Protein AF-A0A8C9JCA3-F1 (afdb_monomer)

Foldseek 3Di:
DVQVVVQVVQLVVLVVCCVVPVPDQAAGEHAAPQSCVSNVSHPYYHYNLLVVLLQVLVCVVPPPSVVVVVLQVDADLLCFQVPPPDPVRSVVSNLSLKYKDKDQQLVDPLRVVQAQFFPVVSQVVSCVPPVKGWFWKDAPVGPDTGGPDDRPDGDHRRIMTIIIDSDDRVVVVVVVVVVVVVVPPDDDDDDDDDDDDDDDDDDDDDDDDDDDDDDDDDDDDDDDDDDDDDDDDDDDDDPDDDDDDDDDDDDPDDDDPDDPDDDDDDDPDPDDDDPQDWDFAWDPDQPHPPDDTFTFGHGPDDDDPVVLQLCDADPVGRHNDPVVVVFPDAEAEAEDADPGSSNVSNVRVLGGPVDDPVHRHHYHYHYNYD

Sequence (370 aa):
MPYLHLDHQTILRAWAVKDFAPNCPLYVQILKPENKFHIKFADHVVCEEEFKYAMLALNCICPATSTLITLLVHTSRGQEGQQSPEQWQKMYGRCSGNEVYHIVLEESTFFAEYEGKSFTYASFHAHKKFGVCLIGVRREDNKNILLNPGPRYIMNSTDICFYINITKEENSAFKNQDQQRKSNVSRSFYHGPSRLPVHSIIASMGTVAIDLQDTSCRSASGPTLSLPTEGSKEIRRPSIAPVLEVADTSSIQTCDLLSDQSEDETTPDEEISSNLEYAKGYPPYSPYIGSSPTFCHLLHEKVPFCCLRLDKSCQHNYYEDAKAYGFKNKLIIVAAETAGNGLYNFIVPLRAYYRPKKELNPIVLLLDNP

Secondary structure (DSSP, 8-state):
--HHHHHHHHHHHHHHHHHH-TTS--EEEES-GGGGGGGTTSSEEEEHHHHHHHHHHHHTTSTTHHHHHHHHHS---S-TTTT-SSHHHHHHHHHTT-EEEEEETTT-TTTGGGTTSBHHHHHHHHHHHH--EEEEEE-TT--PPEES--TTPBP-TT-EEEEEESS-HHHHHHHHHHHHHHTTS----------------------------------------PPPPP----------PPPPPPP---------S-------S-----S-S---PEEEE--S--SSTTPPP--EEEESSPPPGGGG-SSS-BTTB---STTTT--SSPPEEEEESS--THHHHHHHHHSBTTS-GGG---EEEEES--

Radius of gyration: 29.05 Å; Cα contacts (8 Å, |Δi|>4): 404; chains: 1; bounding box: 68×72×87 Å

Solvent-accessible surface area (backbone atoms only — not comparable to full-atom values): 23739 Å² total; per-residue (Å²): 128,73,67,67,61,51,44,55,51,49,48,54,50,53,49,54,48,40,75,75,43,70,86,57,87,39,77,47,77,38,52,55,56,61,60,50,52,84,51,64,88,42,77,40,76,48,46,48,33,45,52,54,27,36,35,58,35,42,36,76,76,41,82,60,45,50,56,54,54,51,34,42,70,43,90,46,85,30,66,46,35,69,86,49,90,50,69,66,47,30,51,48,23,36,58,40,6,30,32,75,46,75,45,43,24,62,79,30,89,78,46,39,89,37,54,77,32,30,45,53,59,42,31,55,51,30,32,74,76,72,67,33,44,63,50,29,43,26,48,79,95,41,93,61,75,39,70,66,58,55,71,87,42,64,39,50,53,70,24,33,38,30,31,40,35,63,61,60,65,85,65,49,57,55,54,56,51,52,52,53,55,66,70,66,70,81,82,83,89,83,90,85,90,79,79,88,78,90,82,81,86,91,82,85,86,81,90,81,85,83,85,80,84,84,83,85,86,86,88,79,81,85,83,90,85,80,86,87,82,88,90,84,90,80,93,76,85,81,93,71,81,87,81,82,83,82,83,80,91,86,81,86,74,86,78,81,91,79,80,94,71,92,78,78,89,88,76,84,82,84,79,90,75,80,95,73,70,64,42,81,39,63,73,93,73,72,91,40,59,83,67,79,90,57,53,19,62,35,68,83,64,86,78,56,75,62,77,74,45,45,85,47,56,42,100,91,45,81,49,48,48,76,74,72,68,62,69,89,48,70,75,46,78,46,79,43,66,54,91,49,74,37,56,53,41,25,49,48,76,68,36,26,59,93,52,59,80,89,72,50,54,50,77,46,80,46,55,80,40,134

pLDDT: mean 75.42, std 26.42, range [24.36, 97.25]

InterPro domains:
  IPR003148 Regulator of K+ conductance, N-terminal lobe [PF22614] (328-369)
  IPR003929 Calcium-activated potassium channel BK, alpha subunit [PF03493] (43-137)
  IPR047871 Calcium-activated potassium channel slowpoke-like [PTHR10027] (7-369)

Structure (mmCIF, N/CA/C/O backbone):
data_AF-A0A8C9JCA3-F1
#
_entry.id   AF-A0A8C9JCA3-F1
#
loop_
_atom_site.group_PDB
_atom_site.id
_atom_site.type_symbol
_atom_site.label_atom_id
_atom_site.label_alt_id
_atom_site.label_comp_id
_atom_site.label_asym_id
_atom_site.label_entity_id
_atom_site.label_seq_id
_atom_site.pdbx_PDB_ins_code
_atom_site.Cartn_x
_atom_site.Cartn_y
_atom_site.Cartn_z
_atom_site.occupancy
_atom_site.B_iso_or_equiv
_atom_site.auth_seq_id
_atom_site.auth_comp_id
_atom_site.auth_asym_id
_atom_site.auth_atom_id
_atom_site.pdbx_PDB_model_num
ATOM 1 N N . MET A 1 1 ? 18.830 -18.421 -7.619 1.00 50.75 1 MET A N 1
ATOM 2 C CA . MET A 1 1 ? 17.720 -19.397 -7.783 1.00 50.75 1 MET A CA 1
ATOM 3 C C . MET A 1 1 ? 17.238 -20.147 -6.508 1.00 50.75 1 MET A C 1
ATOM 5 O O . MET A 1 1 ? 16.483 -21.094 -6.681 1.00 50.75 1 MET A O 1
ATOM 9 N N . PRO A 1 2 ? 17.537 -19.773 -5.238 1.00 56.94 2 PRO A N 1
ATOM 10 C CA . PRO A 1 2 ? 16.968 -20.490 -4.078 1.00 56.94 2 PRO A CA 1
ATOM 11 C C . PRO A 1 2 ? 15.506 -20.113 -3.749 1.00 56.94 2 PRO A C 1
ATOM 13 O O . PRO A 1 2 ? 14.781 -20.916 -3.171 1.00 56.94 2 PRO A O 1
ATOM 16 N N . TYR A 1 3 ? 15.037 -18.929 -4.159 1.00 57.34 3 TYR A N 1
ATOM 17 C CA . TYR A 1 3 ? 13.719 -18.408 -3.760 1.00 57.34 3 TYR A CA 1
ATOM 18 C C . TYR A 1 3 ? 12.519 -19.081 -4.447 1.00 57.34 3 TYR A C 1
ATOM 20 O O . TYR A 1 3 ? 11.461 -19.200 -3.840 1.00 57.34 3 TYR A O 1
ATOM 28 N N . LEU A 1 4 ? 12.670 -19.580 -5.683 1.00 61.81 4 LEU A N 1
ATOM 29 C CA . LEU A 1 4 ? 11.564 -20.233 -6.404 1.00 61.81 4 LEU A CA 1
ATOM 30 C C . LEU A 1 4 ? 11.132 -21.544 -5.726 1.00 61.81 4 LEU A C 1
ATOM 32 O O . LEU A 1 4 ? 9.953 -21.881 -5.698 1.00 61.81 4 LEU A O 1
ATOM 36 N N . HIS A 1 5 ? 12.088 -22.281 -5.156 1.00 76.56 5 HIS A N 1
ATOM 37 C CA . HIS A 1 5 ? 11.793 -23.537 -4.473 1.00 76.56 5 HIS A CA 1
ATOM 38 C C . HIS A 1 5 ? 10.992 -23.318 -3.181 1.00 76.56 5 HIS A C 1
ATOM 40 O O . HIS A 1 5 ? 10.174 -24.161 -2.813 1.00 76.56 5 HIS A O 1
ATOM 46 N N . LEU A 1 6 ? 11.185 -22.166 -2.530 1.00 87.31 6 LEU A N 1
ATOM 47 C CA . LEU A 1 6 ? 10.514 -21.840 -1.279 1.00 87.31 6 LEU A CA 1
ATOM 48 C C . LEU A 1 6 ? 9.017 -21.579 -1.486 1.00 87.31 6 LEU A C 1
ATOM 50 O O . LEU A 1 6 ? 8.200 -22.148 -0.766 1.00 87.31 6 LEU A O 1
ATOM 54 N N . ASP A 1 7 ? 8.648 -20.803 -2.510 1.00 91.56 7 ASP A N 1
ATOM 55 C CA . ASP A 1 7 ? 7.238 -20.527 -2.816 1.00 91.56 7 ASP A CA 1
ATOM 56 C C . ASP A 1 7 ? 6.469 -21.805 -3.171 1.00 91.56 7 ASP A C 1
ATOM 58 O O . ASP A 1 7 ? 5.378 -22.029 -2.648 1.00 91.56 7 ASP A O 1
ATOM 62 N N . HIS A 1 8 ? 7.043 -22.684 -4.002 1.00 93.38 8 HIS A N 1
ATOM 63 C CA . HIS A 1 8 ? 6.406 -23.960 -4.344 1.00 93.38 8 HIS A CA 1
ATOM 64 C C . HIS A 1 8 ? 6.156 -24.825 -3.104 1.00 93.38 8 HIS A C 1
ATOM 66 O O . HIS A 1 8 ? 5.094 -25.435 -2.975 1.00 93.38 8 HIS A O 1
ATOM 72 N N . GLN A 1 9 ? 7.106 -24.856 -2.166 1.00 94.44 9 GLN A N 1
ATOM 73 C CA . GLN A 1 9 ? 6.932 -25.589 -0.917 1.00 94.44 9 GLN A CA 1
ATOM 74 C C . GLN A 1 9 ? 5.815 -24.985 -0.056 1.00 94.44 9 GLN A C 1
ATOM 76 O O . GLN A 1 9 ? 5.006 -25.729 0.500 1.00 94.44 9 GLN A O 1
ATOM 81 N N . THR A 1 10 ? 5.744 -23.657 0.042 1.00 95.06 10 THR A N 1
ATOM 82 C CA . THR A 1 10 ? 4.673 -22.959 0.764 1.00 95.06 10 THR A CA 1
ATOM 83 C C . THR A 1 10 ? 3.306 -23.240 0.148 1.00 95.06 10 THR A C 1
ATOM 85 O O . THR A 1 10 ? 2.366 -23.537 0.885 1.00 95.06 10 THR A O 1
ATOM 88 N N . ILE A 1 11 ? 3.196 -23.225 -1.185 1.00 95.69 11 ILE A N 1
ATOM 89 C CA . ILE A 1 11 ? 1.956 -23.571 -1.889 1.00 95.69 11 ILE A CA 1
ATOM 90 C C . ILE A 1 11 ? 1.532 -24.996 -1.524 1.00 95.69 11 ILE A C 1
ATOM 92 O O . ILE A 1 11 ? 0.425 -25.191 -1.034 1.00 95.69 11 ILE A O 1
ATOM 96 N N . LEU A 1 12 ? 2.410 -25.991 -1.676 1.00 96.19 12 LEU A N 1
ATOM 97 C CA . LEU A 1 12 ? 2.068 -27.385 -1.365 1.00 96.19 12 LEU A CA 1
ATOM 98 C C . LEU A 1 12 ? 1.637 -27.574 0.099 1.00 96.19 12 LEU A C 1
ATOM 100 O O . LEU A 1 12 ? 0.697 -28.316 0.375 1.00 96.19 12 LEU A O 1
ATOM 104 N N . ARG A 1 13 ? 2.276 -26.866 1.039 1.00 95.88 13 ARG A N 1
ATOM 105 C CA . ARG A 1 13 ? 1.872 -26.866 2.455 1.00 95.88 13 ARG A CA 1
ATOM 106 C C . ARG A 1 13 ? 0.487 -26.252 2.658 1.00 95.88 13 ARG A C 1
ATOM 108 O O . ARG A 1 13 ? -0.305 -26.811 3.409 1.00 95.88 13 ARG A O 1
ATOM 115 N N . ALA A 1 14 ? 0.189 -25.137 1.993 1.00 96.19 14 ALA A N 1
ATOM 116 C CA . ALA A 1 14 ? -1.114 -24.480 2.080 1.00 96.19 14 ALA A CA 1
ATOM 117 C C . ALA A 1 14 ? -2.246 -25.400 1.594 1.00 96.19 14 ALA A C 1
ATOM 119 O O . ALA A 1 14 ? -3.283 -25.492 2.249 1.00 96.19 14 ALA A O 1
ATOM 120 N N . TRP A 1 15 ? -2.021 -26.127 0.495 1.00 96.31 15 TRP A N 1
ATOM 121 C CA . TRP A 1 15 ? -2.964 -27.126 -0.014 1.00 96.31 15 TRP A CA 1
ATOM 122 C C . TRP A 1 15 ? -3.146 -28.286 0.969 1.00 96.31 15 TRP A C 1
ATOM 124 O O . TRP A 1 15 ? -4.273 -28.585 1.349 1.00 96.31 15 TRP A O 1
ATOM 134 N N . ALA A 1 16 ? -2.053 -28.862 1.480 1.00 97.06 16 ALA A N 1
ATOM 135 C CA . ALA A 1 16 ? -2.125 -29.960 2.446 1.00 97.06 16 ALA A CA 1
ATOM 136 C C . ALA A 1 16 ? -2.905 -29.587 3.722 1.00 97.06 16 ALA A C 1
ATOM 138 O O . ALA A 1 16 ? -3.691 -30.388 4.228 1.00 97.06 16 ALA A O 1
ATOM 139 N N . VAL A 1 17 ? -2.719 -28.364 4.235 1.00 96.31 17 VAL A N 1
ATOM 140 C CA . VAL A 1 17 ? -3.478 -27.864 5.394 1.00 96.31 17 VAL A CA 1
ATOM 141 C C . VAL A 1 17 ? -4.953 -27.676 5.045 1.00 96.31 17 VAL A C 1
ATOM 143 O O . VAL A 1 17 ? -5.809 -28.054 5.844 1.00 96.31 17 VAL A O 1
ATOM 146 N N . LYS A 1 18 ? -5.266 -27.126 3.865 1.00 95.62 18 LYS A N 1
ATOM 147 C CA . LYS A 1 18 ? -6.653 -26.892 3.444 1.00 95.62 18 LYS A CA 1
ATOM 148 C C . LYS A 1 18 ? -7.425 -28.194 3.233 1.00 95.62 18 LYS A C 1
ATOM 150 O O . LYS A 1 18 ? -8.583 -28.264 3.635 1.00 95.62 18 LYS A O 1
ATOM 155 N N . ASP A 1 19 ? -6.776 -29.206 2.664 1.00 96.31 19 ASP A N 1
ATOM 156 C CA . ASP A 1 19 ? -7.360 -30.532 2.452 1.00 96.31 19 ASP A CA 1
ATOM 157 C C . ASP A 1 19 ? -7.621 -31.252 3.783 1.00 96.31 19 ASP A C 1
ATOM 159 O O . ASP A 1 19 ? -8.662 -31.882 3.960 1.00 96.31 19 ASP A O 1
ATOM 163 N N . PHE A 1 20 ? -6.695 -31.137 4.742 1.00 97.25 20 PHE A N 1
ATOM 164 C CA . PHE A 1 20 ? -6.825 -31.777 6.053 1.00 97.25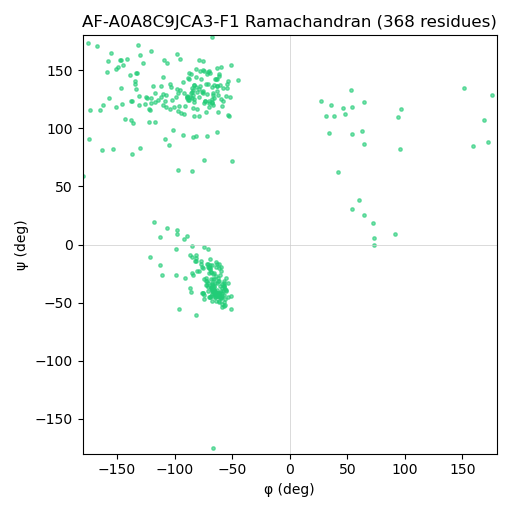 20 PHE A CA 1
ATOM 165 C C . PHE A 1 20 ? -7.829 -31.065 6.976 1.00 97.25 20 PHE A C 1
ATOM 167 O O . PHE A 1 20 ? -8.605 -31.719 7.671 1.00 97.25 20 PHE A O 1
ATOM 174 N N . ALA A 1 21 ? -7.817 -29.729 7.001 1.00 96.50 21 ALA A N 1
ATOM 175 C CA . ALA A 1 21 ? -8.623 -28.912 7.906 1.00 96.50 21 ALA A CA 1
ATOM 176 C C . ALA A 1 21 ? -9.247 -27.707 7.169 1.00 96.50 21 ALA A C 1
ATOM 178 O O . ALA A 1 21 ? -8.789 -26.570 7.320 1.00 96.50 21 ALA A O 1
ATOM 179 N N . PRO A 1 22 ? -10.336 -27.911 6.401 1.00 94.50 22 PRO A N 1
ATOM 180 C CA . PRO A 1 22 ? -10.884 -26.880 5.517 1.00 94.50 22 PRO A CA 1
ATOM 181 C C . PRO A 1 22 ? -11.502 -25.682 6.250 1.00 94.50 22 PRO A C 1
ATOM 183 O O . PRO A 1 22 ? -11.571 -24.595 5.672 1.00 94.50 22 PRO A O 1
ATOM 186 N N . ASN A 1 23 ? -11.931 -25.869 7.502 1.00 94.88 23 ASN A N 1
ATOM 187 C CA . ASN A 1 23 ? -12.593 -24.842 8.314 1.00 94.88 23 ASN A CA 1
ATOM 188 C C . ASN A 1 23 ? -11.612 -23.939 9.083 1.00 94.88 23 ASN A C 1
ATOM 190 O O . ASN A 1 23 ? -12.041 -22.963 9.694 1.00 94.88 23 ASN A O 1
ATOM 194 N N . CYS A 1 24 ? -10.317 -24.265 9.102 1.00 95.44 24 CYS A N 1
ATOM 195 C CA . CYS A 1 24 ? -9.319 -23.441 9.778 1.00 95.44 24 CYS A CA 1
ATOM 196 C C . CYS A 1 24 ? -8.951 -22.222 8.914 1.00 95.44 24 CYS A C 1
ATOM 198 O O . CYS A 1 24 ? -8.689 -22.405 7.722 1.00 95.44 24 CYS A O 1
ATOM 200 N N . PRO A 1 25 ? -8.884 -21.004 9.493 1.00 95.69 25 PRO A N 1
ATOM 201 C CA . PRO A 1 25 ? -8.462 -19.822 8.755 1.00 95.69 25 PRO A CA 1
ATOM 202 C C . PRO A 1 25 ? -6.984 -19.945 8.375 1.00 95.69 25 PRO A C 1
ATOM 204 O O . PRO A 1 25 ? -6.132 -20.233 9.222 1.00 95.69 25 PRO A O 1
ATOM 207 N N . LEU A 1 26 ? -6.680 -19.737 7.098 1.00 96.25 26 LEU A N 1
ATOM 208 C CA . LEU A 1 26 ? -5.354 -19.947 6.534 1.00 96.25 26 LEU A CA 1
ATOM 209 C C . LEU A 1 26 ? -4.674 -18.610 6.215 1.00 96.25 26 LEU A C 1
ATOM 211 O O . LEU A 1 26 ? -5.130 -17.845 5.364 1.00 96.25 26 LEU A O 1
ATOM 215 N N . TYR A 1 27 ? -3.544 -18.367 6.880 1.00 96.62 27 TYR A N 1
ATOM 216 C CA . TYR A 1 27 ? -2.679 -17.204 6.680 1.00 96.62 27 TYR A CA 1
ATOM 217 C C . TYR A 1 27 ? -1.396 -17.651 5.982 1.00 96.62 27 TYR A C 1
ATOM 219 O O . TYR A 1 27 ? -0.702 -18.540 6.478 1.00 96.62 27 TYR A O 1
ATOM 227 N N . VAL A 1 28 ? -1.075 -17.053 4.835 1.00 96.44 28 VAL A N 1
ATOM 228 C CA . VAL A 1 28 ? 0.062 -17.478 4.006 1.00 96.44 28 VAL A CA 1
ATOM 229 C C . VAL A 1 28 ? 0.895 -16.277 3.572 1.00 96.44 28 VAL A C 1
ATOM 231 O O . VAL A 1 28 ? 0.365 -15.275 3.096 1.00 96.44 28 VAL A O 1
ATOM 234 N N . GLN A 1 29 ? 2.215 -16.398 3.693 1.00 95.06 29 GLN A N 1
ATOM 235 C CA . GLN A 1 29 ? 3.177 -15.465 3.110 1.00 95.06 29 GLN A CA 1
ATOM 236 C C . GLN A 1 29 ? 3.793 -16.087 1.858 1.00 95.06 29 GLN A C 1
ATOM 238 O O . GLN A 1 29 ? 4.180 -17.254 1.878 1.00 95.06 29 GLN A O 1
ATOM 243 N N . ILE A 1 30 ? 3.913 -15.309 0.786 1.00 94.44 30 ILE A N 1
ATOM 244 C CA . ILE A 1 30 ? 4.557 -15.730 -0.458 1.00 94.44 30 ILE A CA 1
ATOM 245 C C . ILE A 1 30 ? 5.538 -14.669 -0.940 1.00 94.44 30 ILE A C 1
ATOM 247 O O . ILE A 1 30 ? 5.318 -13.476 -0.721 1.00 94.44 30 ILE A O 1
ATOM 251 N N . LEU A 1 31 ? 6.621 -15.085 -1.591 1.00 93.06 31 LEU A N 1
ATOM 252 C CA . LEU A 1 31 ? 7.651 -14.156 -2.039 1.00 93.06 31 LEU A CA 1
ATOM 253 C C . LEU A 1 31 ? 7.246 -13.500 -3.356 1.00 93.06 31 LEU A C 1
ATOM 255 O O . LEU A 1 31 ? 7.078 -12.281 -3.412 1.00 93.06 31 LEU A O 1
ATOM 259 N N . LYS A 1 32 ? 7.048 -14.310 -4.404 1.00 91.81 32 LYS A N 1
ATOM 260 C CA . LYS A 1 32 ? 6.801 -13.811 -5.758 1.00 91.81 32 LYS A CA 1
ATOM 261 C C . LYS A 1 32 ? 5.320 -13.546 -6.035 1.00 91.81 32 LYS A C 1
ATOM 263 O O . LYS A 1 32 ? 4.469 -14.364 -5.672 1.00 91.81 32 LYS A O 1
ATOM 268 N N . PRO A 1 33 ? 5.000 -12.479 -6.788 1.00 91.94 33 PRO A N 1
ATOM 269 C CA . PRO A 1 33 ? 3.624 -12.149 -7.149 1.00 91.94 33 PRO A CA 1
ATOM 270 C C . PRO A 1 33 ? 2.970 -13.202 -8.053 1.00 91.94 33 PRO A C 1
ATOM 272 O O . PRO A 1 33 ? 1.781 -13.473 -7.924 1.00 91.94 33 PRO A O 1
ATOM 275 N N . GLU A 1 34 ? 3.747 -13.847 -8.928 1.00 91.75 34 GLU A N 1
ATOM 276 C CA . GLU A 1 34 ? 3.274 -14.898 -9.845 1.00 91.75 34 GLU A CA 1
ATOM 277 C C . GLU A 1 34 ? 2.593 -16.057 -9.124 1.00 91.75 34 GLU A C 1
ATOM 279 O O . GLU A 1 34 ? 1.575 -16.581 -9.575 1.00 91.75 34 GLU A O 1
ATOM 284 N N . ASN A 1 35 ? 3.134 -16.418 -7.965 1.00 92.12 35 ASN A N 1
ATOM 285 C CA . ASN A 1 35 ? 2.696 -17.581 -7.219 1.00 92.12 35 ASN A CA 1
ATOM 286 C C . ASN A 1 35 ? 1.450 -17.301 -6.364 1.00 92.12 35 ASN A C 1
ATOM 288 O O . ASN A 1 35 ? 0.779 -18.234 -5.916 1.00 92.12 35 ASN A O 1
ATOM 292 N N . LYS A 1 36 ? 1.097 -16.022 -6.168 1.00 91.75 36 LYS A N 1
ATOM 293 C CA . LYS A 1 36 ? -0.052 -15.578 -5.363 1.00 91.75 36 LYS A CA 1
ATOM 294 C C . LYS A 1 36 ? -1.370 -16.182 -5.846 1.00 91.75 36 LYS A C 1
ATOM 296 O O . LYS A 1 36 ? -2.239 -16.496 -5.034 1.00 91.75 36 LYS A O 1
ATOM 301 N N . PHE A 1 37 ? -1.523 -16.383 -7.156 1.00 92.44 37 PHE A N 1
ATOM 302 C CA . PHE A 1 37 ? -2.738 -16.961 -7.732 1.00 92.44 37 PHE A CA 1
ATOM 303 C C . PHE A 1 37 ? -3.033 -18.377 -7.206 1.00 92.44 37 PHE A C 1
ATOM 305 O O . PHE A 1 37 ? -4.193 -18.704 -6.956 1.00 92.44 37 PHE A O 1
ATOM 312 N N . HIS A 1 38 ? -2.001 -19.192 -6.961 1.00 92.81 38 HIS A N 1
ATOM 313 C CA . HIS A 1 38 ? -2.153 -20.585 -6.522 1.00 92.81 38 HIS A CA 1
ATOM 314 C C . HIS A 1 38 ? -2.686 -20.743 -5.096 1.00 92.81 38 HIS A C 1
ATOM 316 O O . HIS A 1 38 ? -3.146 -21.826 -4.745 1.00 92.81 38 HIS A O 1
ATOM 322 N N . ILE A 1 39 ? -2.624 -19.685 -4.284 1.00 93.12 39 ILE A N 1
ATOM 323 C CA . ILE A 1 39 ? -3.069 -19.669 -2.882 1.00 93.12 39 ILE A CA 1
ATOM 324 C C . ILE A 1 39 ? -4.210 -18.674 -2.649 1.00 93.12 39 ILE A C 1
ATOM 326 O O . ILE A 1 39 ? -4.494 -18.308 -1.514 1.00 93.12 39 ILE A O 1
ATOM 330 N N . LYS A 1 40 ? -4.912 -18.255 -3.711 1.00 90.50 40 LYS A N 1
ATOM 331 C CA . LYS A 1 40 ? -6.045 -17.315 -3.620 1.00 90.50 40 LYS A CA 1
ATOM 332 C C . LYS A 1 40 ? -7.219 -17.842 -2.774 1.00 90.50 40 LYS A C 1
ATOM 334 O O . LYS A 1 40 ? -8.074 -17.061 -2.376 1.00 90.50 40 LYS A O 1
ATOM 339 N N . PHE A 1 41 ? -7.273 -19.150 -2.515 1.00 92.44 41 PHE A N 1
ATOM 340 C CA . PHE A 1 41 ? -8.275 -19.769 -1.641 1.00 92.44 41 PHE A CA 1
ATOM 341 C C . PHE A 1 41 ? -7.997 -19.570 -0.142 1.00 92.44 41 PHE A C 1
ATOM 343 O O . PHE A 1 41 ? -8.872 -19.873 0.666 1.00 92.44 41 PHE A O 1
ATOM 350 N N . ALA A 1 42 ? -6.787 -19.143 0.237 1.00 93.94 42 ALA A N 1
ATOM 351 C CA . ALA A 1 42 ? -6.458 -18.839 1.624 1.00 93.94 42 ALA A CA 1
ATOM 352 C C . ALA A 1 42 ? -7.161 -17.548 2.069 1.00 93.94 42 ALA A C 1
ATOM 354 O O . ALA A 1 42 ? -7.363 -16.637 1.266 1.00 93.94 42 ALA A O 1
ATOM 355 N N . ASP A 1 43 ? -7.509 -17.464 3.351 1.00 93.88 43 ASP A N 1
ATOM 356 C CA . ASP A 1 43 ? -8.257 -16.335 3.909 1.00 93.88 43 ASP A CA 1
ATOM 357 C C . ASP A 1 43 ? -7.446 -15.033 3.868 1.00 93.88 43 ASP A C 1
ATOM 359 O O . ASP A 1 43 ? -7.976 -13.969 3.542 1.00 93.88 43 ASP A O 1
ATOM 363 N N . HIS A 1 44 ? -6.141 -15.119 4.149 1.00 95.00 44 HIS A N 1
ATOM 364 C CA . HIS A 1 44 ? -5.237 -13.972 4.137 1.00 95.00 44 HIS A CA 1
ATOM 365 C C . HIS A 1 44 ? -3.895 -14.324 3.489 1.00 95.00 44 HIS A C 1
ATOM 367 O O . HIS A 1 44 ? -3.189 -15.230 3.934 1.00 95.00 44 HIS A O 1
ATOM 373 N N . VAL A 1 45 ? -3.518 -13.567 2.455 1.00 94.69 45 VAL A N 1
ATOM 374 C CA . VAL A 1 45 ? -2.265 -13.757 1.712 1.00 94.69 45 VAL A CA 1
ATOM 375 C C . VAL A 1 45 ? -1.453 -12.470 1.708 1.00 94.69 45 VAL A C 1
ATOM 377 O O . VAL A 1 45 ? -1.944 -11.428 1.273 1.00 94.69 45 VAL A O 1
ATOM 380 N N . VAL A 1 46 ? -0.194 -12.555 2.136 1.00 94.88 46 VAL A N 1
ATOM 381 C CA . VAL A 1 46 ? 0.774 -11.451 2.071 1.00 94.88 46 VAL A CA 1
ATOM 382 C C . VAL A 1 46 ? 1.835 -11.785 1.027 1.00 94.88 46 VAL A C 1
ATOM 384 O O . VAL A 1 46 ? 2.532 -12.790 1.150 1.00 94.88 46 VAL A O 1
ATOM 387 N N . CYS A 1 47 ? 1.953 -10.946 -0.004 1.00 94.25 47 CYS A N 1
ATOM 388 C CA . CYS A 1 47 ? 2.997 -11.071 -1.020 1.00 94.25 47 CYS A CA 1
ATOM 389 C C . CYS A 1 47 ? 4.128 -10.074 -0.750 1.00 94.25 47 CYS A C 1
ATOM 391 O O . CYS A 1 47 ? 3.911 -8.861 -0.761 1.00 94.25 47 CYS A O 1
ATOM 393 N N . GLU A 1 48 ? 5.331 -10.592 -0.510 1.00 93.56 48 GLU A N 1
ATOM 394 C CA . GLU A 1 48 ? 6.484 -9.795 -0.093 1.00 93.56 48 GLU A CA 1
ATOM 395 C C . GLU A 1 48 ? 6.969 -8.850 -1.194 1.00 93.56 48 GLU A C 1
ATOM 397 O O . GLU A 1 48 ? 7.138 -7.658 -0.941 1.00 93.56 48 GLU A O 1
ATOM 402 N N . GLU A 1 49 ? 7.155 -9.340 -2.425 1.00 92.81 49 GLU A N 1
ATOM 403 C CA . GLU A 1 49 ? 7.629 -8.494 -3.524 1.00 92.81 49 GLU A CA 1
ATOM 404 C C . GLU A 1 49 ? 6.624 -7.391 -3.886 1.00 92.81 49 GLU A C 1
ATOM 406 O O . GLU A 1 49 ? 7.041 -6.253 -4.102 1.00 92.81 49 GLU A O 1
ATOM 411 N N . GLU A 1 50 ? 5.314 -7.681 -3.911 1.00 92.12 50 GLU A N 1
ATOM 412 C CA . GLU A 1 50 ? 4.287 -6.652 -4.158 1.00 92.12 50 GLU A CA 1
ATOM 413 C C . GLU A 1 50 ? 4.399 -5.517 -3.137 1.00 92.12 50 GLU A C 1
ATOM 415 O O . GLU A 1 50 ? 4.459 -4.344 -3.509 1.00 92.12 50 GLU A O 1
ATOM 420 N N . PHE A 1 51 ? 4.476 -5.869 -1.853 1.00 92.44 51 PHE A N 1
ATOM 421 C CA . PHE A 1 51 ? 4.522 -4.901 -0.765 1.00 92.44 51 PHE A CA 1
ATOM 422 C C . PHE A 1 51 ? 5.841 -4.120 -0.744 1.00 92.44 51 PHE A C 1
ATOM 424 O O . PHE A 1 51 ? 5.836 -2.890 -0.666 1.00 92.44 51 PHE A O 1
ATOM 431 N N . LYS A 1 52 ? 6.973 -4.816 -0.902 1.00 94.69 52 LYS A N 1
ATOM 432 C CA . LYS A 1 52 ? 8.317 -4.227 -0.952 1.00 94.69 52 LYS A CA 1
ATOM 433 C C . LYS A 1 52 ? 8.430 -3.185 -2.063 1.00 94.69 52 LYS A C 1
ATOM 435 O O . LYS A 1 52 ? 8.849 -2.056 -1.809 1.00 94.69 52 LYS A O 1
ATOM 440 N N . TYR A 1 53 ? 8.064 -3.546 -3.292 1.00 95.25 53 TYR A N 1
ATOM 441 C CA . TYR A 1 53 ? 8.201 -2.643 -4.433 1.00 95.25 53 TYR A CA 1
ATOM 442 C C . TYR A 1 53 ? 7.190 -1.495 -4.395 1.00 95.25 53 TYR A C 1
ATOM 444 O O . TYR A 1 53 ? 7.559 -0.369 -4.731 1.00 95.25 53 TYR A O 1
ATOM 452 N N . ALA A 1 54 ? 5.967 -1.729 -3.909 1.00 94.25 54 ALA A N 1
ATOM 453 C CA . ALA A 1 54 ? 4.994 -0.660 -3.703 1.00 94.25 54 ALA A CA 1
ATOM 454 C C . ALA A 1 54 ? 5.484 0.370 -2.669 1.00 94.25 54 ALA A C 1
ATOM 456 O O . ALA A 1 54 ? 5.410 1.572 -2.918 1.00 94.25 54 ALA A O 1
ATOM 457 N N . MET A 1 55 ? 6.050 -0.070 -1.539 1.00 94.69 55 MET A N 1
ATOM 458 C CA . MET A 1 55 ? 6.618 0.829 -0.525 1.00 94.69 55 MET A CA 1
ATOM 459 C C . MET A 1 55 ? 7.769 1.677 -1.066 1.00 94.69 55 MET A C 1
ATOM 461 O O . MET A 1 55 ? 7.817 2.883 -0.823 1.00 94.69 55 MET A O 1
ATOM 465 N N . LEU A 1 56 ? 8.693 1.058 -1.805 1.00 95.56 56 LEU A N 1
ATOM 466 C CA . LEU A 1 56 ? 9.821 1.767 -2.409 1.00 95.56 56 LEU A CA 1
ATOM 467 C C . LEU A 1 56 ? 9.351 2.798 -3.438 1.00 95.56 56 LEU A C 1
ATOM 469 O O . LEU A 1 56 ? 9.883 3.903 -3.477 1.00 95.56 56 LEU A O 1
ATOM 473 N N . ALA A 1 57 ? 8.333 2.465 -4.230 1.00 95.69 57 ALA A N 1
ATOM 474 C CA . ALA A 1 57 ? 7.743 3.396 -5.179 1.00 95.69 57 ALA A CA 1
ATOM 475 C C . ALA A 1 57 ? 7.068 4.581 -4.476 1.00 95.69 57 ALA A C 1
ATOM 477 O O . ALA A 1 57 ? 7.289 5.734 -4.841 1.00 95.69 57 ALA A O 1
ATOM 478 N N . LEU A 1 58 ? 6.287 4.318 -3.426 1.00 94.94 58 LEU A N 1
ATOM 479 C CA . LEU A 1 58 ? 5.642 5.373 -2.647 1.00 94.94 58 LEU A CA 1
ATOM 480 C C . LEU A 1 58 ? 6.659 6.281 -1.948 1.00 94.94 58 LEU A C 1
ATOM 482 O O . LEU A 1 58 ? 6.431 7.485 -1.900 1.00 94.94 58 LEU A O 1
ATOM 486 N N . ASN A 1 59 ? 7.812 5.758 -1.516 1.00 96.19 59 ASN A N 1
ATOM 487 C CA . ASN A 1 59 ? 8.910 6.572 -0.982 1.00 96.19 59 ASN A CA 1
ATOM 488 C C . ASN A 1 59 ? 9.470 7.588 -2.001 1.00 96.19 59 ASN A C 1
ATOM 490 O O . ASN A 1 59 ? 10.023 8.612 -1.602 1.00 96.19 59 ASN A O 1
ATOM 494 N N . CYS A 1 60 ? 9.349 7.328 -3.310 1.00 95.00 60 CYS A N 1
ATOM 495 C CA . CYS A 1 60 ? 9.732 8.290 -4.351 1.00 95.00 60 CYS A CA 1
ATOM 496 C C . CYS A 1 60 ? 8.701 9.417 -4.533 1.00 95.00 60 CYS A C 1
ATOM 498 O O . CYS A 1 60 ? 9.003 10.422 -5.175 1.00 95.00 60 CYS A O 1
ATOM 500 N N . ILE A 1 61 ? 7.484 9.229 -4.016 1.00 92.88 61 ILE A N 1
ATOM 501 C CA . ILE A 1 61 ? 6.384 10.194 -4.068 1.00 92.88 61 ILE A CA 1
ATOM 502 C C . ILE A 1 61 ? 6.331 11.001 -2.770 1.00 92.88 61 ILE A C 1
ATOM 504 O O . ILE A 1 61 ? 6.371 12.228 -2.795 1.00 92.88 61 ILE A O 1
ATOM 508 N N . CYS A 1 62 ? 6.230 10.298 -1.645 1.00 93.50 62 CYS A N 1
ATOM 509 C CA . CYS A 1 62 ? 6.140 10.860 -0.311 1.00 93.50 62 CYS A CA 1
ATOM 510 C C . CYS A 1 62 ? 7.346 10.386 0.506 1.00 93.50 62 CYS A C 1
ATOM 512 O O . CYS A 1 62 ? 7.678 9.200 0.478 1.00 93.50 62 CYS A O 1
ATOM 514 N N . PRO A 1 63 ? 7.999 11.269 1.272 1.00 94.94 63 PRO A N 1
ATOM 515 C CA . PRO A 1 63 ? 9.135 10.868 2.085 1.00 94.94 63 PRO A CA 1
ATOM 516 C C . PRO A 1 63 ? 8.715 9.841 3.147 1.00 94.94 63 PRO A C 1
ATOM 518 O O . PRO A 1 63 ? 7.694 10.001 3.814 1.00 94.94 63 PRO A O 1
ATOM 521 N N . ALA A 1 64 ? 9.535 8.800 3.316 1.00 94.12 64 ALA A N 1
ATOM 522 C CA . ALA A 1 64 ? 9.446 7.827 4.408 1.00 94.12 64 ALA A CA 1
ATOM 523 C C . ALA A 1 64 ? 8.074 7.132 4.595 1.00 94.12 64 ALA A C 1
ATOM 525 O O . ALA A 1 64 ? 7.744 6.708 5.704 1.00 94.12 64 ALA A O 1
ATOM 526 N N . THR A 1 65 ? 7.289 6.934 3.527 1.00 95.75 65 THR A N 1
ATOM 527 C CA . THR A 1 65 ? 6.030 6.161 3.583 1.00 95.75 65 THR A CA 1
ATOM 528 C C . THR A 1 65 ? 6.237 4.756 4.148 1.00 95.75 65 THR A C 1
ATOM 530 O O . THR A 1 65 ? 5.435 4.279 4.945 1.00 95.75 65 THR A O 1
ATOM 533 N N . SER A 1 66 ? 7.346 4.108 3.791 1.00 95.19 66 SER A N 1
ATOM 534 C CA . SER A 1 66 ? 7.758 2.824 4.376 1.00 95.19 66 SER A CA 1
ATOM 535 C C . SER A 1 66 ? 7.824 2.849 5.911 1.00 95.19 66 SER A C 1
ATOM 537 O O . SER A 1 66 ? 7.281 1.948 6.550 1.00 95.19 66 SER A O 1
ATOM 539 N N . THR A 1 67 ? 8.408 3.891 6.514 1.00 95.88 67 THR A N 1
ATOM 540 C CA . THR A 1 67 ? 8.471 4.059 7.974 1.00 95.88 67 THR A CA 1
ATOM 541 C C . THR A 1 67 ? 7.079 4.241 8.565 1.00 95.88 67 THR A C 1
ATOM 543 O O . THR A 1 67 ? 6.753 3.578 9.544 1.00 95.88 67 THR A O 1
ATOM 546 N N . LEU A 1 68 ? 6.236 5.077 7.948 1.00 95.69 68 LEU A N 1
ATOM 547 C CA . LEU A 1 68 ? 4.860 5.298 8.400 1.00 95.69 68 LEU A CA 1
ATOM 548 C C . LEU A 1 68 ? 4.075 3.983 8.482 1.00 95.69 68 LEU A C 1
ATOM 550 O O . LEU A 1 68 ? 3.500 3.670 9.520 1.00 95.69 68 LEU A O 1
ATOM 554 N N . ILE A 1 69 ? 4.074 3.200 7.400 1.00 95.69 69 ILE A N 1
ATOM 555 C CA . ILE A 1 69 ? 3.340 1.931 7.354 1.00 95.69 69 ILE A CA 1
ATOM 556 C C . ILE A 1 69 ? 3.933 0.917 8.338 1.00 95.69 69 ILE A C 1
ATOM 558 O O . ILE A 1 69 ? 3.183 0.225 9.019 1.00 95.69 69 ILE A O 1
ATOM 562 N N . THR A 1 70 ? 5.262 0.853 8.454 1.00 94.94 70 THR A N 1
ATOM 563 C CA . THR A 1 70 ? 5.931 -0.053 9.402 1.00 94.94 70 THR A CA 1
ATOM 564 C C . THR A 1 70 ? 5.520 0.246 10.841 1.00 94.94 70 THR A C 1
ATOM 566 O O . THR A 1 70 ? 5.166 -0.675 11.569 1.00 94.94 70 THR A O 1
ATOM 569 N N . LEU A 1 71 ? 5.512 1.522 11.239 1.00 95.62 71 LEU A N 1
ATOM 570 C CA . LEU A 1 71 ? 5.099 1.927 12.583 1.00 95.62 71 LEU A CA 1
ATOM 571 C C . LEU A 1 71 ? 3.622 1.616 12.850 1.00 95.62 71 LEU A C 1
ATOM 573 O O . LEU A 1 71 ? 3.308 1.110 13.914 1.00 95.62 71 LEU A O 1
ATOM 577 N N . LEU A 1 72 ? 2.731 1.843 11.879 1.00 95.31 72 LEU A N 1
ATOM 578 C CA . LEU A 1 72 ? 1.296 1.561 12.040 1.00 95.31 72 LEU A CA 1
ATOM 579 C C . LEU A 1 72 ? 0.973 0.066 12.184 1.00 95.31 72 LEU A C 1
ATOM 581 O O . LEU A 1 72 ? -0.033 -0.288 12.797 1.00 95.31 72 LEU A O 1
ATOM 585 N N . VAL A 1 73 ? 1.785 -0.809 11.582 1.00 93.94 73 VAL A N 1
ATOM 586 C CA . VAL A 1 73 ? 1.628 -2.272 11.677 1.00 93.94 73 VAL A CA 1
ATOM 587 C C . VAL A 1 73 ? 2.299 -2.825 12.941 1.00 93.94 73 VAL A C 1
ATOM 589 O O . VAL A 1 73 ? 1.901 -3.879 13.438 1.00 93.94 73 VAL A O 1
ATOM 592 N N . HIS A 1 74 ? 3.295 -2.122 13.486 1.00 92.69 74 HIS A N 1
ATOM 593 C CA . HIS A 1 74 ? 3.948 -2.491 14.735 1.00 92.69 74 HIS A CA 1
ATOM 594 C C . HIS A 1 74 ? 3.166 -1.992 15.952 1.00 92.69 74 HIS A C 1
ATOM 596 O O . HIS A 1 74 ? 3.160 -0.811 16.275 1.00 92.69 74 HIS A O 1
ATOM 602 N N . THR A 1 75 ? 2.577 -2.928 16.692 1.00 89.00 75 THR A N 1
ATOM 603 C CA . THR A 1 75 ? 1.883 -2.627 17.947 1.00 89.00 75 THR A CA 1
ATOM 604 C C . THR A 1 75 ? 2.861 -2.138 19.019 1.00 89.00 75 THR A C 1
ATOM 606 O O . THR A 1 75 ? 3.769 -2.875 19.417 1.00 89.00 75 THR A O 1
ATOM 609 N N . SER A 1 76 ? 2.664 -0.919 19.527 1.00 87.12 76 SER A N 1
ATOM 610 C CA . SER A 1 76 ? 3.484 -0.336 20.595 1.00 87.12 76 SER A CA 1
ATOM 611 C C . SER A 1 76 ? 2.660 0.572 21.515 1.00 87.12 76 SER A C 1
ATOM 613 O O . SER A 1 76 ? 1.586 1.052 21.178 1.00 87.12 76 SER A O 1
ATOM 615 N N . ARG A 1 77 ? 3.142 0.809 22.743 1.00 83.00 77 ARG A N 1
ATOM 616 C CA . ARG A 1 77 ? 2.383 1.563 23.766 1.00 83.00 77 ARG A CA 1
ATOM 617 C C . ARG A 1 77 ? 2.666 3.069 23.779 1.00 83.00 77 ARG A C 1
ATOM 619 O O . ARG A 1 77 ? 2.215 3.753 24.700 1.00 83.00 77 ARG A O 1
ATOM 626 N N . GLY A 1 78 ? 3.466 3.580 22.841 1.00 83.56 78 GLY A N 1
ATOM 627 C CA . GLY A 1 78 ? 3.889 4.987 22.825 1.00 83.56 78 GLY A CA 1
ATOM 628 C C . GLY A 1 78 ? 4.770 5.388 24.022 1.00 83.56 78 GLY A C 1
ATOM 629 O O . GLY A 1 78 ? 4.747 6.538 24.469 1.00 83.56 78 GLY A O 1
ATOM 630 N N . GLN A 1 79 ? 5.479 4.421 24.616 1.00 85.56 79 GLN A N 1
ATOM 631 C CA . GLN A 1 79 ? 6.431 4.646 25.718 1.00 85.56 79 GLN A CA 1
ATOM 632 C C . GLN A 1 79 ? 7.884 4.717 25.238 1.00 85.56 79 GLN A C 1
ATOM 634 O O . GLN A 1 79 ? 8.798 4.986 26.020 1.00 85.56 79 GLN A O 1
ATOM 639 N N . GLU A 1 80 ? 8.095 4.485 23.948 1.00 87.06 80 GLU A N 1
ATOM 640 C CA . GLU A 1 80 ? 9.393 4.575 23.304 1.00 87.06 80 GLU A CA 1
ATOM 641 C C . GLU A 1 80 ? 9.880 6.030 23.374 1.00 87.06 80 GLU A C 1
ATOM 643 O O . GLU A 1 80 ? 9.094 6.976 23.342 1.00 87.06 80 GLU A O 1
ATOM 648 N N . GLY A 1 81 ? 11.182 6.236 23.570 1.00 83.44 81 GLY A N 1
ATOM 649 C CA . GLY A 1 81 ? 11.753 7.583 23.663 1.00 83.44 81 GLY A CA 1
ATOM 650 C C . GLY A 1 81 ? 11.455 8.350 24.959 1.00 83.44 81 GLY A C 1
ATOM 651 O O . GLY A 1 81 ? 11.976 9.440 25.128 1.00 83.44 81 GLY A O 1
ATOM 652 N N . GLN A 1 82 ? 10.705 7.821 25.936 1.00 86.56 82 GLN A N 1
ATOM 653 C CA . GLN A 1 82 ? 10.475 8.553 27.200 1.00 86.56 82 GLN A CA 1
ATOM 654 C C . GLN A 1 82 ? 11.762 8.820 27.999 1.00 86.56 82 GLN A C 1
ATOM 656 O O . GLN A 1 82 ? 11.848 9.810 28.725 1.00 86.56 82 GLN A O 1
ATOM 661 N N . GLN A 1 83 ? 12.758 7.945 27.852 1.00 87.94 83 GLN A N 1
ATOM 662 C CA . GLN A 1 83 ? 14.057 8.057 28.517 1.00 87.94 83 GLN A CA 1
ATOM 663 C C . GLN A 1 83 ? 15.046 8.953 27.760 1.00 87.94 83 GLN A C 1
ATOM 665 O O . GLN A 1 83 ? 16.103 9.273 28.301 1.00 87.94 83 GLN A O 1
ATOM 670 N N . SER A 1 84 ? 14.742 9.355 26.520 1.00 90.19 84 SER A N 1
ATOM 671 C CA . SER A 1 84 ? 15.665 10.186 25.752 1.00 90.19 84 SER A CA 1
ATOM 672 C C . SER A 1 84 ? 15.706 11.607 26.317 1.00 90.19 84 SER A C 1
ATOM 674 O O . SER A 1 84 ? 14.684 12.123 26.770 1.00 90.19 84 SER A O 1
ATOM 676 N N . PRO A 1 85 ? 16.852 12.300 26.272 1.00 92.38 85 PRO A N 1
ATOM 677 C CA . PRO A 1 85 ? 16.907 13.718 26.619 1.00 92.38 85 PRO A CA 1
ATOM 678 C C . PRO A 1 85 ? 16.271 14.593 25.526 1.00 92.38 85 PRO A C 1
ATOM 680 O O . PRO A 1 85 ? 15.697 15.639 25.824 1.00 92.38 85 PRO A O 1
ATOM 683 N N . GLU A 1 86 ? 16.316 14.144 24.270 1.00 95.88 86 GLU A N 1
ATOM 684 C CA . GLU A 1 86 ? 15.904 14.915 23.096 1.00 95.88 86 GLU A CA 1
ATOM 685 C C . GLU A 1 86 ? 14.381 14.976 22.919 1.00 95.88 86 GLU A C 1
ATOM 687 O O . GLU A 1 86 ? 13.677 13.967 23.024 1.00 95.88 86 GLU A O 1
ATOM 692 N N . GLN A 1 87 ? 13.872 16.171 22.600 1.00 94.62 87 GLN A N 1
ATOM 693 C CA . GLN A 1 87 ? 12.435 16.432 22.478 1.00 94.62 87 GLN A CA 1
ATOM 694 C C . GLN A 1 87 ? 11.791 15.700 21.292 1.00 94.62 87 GLN A C 1
ATOM 696 O O . GLN A 1 87 ? 10.682 15.178 21.421 1.00 94.62 87 GLN A O 1
ATOM 701 N N . TRP A 1 88 ? 12.472 15.644 20.143 1.00 95.81 88 TRP A N 1
ATOM 702 C CA . TRP A 1 88 ? 11.932 14.982 18.954 1.00 95.81 88 TRP A CA 1
ATOM 703 C C . TRP A 1 88 ? 11.829 13.466 19.153 1.00 95.81 88 TRP A C 1
ATOM 705 O O . TRP A 1 88 ? 10.833 12.881 18.745 1.00 95.81 88 TRP A O 1
ATOM 715 N N . GLN A 1 89 ? 12.785 12.845 19.854 1.00 94.31 89 GLN A N 1
ATOM 716 C CA . GLN A 1 89 ? 12.770 11.409 20.156 1.00 94.31 89 GLN A CA 1
ATOM 717 C C . GLN A 1 89 ? 11.600 11.031 21.072 1.00 94.31 89 GLN A C 1
ATOM 719 O O . GLN A 1 89 ? 10.912 10.045 20.811 1.00 94.31 89 GLN A O 1
ATOM 724 N N . LYS A 1 90 ? 11.309 11.855 22.091 1.00 94.19 90 LYS A N 1
ATOM 725 C CA . LYS A 1 90 ? 10.128 11.680 22.956 1.00 94.19 90 LYS A CA 1
ATOM 726 C C . LYS A 1 90 ? 8.829 11.745 22.160 1.00 94.19 90 LYS A C 1
ATOM 728 O O . LYS A 1 90 ? 7.930 10.936 22.371 1.00 94.19 90 LYS A O 1
ATOM 733 N N . MET A 1 91 ? 8.707 12.728 21.266 1.00 94.06 91 MET A N 1
ATOM 734 C CA . MET A 1 91 ? 7.507 12.895 20.445 1.00 94.06 91 MET A CA 1
ATOM 735 C C . MET A 1 91 ? 7.366 11.761 19.426 1.00 94.06 91 MET A C 1
ATOM 737 O O . MET A 1 91 ? 6.283 11.200 19.291 1.00 94.06 91 MET A O 1
ATOM 741 N N . TYR A 1 92 ? 8.460 11.391 18.764 1.00 94.81 92 TYR A N 1
ATOM 742 C CA . TYR A 1 92 ? 8.506 10.295 17.803 1.00 94.81 92 TYR A CA 1
ATOM 743 C C . TYR A 1 92 ? 8.094 8.970 18.447 1.00 94.81 92 TYR A C 1
ATOM 745 O O . TYR A 1 92 ? 7.166 8.332 17.963 1.00 94.81 92 TYR A O 1
ATOM 753 N N . GLY A 1 93 ? 8.700 8.605 19.579 1.00 93.00 93 GLY A N 1
ATOM 754 C CA . GLY A 1 93 ? 8.377 7.363 20.284 1.00 93.00 93 GLY A CA 1
ATOM 755 C C . GLY A 1 93 ? 7.014 7.368 20.994 1.00 93.00 93 GLY A C 1
ATOM 756 O O . GLY A 1 93 ? 6.463 6.316 21.304 1.00 93.00 93 GLY A O 1
ATOM 757 N N . ARG A 1 94 ? 6.408 8.544 21.211 1.00 91.88 94 ARG A N 1
ATOM 758 C CA . ARG A 1 94 ? 4.990 8.636 21.588 1.00 91.88 94 ARG A CA 1
ATOM 759 C C . ARG A 1 94 ? 4.081 8.349 20.393 1.00 91.88 94 ARG A C 1
ATOM 761 O O . ARG A 1 94 ? 3.112 7.608 20.533 1.00 91.88 94 ARG A O 1
ATOM 768 N N . CYS A 1 95 ? 4.369 8.954 19.243 1.00 93.38 95 CYS A N 1
ATOM 769 C CA . CYS A 1 95 ? 3.564 8.820 18.030 1.00 93.38 95 CYS A CA 1
ATOM 770 C C . CYS A 1 95 ? 3.763 7.477 17.310 1.00 93.38 95 CYS A C 1
ATOM 772 O O . CYS A 1 95 ? 2.882 7.092 16.545 1.00 93.38 95 CYS A O 1
ATOM 774 N N . SER A 1 96 ? 4.857 6.753 17.565 1.00 94.25 96 SER A N 1
ATOM 775 C CA . SER A 1 96 ? 5.049 5.368 17.104 1.00 94.25 96 SER A CA 1
ATOM 776 C C . SER A 1 96 ? 4.045 4.394 17.723 1.00 94.25 96 SER A C 1
ATOM 778 O O . SER A 1 96 ? 3.814 3.329 17.167 1.00 94.25 96 SER A O 1
ATOM 780 N N . GLY A 1 97 ? 3.408 4.772 18.837 1.00 92.88 97 GLY A N 1
ATOM 781 C CA . GLY A 1 97 ? 2.308 4.027 19.455 1.00 92.88 97 GLY A CA 1
ATOM 782 C C . GLY A 1 97 ? 0.973 4.125 18.736 1.00 92.88 97 GLY A C 1
ATOM 783 O O . GLY A 1 97 ? 0.008 3.548 19.215 1.00 92.88 97 GLY A O 1
ATOM 784 N N . ASN A 1 98 ? 0.876 4.890 17.647 1.00 94.50 98 ASN A N 1
ATOM 785 C CA . ASN A 1 98 ? -0.361 4.971 16.885 1.00 94.50 98 ASN A CA 1
ATOM 786 C C . ASN A 1 98 ? -0.617 3.675 16.117 1.00 94.50 98 ASN A C 1
ATOM 788 O O . ASN A 1 98 ? 0.223 3.221 15.346 1.00 94.50 98 ASN A O 1
ATOM 792 N N . GLU A 1 99 ? -1.826 3.151 16.264 1.00 95.12 99 GLU A N 1
ATOM 793 C CA . GLU A 1 99 ? -2.282 1.917 15.639 1.00 95.12 99 GLU A CA 1
ATOM 794 C C . GLU A 1 99 ? -3.591 2.165 14.886 1.00 95.12 99 GLU A C 1
ATOM 796 O O . GLU A 1 99 ? -4.344 3.097 15.191 1.00 95.12 99 GLU A O 1
ATOM 801 N N . VAL A 1 100 ? -3.869 1.320 13.892 1.00 96.06 100 VAL A N 1
ATOM 802 C CA . VAL A 1 100 ? -5.139 1.340 13.158 1.00 96.06 100 VAL A CA 1
ATOM 803 C C . VAL A 1 100 ? -6.154 0.457 13.875 1.00 96.06 100 VAL A C 1
ATOM 805 O O . VAL A 1 100 ? -5.944 -0.743 14.050 1.00 96.06 100 VAL A O 1
ATOM 808 N N . TYR A 1 101 ? -7.295 1.039 14.221 1.00 95.50 101 TYR A N 1
ATOM 809 C CA . TYR A 1 101 ? -8.428 0.347 14.818 1.00 95.50 101 TYR A CA 1
ATOM 810 C C . TYR A 1 101 ? -9.673 0.477 13.944 1.00 95.50 101 TYR A C 1
ATOM 812 O O . TYR A 1 101 ? -9.733 1.294 13.022 1.00 95.50 101 TYR A O 1
ATOM 820 N N . HIS A 1 102 ? -10.676 -0.341 14.247 1.00 95.06 102 HIS A N 1
ATOM 821 C CA . HIS A 1 102 ? -12.003 -0.239 13.659 1.00 95.06 102 HIS A CA 1
ATOM 822 C C . HIS A 1 102 ? -13.075 -0.336 14.744 1.00 95.06 102 HIS A C 1
ATOM 824 O O . HIS A 1 102 ? -12.875 -1.034 15.740 1.00 95.06 102 HIS A O 1
ATOM 830 N N . ILE A 1 103 ? -14.191 0.361 14.544 1.00 95.19 103 ILE A N 1
ATOM 831 C CA . ILE A 1 103 ? -15.366 0.330 15.422 1.00 95.19 103 ILE A CA 1
ATOM 832 C C . ILE A 1 103 ? -16.635 0.606 14.611 1.00 95.19 103 ILE A C 1
ATOM 834 O O . ILE A 1 103 ? -16.568 1.290 13.588 1.00 95.19 103 ILE A O 1
ATOM 838 N N . VAL A 1 104 ? -17.777 0.073 15.043 1.00 95.06 104 VAL A N 1
ATOM 839 C CA . VAL A 1 104 ? -19.087 0.439 14.485 1.00 95.06 104 VAL A CA 1
ATOM 840 C C . VAL A 1 104 ? -19.457 1.846 14.963 1.00 95.06 104 VAL A C 1
ATOM 842 O O . VAL A 1 104 ? -19.212 2.196 16.117 1.00 95.06 104 VAL A O 1
ATOM 845 N N . LEU A 1 105 ? -20.013 2.679 14.083 1.00 93.69 105 LEU A N 1
ATOM 846 C CA . LEU A 1 105 ? -20.280 4.086 14.385 1.00 93.69 105 LEU A CA 1
ATOM 847 C C . LEU A 1 105 ? -21.213 4.271 15.586 1.00 93.69 105 LEU A C 1
ATOM 849 O O . LEU A 1 105 ? -20.920 5.103 16.442 1.00 93.69 105 LEU A O 1
ATOM 853 N N . GLU A 1 106 ? -22.293 3.491 15.671 1.00 93.50 106 GLU A N 1
ATOM 854 C CA . GLU A 1 106 ? -23.255 3.571 16.780 1.00 93.50 106 GLU A CA 1
ATOM 855 C C . GLU A 1 106 ? -22.664 3.162 18.137 1.00 93.50 106 GLU A C 1
ATOM 857 O O . GLU A 1 106 ? -23.067 3.685 19.175 1.00 93.50 106 GLU A O 1
ATOM 862 N N . GLU A 1 107 ? -21.673 2.267 18.134 1.00 91.75 107 GLU A N 1
ATOM 863 C CA . GLU A 1 107 ? -20.986 1.802 19.344 1.00 91.75 107 GLU A CA 1
ATOM 864 C C . GLU A 1 107 ? -19.904 2.788 19.815 1.00 91.75 107 GLU A C 1
ATOM 866 O O . GLU A 1 107 ? -19.406 2.689 20.940 1.00 91.75 107 GLU A O 1
ATOM 871 N N . SER A 1 108 ? -19.523 3.747 18.967 1.00 91.56 108 SER A N 1
ATOM 872 C CA . SER A 1 108 ? -18.423 4.667 19.232 1.00 91.56 108 SER A CA 1
ATOM 873 C C . SER A 1 108 ? -18.865 5.907 20.000 1.00 91.56 108 SER A C 1
ATOM 875 O O . SER A 1 108 ? -19.658 6.719 19.537 1.00 91.56 108 SER A O 1
ATOM 877 N N . THR A 1 109 ? -18.227 6.152 21.137 1.00 89.81 109 THR A N 1
ATOM 878 C CA . THR A 1 109 ? -18.279 7.432 21.852 1.00 89.81 109 THR A CA 1
ATOM 879 C C . THR A 1 109 ? -17.610 8.572 21.081 1.00 89.81 109 THR A C 1
ATOM 881 O O . THR A 1 109 ? -17.952 9.738 21.289 1.00 89.81 109 THR A O 1
ATOM 884 N N . PHE A 1 110 ? -16.662 8.259 20.191 1.00 88.88 110 PHE A N 1
ATOM 885 C CA . PHE A 1 110 ? -16.007 9.258 19.350 1.00 88.88 110 PHE A CA 1
ATOM 886 C C . PHE A 1 110 ? -16.893 9.716 18.197 1.00 88.88 110 PHE A C 1
ATOM 888 O O . PHE A 1 110 ? -16.903 10.911 17.894 1.00 88.88 110 PHE A O 1
ATOM 895 N N . PHE A 1 111 ? -17.597 8.780 17.550 1.00 93.44 111 PHE A N 1
ATOM 896 C CA . PHE A 1 111 ? -18.240 9.021 16.258 1.00 93.44 111 PHE A CA 1
ATOM 897 C C . PHE A 1 111 ? -19.773 9.019 16.275 1.00 93.44 111 PHE A C 1
ATOM 899 O O . PHE A 1 111 ?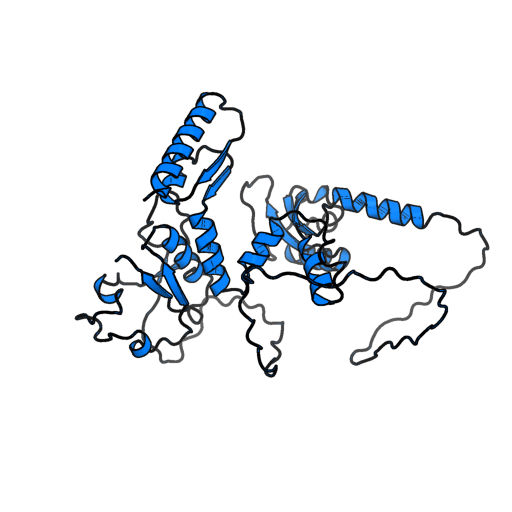 -20.348 9.592 15.352 1.00 93.44 111 PHE A O 1
ATOM 906 N N . ALA A 1 112 ? -20.438 8.468 17.300 1.00 92.00 112 ALA A N 1
ATOM 907 C CA . ALA A 1 112 ? -21.904 8.373 17.335 1.00 92.00 112 ALA A CA 1
ATOM 908 C C . ALA A 1 112 ? -22.609 9.737 17.203 1.00 92.00 112 ALA A C 1
ATOM 910 O O . ALA A 1 112 ? -23.651 9.841 16.565 1.00 92.00 112 ALA A O 1
ATOM 911 N N . GLU A 1 113 ? -22.017 10.817 17.728 1.00 92.38 113 GLU A N 1
ATOM 912 C CA . GLU A 1 113 ? -22.556 12.184 17.592 1.00 92.38 113 GLU A CA 1
ATOM 913 C C . GLU A 1 113 ? -22.587 12.695 16.134 1.00 92.38 113 GLU A C 1
ATOM 915 O O . GLU A 1 113 ? -23.237 13.703 15.842 1.00 92.38 113 GLU A O 1
ATOM 920 N N . TYR A 1 114 ? -21.871 12.036 15.218 1.00 93.75 114 TYR A N 1
ATOM 921 C CA . TYR A 1 114 ? -21.743 12.433 13.815 1.00 93.75 114 TYR A CA 1
ATOM 922 C C . TYR A 1 114 ? -22.535 11.541 12.853 1.00 93.75 114 TYR A C 1
ATOM 924 O O . TYR A 1 114 ? -22.337 11.628 11.638 1.00 93.75 114 TYR A O 1
ATOM 932 N N . GLU A 1 115 ? -23.460 10.726 13.361 1.00 95.31 115 GLU A N 1
ATOM 933 C CA . GLU A 1 115 ? -24.426 10.022 12.520 1.00 95.31 115 GLU A CA 1
ATOM 934 C C . GLU A 1 115 ? -25.193 11.014 11.621 1.00 95.31 115 GLU A C 1
ATOM 936 O O . GLU A 1 115 ? -25.601 12.102 12.043 1.00 95.31 115 GLU A O 1
ATOM 941 N N . GLY A 1 116 ? -25.341 10.680 10.336 1.00 94.25 116 GLY A N 1
ATOM 942 C CA . GLY A 1 116 ? -25.996 11.547 9.354 1.00 94.25 116 GLY A CA 1
ATOM 943 C C . GLY A 1 116 ? -25.170 12.768 8.928 1.00 94.25 116 GLY A C 1
ATOM 944 O O . GLY A 1 116 ? -25.664 13.613 8.174 1.00 94.25 116 GLY A O 1
ATOM 945 N N . LYS A 1 117 ? -23.913 12.892 9.374 1.00 95.75 117 LYS A N 1
ATOM 946 C CA . LYS A 1 117 ? -22.962 13.904 8.889 1.00 95.75 117 LYS A CA 1
ATOM 947 C C . LYS A 1 117 ? -22.033 13.325 7.826 1.00 95.75 117 LYS A C 1
ATOM 949 O O . LYS A 1 117 ? -21.904 12.115 7.652 1.00 95.75 117 LYS A O 1
ATOM 954 N N . SER A 1 118 ? -21.378 14.218 7.090 1.00 96.81 118 SER A N 1
ATOM 955 C CA . SER A 1 118 ? -20.356 13.833 6.117 1.00 96.81 118 SER A CA 1
ATOM 956 C C . SER A 1 118 ? -19.099 13.302 6.808 1.00 96.81 118 SER A C 1
ATOM 958 O O . SER A 1 118 ? -18.699 13.843 7.843 1.00 96.81 118 SER A O 1
ATOM 960 N N . PHE A 1 119 ? -18.410 12.353 6.174 1.00 96.69 119 PHE A N 1
ATOM 961 C CA . PHE A 1 119 ? -17.132 11.806 6.655 1.00 96.69 119 PHE A CA 1
ATOM 962 C C . PHE A 1 119 ? -16.089 12.884 6.999 1.00 96.69 119 PHE A C 1
ATOM 964 O O . PHE A 1 119 ? -15.449 12.837 8.049 1.00 96.69 119 PHE A O 1
ATOM 971 N N . THR A 1 120 ? -15.946 13.894 6.139 1.00 96.38 120 THR A N 1
ATOM 972 C CA . THR A 1 120 ? -14.980 14.991 6.316 1.00 96.38 120 THR A CA 1
ATOM 973 C C . THR A 1 120 ? -15.265 15.815 7.573 1.00 96.38 120 THR A C 1
ATOM 975 O O . THR A 1 120 ? -14.351 16.137 8.332 1.00 96.38 120 THR A O 1
ATOM 978 N N . TYR A 1 121 ? -16.544 16.099 7.832 1.00 95.88 121 TYR A N 1
ATOM 979 C CA . TYR A 1 121 ? -17.001 16.781 9.043 1.00 95.88 121 TYR A CA 1
ATOM 980 C C . TYR A 1 121 ? -16.667 15.971 10.302 1.00 95.88 121 TYR A C 1
ATOM 982 O O . TYR A 1 121 ? -16.066 16.505 11.236 1.00 95.88 121 TYR A O 1
ATOM 990 N N . ALA A 1 122 ? -16.994 14.676 10.311 1.00 95.75 122 ALA A N 1
ATOM 991 C CA . ALA A 1 122 ? -16.707 13.799 11.442 1.00 95.75 122 ALA A CA 1
ATOM 992 C C . ALA A 1 122 ? -15.199 13.697 11.719 1.00 95.75 122 ALA A C 1
ATOM 994 O O . ALA A 1 122 ? -14.779 13.829 12.866 1.00 95.75 122 ALA A O 1
ATOM 995 N N . SER A 1 123 ? -14.376 13.546 10.674 1.00 95.81 123 SER A N 1
ATOM 996 C CA . SER A 1 123 ? -12.914 13.463 10.795 1.00 95.81 123 SER A CA 1
ATOM 997 C C . SER A 1 123 ? -12.310 14.720 11.441 1.00 95.81 123 SER A C 1
ATOM 999 O O . SER A 1 123 ? -11.544 14.622 12.403 1.00 95.81 123 SER A O 1
ATOM 1001 N N . PHE A 1 124 ? -12.724 15.915 11.000 1.00 95.81 124 PHE A N 1
ATOM 1002 C CA . PHE A 1 124 ? -12.257 17.179 11.581 1.00 95.81 124 PHE A CA 1
ATOM 1003 C C . PHE A 1 124 ? -12.626 17.312 13.064 1.00 95.81 124 PHE A C 1
ATOM 1005 O O . PHE A 1 124 ? -11.781 17.645 13.904 1.00 95.81 124 PHE A O 1
ATOM 1012 N N . HIS A 1 125 ? -13.889 17.051 13.403 1.00 95.38 125 HIS A N 1
ATOM 1013 C CA . HIS A 1 125 ? -14.374 17.224 14.768 1.00 95.38 125 HIS A CA 1
ATOM 1014 C C . HIS A 1 125 ? -13.852 16.143 15.724 1.00 95.38 125 HIS A C 1
ATOM 1016 O O . HIS A 1 125 ? -13.522 16.467 16.868 1.00 95.38 125 HIS A O 1
ATOM 1022 N N . ALA A 1 126 ? -13.678 14.901 15.264 1.00 93.94 126 ALA A N 1
ATOM 1023 C CA . ALA A 1 126 ? -13.068 13.828 16.046 1.00 93.94 126 ALA A CA 1
ATOM 1024 C C . ALA A 1 126 ? -11.600 14.126 16.381 1.00 93.94 126 ALA A C 1
ATOM 1026 O O . ALA A 1 126 ? -11.198 14.005 17.541 1.00 93.94 126 ALA A O 1
ATOM 1027 N N . HIS A 1 127 ? -10.819 14.616 15.414 1.00 94.56 127 HIS A N 1
ATOM 1028 C CA . HIS A 1 127 ? -9.437 15.010 15.672 1.00 94.56 127 HIS A CA 1
ATOM 1029 C C . HIS A 1 127 ? -9.364 16.203 16.636 1.00 94.56 127 HIS A C 1
ATOM 1031 O O . HIS A 1 127 ? -8.570 16.202 17.573 1.00 94.56 127 HIS A O 1
ATOM 1037 N N . LYS A 1 128 ? -10.238 17.204 16.474 1.00 94.06 128 LYS A N 1
ATOM 1038 C CA . LYS A 1 128 ? -10.262 18.380 17.356 1.00 94.06 128 LYS A CA 1
ATOM 1039 C C . LYS A 1 128 ? -10.688 18.055 18.794 1.00 94.06 128 LYS A C 1
ATOM 1041 O O . LYS A 1 128 ? -10.156 18.657 19.723 1.00 94.06 128 LYS A O 1
ATOM 1046 N N . LYS A 1 129 ? -11.657 17.151 18.980 1.00 92.56 129 LYS A N 1
ATOM 1047 C CA . LYS A 1 129 ? -12.229 16.807 20.297 1.00 92.56 129 LYS A CA 1
ATOM 1048 C C . LYS A 1 129 ? -11.419 15.729 21.021 1.00 92.56 129 LYS A C 1
ATOM 1050 O O . LYS A 1 129 ? -11.213 15.841 22.225 1.00 92.56 129 LYS A O 1
ATOM 1055 N N . PHE A 1 130 ? -10.953 14.712 20.296 1.00 90.62 130 PHE A N 1
ATOM 1056 C CA . PHE A 1 130 ? -10.342 13.511 20.876 1.00 90.62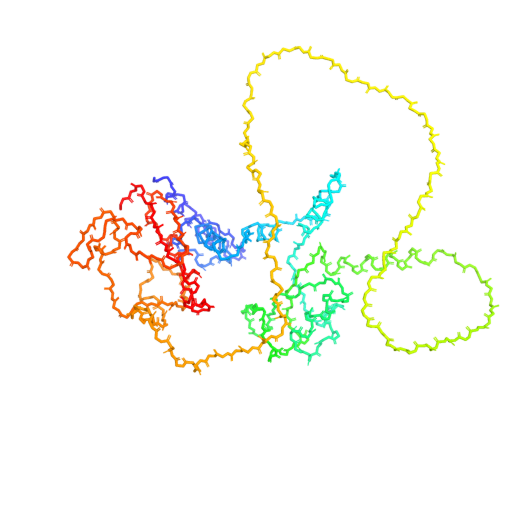 130 PHE A CA 1
ATOM 1057 C C . PHE A 1 130 ? -8.904 13.246 20.411 1.00 90.62 130 PHE A C 1
ATOM 1059 O O . PHE A 1 130 ? -8.237 12.390 20.985 1.00 90.62 130 PHE A O 1
ATOM 1066 N N . GLY A 1 131 ? -8.410 13.954 19.390 1.00 92.19 131 GLY A N 1
ATOM 1067 C CA . GLY A 1 131 ? -7.106 13.667 18.782 1.00 92.19 131 GLY A CA 1
ATOM 1068 C C . GLY A 1 131 ? -7.087 12.385 17.945 1.00 92.19 131 GLY A C 1
ATOM 1069 O O . GLY A 1 131 ? -6.017 11.844 17.690 1.00 92.19 131 GLY A O 1
ATOM 1070 N N . VAL A 1 132 ? -8.257 11.884 17.537 1.00 94.19 132 VAL A N 1
ATOM 1071 C CA . VAL A 1 132 ? -8.404 10.650 16.753 1.00 94.19 132 VAL A CA 1
ATOM 1072 C C . VAL A 1 132 ? -8.498 10.984 15.267 1.00 94.19 132 VAL A C 1
ATOM 1074 O O . VAL A 1 132 ? -9.259 11.869 14.881 1.00 94.19 132 VAL A O 1
ATOM 1077 N N . CYS A 1 133 ? -7.743 10.271 14.429 1.00 94.81 133 CYS A N 1
ATOM 1078 C CA . CYS A 1 133 ? -7.719 10.497 12.983 1.00 94.81 133 CYS A CA 1
ATOM 1079 C C . CYS A 1 133 ? -8.509 9.412 12.245 1.00 94.81 133 CYS A C 1
ATOM 1081 O O . CYS A 1 133 ? -8.140 8.242 12.286 1.00 94.81 133 CYS A O 1
ATOM 1083 N N . LEU A 1 134 ? -9.588 9.784 11.559 1.00 95.69 134 LEU A N 1
ATOM 1084 C CA . LEU A 1 134 ? -10.403 8.855 10.776 1.00 95.69 134 LEU A CA 1
ATOM 1085 C C . LEU A 1 134 ? -9.795 8.663 9.374 1.00 95.69 134 LEU A C 1
ATOM 1087 O O . LEU A 1 134 ? -9.529 9.645 8.682 1.00 95.69 134 LEU A O 1
ATOM 1091 N N . ILE A 1 135 ? -9.591 7.411 8.946 1.00 96.75 135 ILE A N 1
ATOM 1092 C CA . ILE A 1 135 ? -8.907 7.074 7.681 1.00 96.75 135 ILE A CA 1
ATOM 1093 C C . ILE A 1 135 ? -9.829 6.475 6.615 1.00 96.75 135 ILE A C 1
ATOM 1095 O O . ILE A 1 135 ? -9.559 6.601 5.419 1.00 96.75 135 ILE A O 1
ATOM 1099 N N . GLY A 1 136 ? -10.923 5.831 7.016 1.00 96.31 136 GLY A N 1
ATOM 1100 C CA . GLY A 1 136 ? -11.818 5.178 6.070 1.00 96.31 136 GLY A CA 1
ATOM 1101 C C . GLY A 1 136 ? -13.069 4.608 6.713 1.00 96.31 136 GLY A C 1
ATOM 1102 O O . GLY A 1 136 ? -13.208 4.597 7.935 1.00 96.31 136 GLY A O 1
ATOM 1103 N N . VAL A 1 137 ? -13.980 4.131 5.870 1.00 96.00 137 VAL A N 1
ATOM 1104 C CA . VAL A 1 137 ? -15.262 3.552 6.285 1.00 96.00 137 VAL A CA 1
ATOM 1105 C C . VAL A 1 137 ? -15.564 2.315 5.449 1.00 96.00 137 VAL A C 1
ATOM 1107 O O . VAL A 1 137 ? -15.240 2.255 4.261 1.00 96.00 137 VAL A O 1
ATOM 1110 N N . ARG A 1 138 ? -16.209 1.326 6.058 1.00 95.69 138 ARG A N 1
ATOM 1111 C CA . ARG A 1 138 ? -16.804 0.178 5.373 1.00 95.69 138 ARG A CA 1
ATOM 1112 C C . ARG A 1 138 ? -18.278 0.090 5.746 1.00 95.69 138 ARG A C 1
ATOM 1114 O O . ARG A 1 138 ? -18.599 0.045 6.928 1.00 95.69 138 ARG A O 1
ATOM 1121 N N . ARG A 1 139 ? -19.149 0.026 4.738 1.00 92.44 139 ARG A N 1
ATOM 1122 C CA . ARG A 1 139 ? -20.582 -0.233 4.946 1.00 92.44 139 ARG A CA 1
ATOM 1123 C C . ARG A 1 139 ? -20.810 -1.696 5.287 1.00 92.44 139 ARG A C 1
ATOM 1125 O O . ARG A 1 139 ? -20.097 -2.547 4.770 1.00 92.44 139 ARG A O 1
ATOM 1132 N N . GLU A 1 140 ? -21.833 -1.995 6.071 1.00 85.81 140 GLU A N 1
ATOM 1133 C CA . GLU A 1 140 ? -22.208 -3.378 6.391 1.00 85.81 140 GLU A CA 1
ATOM 1134 C C . GLU A 1 140 ? -22.494 -4.212 5.126 1.00 85.81 140 GLU A C 1
ATOM 1136 O O . GLU A 1 140 ? -21.957 -5.308 4.959 1.00 85.81 140 GLU A O 1
ATOM 1141 N N . ASP A 1 141 ? -23.226 -3.631 4.170 1.00 84.38 141 ASP A N 1
ATOM 1142 C CA . ASP A 1 141 ? -23.596 -4.290 2.910 1.00 84.38 141 ASP A CA 1
ATOM 1143 C C . ASP A 1 141 ? -22.409 -4.524 1.959 1.00 84.38 141 ASP A C 1
ATOM 1145 O O . ASP A 1 141 ? -22.483 -5.349 1.044 1.00 84.38 141 ASP A O 1
ATOM 1149 N N . ASN A 1 142 ? -21.311 -3.777 2.126 1.00 87.75 142 ASN A N 1
ATOM 1150 C CA . ASN A 1 142 ? -20.185 -3.792 1.200 1.00 87.75 142 ASN A CA 1
ATOM 1151 C C . ASN A 1 142 ? -18.894 -4.223 1.894 1.0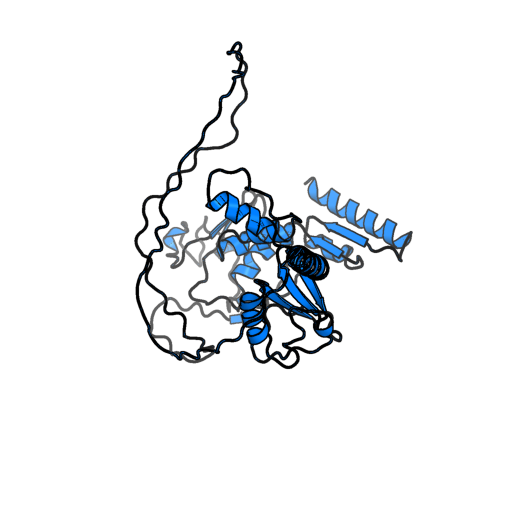0 87.75 142 ASN A C 1
ATOM 1153 O O . ASN A 1 142 ? -18.380 -3.555 2.784 1.00 87.75 142 ASN A O 1
ATOM 1157 N N . LYS A 1 143 ? -18.282 -5.298 1.396 1.00 84.69 143 LYS A N 1
ATOM 1158 C CA . LYS A 1 143 ? -16.998 -5.783 1.919 1.00 84.69 143 LYS A CA 1
ATOM 1159 C C . LYS A 1 143 ? -15.830 -4.828 1.642 1.00 84.69 143 LYS A C 1
ATOM 1161 O O . LYS A 1 143 ? -14.794 -4.948 2.295 1.00 84.69 143 LYS A O 1
ATOM 1166 N N . ASN A 1 144 ? -15.979 -3.896 0.701 1.00 92.06 144 ASN A N 1
ATOM 1167 C CA . ASN A 1 144 ? -14.921 -2.970 0.316 1.00 92.06 144 ASN A CA 1
ATOM 1168 C C . ASN A 1 144 ? -14.734 -1.858 1.355 1.00 92.06 144 ASN A C 1
ATOM 1170 O O . ASN A 1 144 ? -15.683 -1.184 1.753 1.00 92.06 144 ASN A O 1
ATOM 1174 N N . ILE A 1 145 ? -13.478 -1.635 1.738 1.00 95.56 145 ILE A N 1
ATOM 1175 C CA . ILE A 1 145 ? -13.072 -0.515 2.588 1.00 95.56 145 ILE A CA 1
ATOM 1176 C C . ILE A 1 145 ? -12.853 0.706 1.692 1.00 95.56 145 ILE A C 1
ATOM 1178 O O . ILE A 1 145 ? -12.085 0.645 0.732 1.00 95.56 145 ILE A O 1
ATOM 1182 N N . LEU A 1 146 ? -13.519 1.814 2.007 1.00 95.00 146 LEU A N 1
ATOM 1183 C CA . LEU A 1 146 ? -13.345 3.094 1.328 1.00 95.00 146 LEU A CA 1
ATOM 1184 C C . LEU A 1 146 ? -12.360 3.947 2.125 1.00 95.00 146 LEU A C 1
ATOM 1186 O O . LEU A 1 146 ? -12.617 4.276 3.283 1.00 95.00 146 LEU A O 1
ATOM 1190 N N . LEU A 1 147 ? -11.237 4.309 1.508 1.00 96.12 147 LEU A N 1
ATOM 1191 C CA . LEU A 1 147 ? -10.244 5.196 2.111 1.00 96.12 147 LEU A CA 1
ATOM 1192 C C . LEU A 1 147 ? -10.584 6.649 1.784 1.00 96.12 147 LEU A C 1
ATOM 1194 O O . LEU A 1 147 ? -10.768 6.980 0.615 1.00 96.12 147 LEU A O 1
ATOM 1198 N N . ASN A 1 148 ? -10.656 7.487 2.819 1.00 95.94 148 ASN A N 1
ATOM 1199 C CA . ASN A 1 148 ? -10.973 8.916 2.738 1.00 95.94 148 ASN A CA 1
ATOM 1200 C C . ASN A 1 148 ? -12.114 9.259 1.751 1.00 95.94 148 ASN A C 1
ATOM 1202 O O . ASN A 1 148 ? -11.885 9.938 0.744 1.00 95.94 148 ASN A O 1
ATOM 1206 N N . PRO A 1 149 ? -13.345 8.768 1.984 1.00 95.62 149 PRO A N 1
ATOM 1207 C CA . PRO A 1 149 ? -14.465 9.123 1.129 1.00 95.62 149 PRO A CA 1
ATOM 1208 C C . PRO A 1 149 ? -14.748 10.635 1.193 1.00 95.62 149 P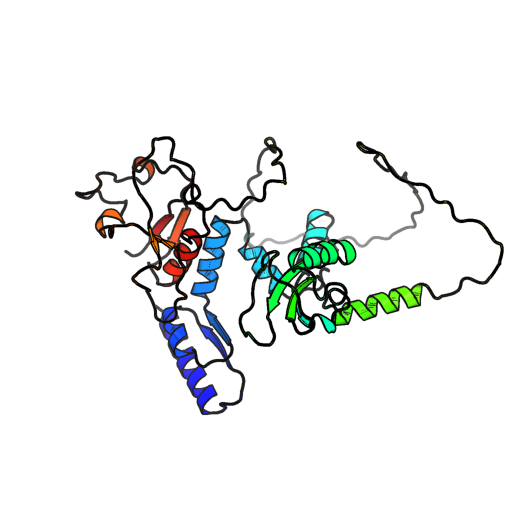RO A C 1
ATOM 1210 O O . PRO A 1 149 ? -14.654 11.268 2.243 1.00 95.62 149 PRO A O 1
ATOM 1213 N N . GLY A 1 150 ? -15.106 11.217 0.045 1.00 92.75 150 GLY A N 1
ATOM 1214 C CA . GLY A 1 150 ? -15.357 12.655 -0.075 1.00 92.75 150 GLY A CA 1
ATOM 1215 C C . GLY A 1 150 ? -16.602 13.142 0.688 1.00 92.75 150 GLY A C 1
ATOM 1216 O O . GLY A 1 150 ? -17.360 12.344 1.241 1.00 92.75 150 GLY A O 1
ATOM 1217 N N . PRO A 1 151 ? -16.897 14.454 0.650 1.00 93.31 151 PRO A N 1
ATOM 1218 C CA . PRO A 1 151 ? -17.979 15.068 1.433 1.00 93.31 151 PRO A CA 1
ATOM 1219 C C . PRO A 1 151 ? -19.386 14.566 1.069 1.00 93.31 151 PRO A C 1
ATOM 1221 O O . PRO A 1 151 ? -20.323 14.746 1.840 1.00 93.31 151 PRO A O 1
ATOM 1224 N N . ARG A 1 152 ? -19.543 13.916 -0.093 1.00 94.75 152 ARG A N 1
ATOM 1225 C CA . ARG A 1 152 ? -20.800 13.276 -0.517 1.00 94.75 152 ARG A CA 1
ATOM 1226 C C . ARG A 1 152 ? -21.135 12.023 0.294 1.00 94.75 152 ARG A C 1
ATOM 1228 O O . ARG A 1 152 ? -22.277 11.577 0.269 1.00 94.75 152 ARG A O 1
ATOM 1235 N N . TYR A 1 153 ? -20.150 11.429 0.963 1.00 94.81 153 TYR A N 1
ATOM 1236 C CA . TYR A 1 153 ? -20.368 10.256 1.791 1.00 94.81 153 TYR A CA 1
ATOM 1237 C C . TYR A 1 153 ? -20.927 10.668 3.149 1.00 94.81 153 TYR A C 1
ATOM 1239 O O . TYR A 1 153 ? -20.256 11.356 3.923 1.00 94.81 153 TYR A O 1
ATOM 1247 N N . ILE A 1 154 ? -22.148 10.219 3.424 1.00 95.81 154 ILE A N 1
ATOM 1248 C CA . ILE A 1 154 ? -22.827 10.389 4.707 1.00 95.81 154 ILE A CA 1
ATOM 1249 C C . ILE A 1 154 ? -22.648 9.116 5.526 1.00 95.81 154 ILE A C 1
ATOM 1251 O O . ILE A 1 154 ? -22.805 8.017 4.989 1.00 95.81 154 ILE A O 1
ATOM 1255 N N . MET A 1 155 ? -22.286 9.298 6.794 1.00 94.25 155 MET A N 1
ATOM 1256 C CA . MET A 1 155 ? -22.037 8.217 7.739 1.00 94.25 155 MET A CA 1
ATOM 1257 C C . MET A 1 155 ? -23.346 7.691 8.334 1.00 94.25 155 MET A C 1
ATOM 1259 O O . MET A 1 155 ? -24.196 8.481 8.756 1.00 94.25 155 MET A O 1
ATOM 1263 N N . ASN A 1 156 ? -23.467 6.368 8.406 1.00 94.69 156 ASN A N 1
ATOM 1264 C CA . ASN A 1 156 ? -24.606 5.654 8.977 1.00 94.69 156 ASN A CA 1
ATOM 1265 C C . ASN A 1 156 ? -24.232 4.980 10.309 1.00 94.69 156 ASN A C 1
ATOM 1267 O O . ASN A 1 156 ? -23.061 4.698 10.553 1.00 94.69 156 ASN A O 1
ATOM 1271 N N . SER A 1 157 ? -25.226 4.667 11.146 1.00 94.69 157 SER A N 1
ATOM 1272 C CA . SER A 1 157 ? -25.046 3.979 12.437 1.00 94.69 157 SER A CA 1
ATOM 1273 C C . SER A 1 157 ? -24.306 2.640 12.332 1.00 94.69 157 SER A C 1
ATOM 1275 O O . SER A 1 157 ? -23.426 2.360 13.144 1.00 94.69 157 SER A O 1
ATOM 1277 N N . THR A 1 158 ? -24.602 1.847 11.299 1.00 95.06 158 THR A N 1
ATOM 1278 C CA . THR A 1 158 ? -24.009 0.515 11.080 1.00 95.06 158 THR A CA 1
ATOM 1279 C C . THR A 1 158 ? -22.658 0.544 10.359 1.00 95.06 158 THR A C 1
ATOM 1281 O O . THR A 1 158 ? -22.041 -0.500 10.132 1.00 95.06 158 THR A O 1
ATOM 1284 N N . ASP A 1 159 ? -22.164 1.727 9.983 1.00 95.00 159 ASP A N 1
ATOM 1285 C CA . ASP A 1 159 ? -20.894 1.846 9.278 1.00 95.00 159 ASP A CA 1
ATOM 1286 C C . ASP A 1 159 ? -19.710 1.527 10.199 1.00 95.00 159 ASP A C 1
ATOM 1288 O O . ASP A 1 159 ? -19.620 1.985 11.338 1.00 95.00 159 ASP A O 1
ATOM 1292 N N . ILE A 1 160 ? -18.738 0.786 9.668 1.00 96.00 160 ILE A N 1
ATOM 1293 C CA . ILE A 1 160 ? -17.498 0.460 10.371 1.00 96.00 160 ILE A CA 1
ATOM 1294 C C . ILE A 1 160 ? -16.454 1.515 10.027 1.00 96.00 160 ILE A C 1
ATOM 1296 O O . ILE A 1 160 ? -15.979 1.605 8.891 1.00 96.00 160 ILE A O 1
ATOM 1300 N N . CYS A 1 161 ? -16.086 2.304 11.026 1.00 95.88 161 CYS A N 1
ATOM 1301 C CA . CYS A 1 161 ? -15.121 3.387 10.941 1.00 95.88 161 CYS A CA 1
ATOM 1302 C C . CYS A 1 161 ? -13.713 2.868 11.234 1.00 95.88 161 CYS A C 1
ATOM 1304 O O . CYS A 1 161 ? -13.478 2.281 12.288 1.00 95.88 161 CYS A O 1
ATOM 1306 N N . PHE A 1 162 ? -12.765 3.124 10.332 1.00 97.06 162 PHE A N 1
ATOM 1307 C CA . PHE A 1 162 ? -11.343 2.854 10.542 1.00 97.06 162 PHE A CA 1
ATOM 1308 C C . PHE A 1 162 ? -10.639 4.136 10.962 1.00 97.06 162 PHE A C 1
ATOM 1310 O O . PHE A 1 162 ? -10.721 5.146 10.258 1.00 97.06 162 PHE A O 1
ATOM 1317 N N . TYR A 1 163 ? -9.921 4.097 12.078 1.00 96.44 163 TYR A N 1
ATOM 1318 C CA . TYR A 1 163 ? -9.273 5.271 12.652 1.00 96.44 163 TYR A CA 1
ATOM 1319 C C . TYR A 1 163 ? -7.900 4.936 13.238 1.00 96.44 163 TYR A C 1
ATOM 1321 O O . TYR A 1 163 ? -7.603 3.785 13.547 1.00 96.44 163 TYR A O 1
ATOM 1329 N N . ILE A 1 164 ? -7.066 5.959 13.397 1.00 96.44 164 ILE A N 1
ATOM 1330 C CA . ILE A 1 164 ? -5.740 5.886 14.001 1.00 96.44 164 ILE A CA 1
ATOM 1331 C C . ILE A 1 164 ? -5.788 6.539 15.380 1.00 96.44 164 ILE A C 1
ATOM 1333 O O . ILE A 1 164 ? -6.248 7.678 15.522 1.00 96.44 164 ILE A O 1
ATOM 1337 N N . ASN A 1 165 ? -5.307 5.817 16.389 1.00 94.56 165 ASN A N 1
ATOM 1338 C CA . ASN A 1 165 ? -5.114 6.329 17.743 1.00 94.56 165 ASN A CA 1
ATOM 1339 C C . ASN A 1 165 ? -4.028 5.520 18.472 1.00 94.56 165 ASN A C 1
ATOM 1341 O O . ASN A 1 165 ? -3.709 4.409 18.067 1.00 94.56 165 ASN A O 1
ATOM 1345 N N . ILE A 1 166 ? -3.510 6.033 19.589 1.00 91.62 166 ILE A N 1
ATOM 1346 C CA . ILE A 1 166 ? -2.536 5.316 20.433 1.00 91.62 166 ILE A CA 1
ATOM 1347 C C . ILE A 1 166 ? -3.187 4.153 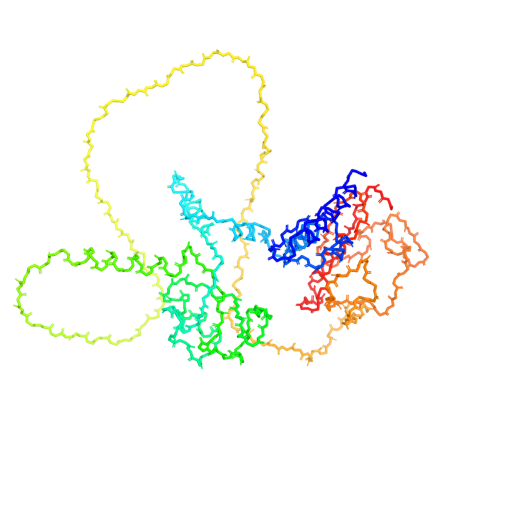21.194 1.00 91.62 166 ILE A C 1
ATOM 1349 O O . ILE A 1 166 ? -2.547 3.163 21.529 1.00 91.62 166 ILE A O 1
ATOM 1353 N N . THR A 1 167 ? -4.467 4.282 21.542 1.00 88.56 167 THR A N 1
ATOM 1354 C CA . THR A 1 167 ? -5.190 3.234 22.266 1.00 88.56 167 THR A CA 1
ATOM 1355 C C . THR A 1 167 ? -6.555 2.996 21.657 1.00 88.56 167 THR A C 1
ATOM 1357 O O . THR A 1 167 ? -7.259 3.952 21.321 1.00 88.56 167 THR A O 1
ATOM 1360 N N . LYS A 1 168 ? -6.958 1.724 21.597 1.00 89.06 168 LYS A N 1
ATOM 1361 C CA . LYS A 1 168 ? -8.321 1.330 21.231 1.00 89.06 168 LYS A CA 1
ATOM 1362 C C . LYS A 1 168 ? -9.349 2.043 22.118 1.00 89.06 168 LYS A C 1
ATOM 1364 O O . LYS A 1 168 ? -9.136 2.178 23.324 1.00 89.06 168 LYS A O 1
ATOM 1369 N N . GLU A 1 169 ? -10.464 2.459 21.522 1.00 87.06 169 GLU A N 1
ATOM 1370 C CA . GLU A 1 169 ? -11.505 3.256 22.182 1.00 87.06 169 GLU A CA 1
ATOM 1371 C C . GLU A 1 169 ? -12.058 2.576 23.442 1.00 87.06 169 GLU A C 1
ATOM 1373 O O . GLU A 1 169 ? -12.094 3.182 24.514 1.00 87.06 169 GLU A O 1
ATOM 1378 N N . GLU A 1 170 ? -12.374 1.284 23.340 1.00 80.88 170 GLU A N 1
ATOM 1379 C CA . GLU A 1 170 ? -12.858 0.447 24.447 1.00 80.88 170 GLU A CA 1
ATOM 1380 C C . GLU A 1 170 ? -11.925 0.488 25.674 1.00 80.88 170 GLU A C 1
ATOM 1382 O O . GLU A 1 170 ? -12.379 0.472 26.816 1.00 80.88 170 GLU A O 1
ATOM 1387 N N . ASN A 1 171 ? -10.612 0.619 25.453 1.00 80.62 171 ASN A N 1
ATOM 1388 C CA . ASN A 1 171 ? -9.615 0.719 26.521 1.00 80.62 171 ASN A CA 1
ATOM 1389 C C . ASN A 1 171 ? -9.459 2.159 27.043 1.00 80.62 171 ASN A C 1
ATOM 1391 O O . ASN A 1 171 ? -9.049 2.373 28.186 1.00 80.62 171 ASN A O 1
ATOM 1395 N N . SER A 1 172 ? -9.761 3.165 26.218 1.00 69.12 172 SER A N 1
ATOM 1396 C CA . SER A 1 172 ? -9.729 4.581 26.600 1.00 69.12 172 SER A CA 1
ATOM 1397 C C . SER A 1 172 ? -10.890 4.966 27.522 1.00 69.12 172 SER A C 1
ATOM 1399 O O . SER A 1 172 ? -10.700 5.803 28.408 1.00 69.12 172 SER A O 1
ATOM 1401 N N . ALA A 1 173 ? -12.054 4.323 27.384 1.00 57.56 173 ALA A N 1
ATOM 1402 C CA . ALA A 1 173 ? -13.212 4.546 28.253 1.00 57.56 173 ALA A CA 1
ATOM 1403 C C . ALA A 1 173 ? -12.888 4.309 29.746 1.00 57.56 173 ALA A C 1
ATOM 1405 O O . ALA A 1 173 ? -13.311 5.084 30.608 1.00 57.56 173 ALA A O 1
ATOM 1406 N N . PHE A 1 174 ? -12.040 3.320 30.055 1.00 50.97 174 PHE A N 1
ATOM 1407 C CA . PHE A 1 174 ? -11.564 3.061 31.420 1.00 50.97 174 PHE A CA 1
ATOM 1408 C C . PHE A 1 174 ? -10.688 4.192 31.979 1.00 50.97 174 PHE A C 1
ATOM 1410 O O . PHE A 1 174 ? -10.812 4.545 33.151 1.00 50.97 174 PHE A O 1
ATOM 1417 N N . LYS A 1 175 ? -9.848 4.831 31.150 1.00 52.69 175 LYS A N 1
ATOM 1418 C CA . LYS A 1 175 ? -9.006 5.958 31.596 1.00 52.69 175 LYS A CA 1
ATOM 1419 C C . LYS A 1 175 ? -9.832 7.194 31.958 1.00 52.69 175 LYS A C 1
ATOM 1421 O O . LYS A 1 175 ? -9.473 7.896 32.903 1.00 52.69 175 LYS A O 1
ATOM 1426 N N . ASN A 1 176 ? -10.937 7.440 31.254 1.00 51.50 176 ASN A N 1
ATOM 1427 C CA . ASN A 1 176 ? -11.852 8.537 31.583 1.00 51.50 176 ASN A CA 1
ATOM 1428 C C . ASN A 1 176 ? -12.586 8.282 32.911 1.00 51.50 176 ASN A C 1
ATOM 1430 O O . ASN A 1 176 ? -12.731 9.206 33.711 1.00 51.50 176 ASN A O 1
ATOM 1434 N N . GLN A 1 177 ? -12.963 7.031 33.205 1.00 48.09 177 GLN A N 1
ATOM 1435 C CA . GLN A 1 177 ? -13.534 6.668 34.508 1.00 48.09 177 GLN A CA 1
ATOM 1436 C C . GLN A 1 177 ? -12.512 6.761 35.652 1.00 48.09 177 GLN A C 1
ATOM 1438 O O . GLN A 1 177 ? -12.861 7.217 36.739 1.00 48.09 177 GLN A O 1
ATOM 1443 N N . ASP A 1 178 ? -11.244 6.406 35.427 1.00 47.09 178 ASP A N 1
ATOM 1444 C CA . ASP A 1 178 ? -10.192 6.544 36.445 1.00 47.09 178 ASP A CA 1
ATOM 1445 C C . ASP A 1 178 ? -9.797 8.004 36.711 1.00 47.09 178 ASP A C 1
ATOM 1447 O O . ASP A 1 178 ? -9.497 8.365 37.853 1.00 47.09 178 ASP A O 1
ATOM 1451 N N . GLN A 1 179 ? -9.843 8.878 35.700 1.00 47.53 179 GLN A N 1
ATOM 1452 C CA . GLN A 1 179 ? -9.698 10.322 35.914 1.00 47.53 179 GLN A CA 1
ATOM 1453 C C . GLN A 1 179 ? -10.891 10.905 36.688 1.00 47.53 179 GLN A C 1
ATOM 1455 O O . GLN A 1 179 ? -10.676 11.697 37.605 1.00 47.53 179 GLN A O 1
ATOM 1460 N N . GLN A 1 180 ? -12.121 10.451 36.417 1.00 43.47 180 GLN A N 1
ATOM 1461 C CA . GLN A 1 180 ? -13.304 10.823 37.207 1.00 43.47 180 GLN A CA 1
ATOM 1462 C C . GLN A 1 180 ? -13.275 10.254 38.639 1.00 43.47 180 GLN A C 1
ATOM 1464 O O . GLN A 1 180 ? -13.730 10.902 39.582 1.00 43.47 180 GLN A O 1
ATOM 1469 N N . ARG A 1 181 ? -12.691 9.068 38.855 1.00 43.91 181 ARG A N 1
ATOM 1470 C CA . ARG A 1 181 ? -12.483 8.507 40.202 1.00 43.91 181 ARG A CA 1
ATOM 1471 C C . ARG A 1 181 ? -11.405 9.259 40.978 1.00 43.91 181 ARG A C 1
ATOM 1473 O O . ARG A 1 181 ? -11.583 9.489 42.172 1.00 43.91 181 ARG A O 1
ATOM 1480 N N . LYS A 1 182 ? -10.336 9.717 40.317 1.00 42.53 182 LYS A N 1
ATOM 1481 C CA . LYS A 1 182 ? -9.322 10.587 40.939 1.00 42.53 182 LYS A CA 1
ATOM 1482 C C . LYS A 1 182 ? -9.834 12.001 41.231 1.00 42.53 182 LYS A C 1
ATOM 1484 O O . LYS A 1 182 ? -9.328 12.617 42.163 1.00 42.53 182 LYS A O 1
ATOM 1489 N N . SER A 1 183 ? -10.856 12.498 40.525 1.00 41.06 183 SER A N 1
ATOM 1490 C CA . SER A 1 183 ? -11.515 13.768 40.874 1.00 41.06 183 SER A CA 1
ATOM 1491 C C . SER A 1 183 ? -12.562 13.652 41.991 1.00 41.06 183 SER A C 1
ATOM 1493 O O . SER A 1 183 ? -13.015 14.678 42.490 1.00 41.06 183 SER A O 1
ATOM 1495 N N . ASN A 1 184 ? -12.929 12.436 42.414 1.00 36.59 184 ASN A N 1
ATOM 1496 C CA . ASN A 1 184 ? -13.929 12.191 43.463 1.00 36.59 184 ASN A CA 1
ATOM 1497 C C . ASN A 1 184 ? -13.340 11.917 44.860 1.00 36.59 184 ASN A C 1
ATOM 1499 O O . ASN A 1 184 ? -14.072 11.532 45.773 1.00 36.59 184 ASN A O 1
ATOM 1503 N N . VAL A 1 185 ? -12.046 12.174 45.079 1.00 36.78 185 VAL A N 1
ATOM 1504 C CA . VAL A 1 185 ? -11.456 12.153 46.427 1.00 36.78 185 VAL A CA 1
ATOM 1505 C C . VAL A 1 185 ? -11.488 13.563 47.032 1.00 36.78 185 VAL A C 1
ATOM 1507 O O . VAL A 1 185 ? -10.607 14.390 46.816 1.00 36.78 185 VAL A O 1
ATOM 1510 N N . SER A 1 186 ? -12.559 13.799 47.797 1.00 35.03 186 SER A N 1
ATOM 1511 C CA . SER A 1 186 ? -12.740 14.804 48.860 1.00 35.03 186 SER A CA 1
ATOM 1512 C C . SER A 1 186 ? -12.464 16.285 48.541 1.00 35.03 186 SER A C 1
ATOM 1514 O O . SER A 1 186 ? -11.376 16.802 48.787 1.00 35.03 186 SER A O 1
ATOM 1516 N N . ARG A 1 187 ? -13.525 17.029 48.197 1.00 29.80 187 ARG A N 1
ATOM 1517 C CA . ARG A 1 187 ? -13.675 18.437 48.609 1.00 29.80 187 ARG A CA 1
ATOM 1518 C C . ARG A 1 187 ? -14.912 18.578 49.490 1.00 29.80 187 ARG A C 1
ATOM 1520 O O . ARG A 1 187 ? -16.039 18.500 49.015 1.00 29.80 187 ARG A O 1
ATOM 1527 N N . SER A 1 188 ? -14.663 18.743 50.787 1.00 30.62 188 SER A N 1
ATOM 1528 C CA . SER A 1 188 ? -15.670 19.095 51.784 1.00 30.62 188 SER A CA 1
ATOM 1529 C C . SER A 1 188 ? -16.229 20.495 51.515 1.00 30.62 188 SER A C 1
ATOM 1531 O O . SER A 1 188 ? -15.508 21.405 51.110 1.00 30.62 188 SER A O 1
ATOM 1533 N N . PHE A 1 189 ? -17.528 20.613 51.757 1.00 28.73 189 PHE A N 1
ATOM 1534 C CA . PHE A 1 189 ? -18.425 21.744 51.563 1.00 28.73 189 PHE A CA 1
ATOM 1535 C C . PHE A 1 189 ? -17.990 23.052 52.240 1.00 28.73 189 PHE A C 1
ATOM 1537 O O . PHE A 1 189 ? -17.684 23.034 53.425 1.00 28.73 189 PHE A O 1
ATOM 1544 N N . TYR A 1 190 ? -18.149 24.177 51.527 1.00 27.56 190 TYR A N 1
ATOM 1545 C CA . TYR A 1 190 ? -18.820 25.392 52.022 1.00 27.56 190 TYR A CA 1
ATOM 1546 C C . TYR A 1 190 ? -19.547 26.093 50.855 1.00 27.56 190 TYR A C 1
ATOM 1548 O O . TYR A 1 190 ? -19.014 26.217 49.755 1.00 27.56 190 TYR A O 1
ATOM 1556 N N . HIS A 1 191 ? -20.794 26.501 51.098 1.00 29.41 191 HIS A N 1
ATOM 1557 C CA . HIS A 1 191 ? -21.726 27.135 50.156 1.00 29.41 191 HIS A CA 1
ATOM 1558 C C . HIS A 1 191 ? -21.552 28.670 50.138 1.00 29.41 191 HIS A C 1
ATOM 1560 O O . HIS A 1 191 ? -21.394 29.269 51.199 1.00 29.41 191 HIS A O 1
ATOM 1566 N N . GLY A 1 192 ? -21.693 29.321 48.974 1.00 26.28 192 GLY A N 1
ATOM 1567 C CA . GLY A 1 192 ? -21.912 30.776 48.865 1.00 26.28 192 GLY A CA 1
ATOM 1568 C C . GLY A 1 192 ? -21.939 31.277 47.406 1.00 26.28 192 GLY A C 1
ATOM 1569 O O . GLY A 1 192 ? -21.034 30.922 46.658 1.00 26.28 192 GLY A O 1
ATOM 1570 N N . PRO A 1 193 ? -22.954 32.043 46.953 1.00 41.38 193 PRO A N 1
ATOM 1571 C CA . PRO A 1 193 ? -23.332 32.145 45.539 1.00 41.38 193 PRO A CA 1
ATOM 1572 C C . PRO A 1 193 ? -22.652 33.319 44.821 1.00 41.38 193 PRO A C 1
ATOM 1574 O O . PRO A 1 193 ? -22.599 34.420 45.357 1.00 41.38 193 PRO A O 1
ATOM 1577 N N . SER A 1 194 ? -22.200 33.149 43.575 1.00 28.52 194 SER A N 1
ATOM 1578 C CA . SER A 1 194 ? -21.972 34.299 42.684 1.00 28.52 194 SER A CA 1
ATOM 1579 C C . SER A 1 194 ? -21.819 33.915 41.208 1.00 28.52 194 SER A C 1
ATOM 1581 O O . SER A 1 194 ? -20.884 33.242 40.803 1.00 28.52 194 SER A O 1
ATOM 1583 N N . ARG A 1 195 ? -22.792 34.402 40.431 1.00 31.22 195 ARG A N 1
ATOM 1584 C CA . ARG A 1 195 ? -22.660 35.083 39.133 1.00 31.22 195 ARG A CA 1
ATOM 1585 C C . ARG A 1 195 ? -21.755 34.453 38.063 1.00 31.22 195 ARG A C 1
ATOM 1587 O O . ARG A 1 195 ? -20.536 34.554 38.105 1.00 31.22 195 ARG A O 1
ATOM 1594 N N . LEU A 1 196 ? -22.416 33.996 36.998 1.00 36.47 196 LEU A N 1
ATOM 1595 C CA . LEU A 1 196 ? -21.896 34.044 35.629 1.00 36.47 196 LEU A CA 1
ATOM 1596 C C . LEU A 1 196 ? -21.275 35.424 35.337 1.00 36.47 196 LEU A C 1
ATOM 1598 O O . LEU A 1 196 ? -21.904 36.439 35.656 1.00 36.47 196 LEU A O 1
ATOM 1602 N N . PRO A 1 197 ? -20.157 35.473 34.600 1.00 37.53 197 PRO A N 1
ATOM 1603 C CA . PRO A 1 197 ? -19.975 36.542 33.641 1.00 37.53 197 PRO A CA 1
ATOM 1604 C C . PRO A 1 197 ? -19.794 35.961 32.241 1.00 37.53 197 PRO A C 1
ATOM 1606 O O . PRO A 1 197 ? -18.826 35.278 31.916 1.00 37.53 197 PRO A O 1
ATOM 1609 N N . VAL A 1 198 ? -20.773 36.296 31.411 1.00 28.98 198 VAL A N 1
ATOM 1610 C CA . VAL A 1 198 ? -20.627 36.431 29.969 1.00 28.98 198 VAL A CA 1
ATOM 1611 C C . VAL A 1 198 ? -19.576 37.513 29.717 1.00 28.98 198 VAL A C 1
ATOM 1613 O O . VAL A 1 198 ? -19.755 38.632 30.183 1.00 28.98 198 VAL A O 1
ATOM 1616 N N . HIS A 1 199 ? -18.530 37.215 28.949 1.00 30.91 199 HIS A N 1
ATOM 1617 C CA . HIS A 1 199 ? -17.913 38.222 28.090 1.00 30.91 199 HIS A CA 1
ATOM 1618 C C . HIS A 1 199 ? -17.600 37.621 26.720 1.00 30.91 199 HIS A C 1
ATOM 1620 O O . HIS A 1 199 ? -16.963 36.582 26.570 1.00 30.91 199 HIS A O 1
ATOM 1626 N N . SER A 1 200 ? -18.164 38.304 25.736 1.00 26.33 200 SER A N 1
ATOM 1627 C CA . SER A 1 200 ? -18.201 38.064 24.307 1.00 26.33 200 SER A CA 1
ATOM 1628 C C . SER A 1 200 ? -16.944 38.575 23.590 1.00 26.33 200 SER A C 1
ATOM 1630 O O . SER A 1 200 ? -16.542 39.705 23.830 1.00 26.33 200 SER A O 1
ATOM 1632 N N . ILE A 1 201 ? -16.438 37.751 22.6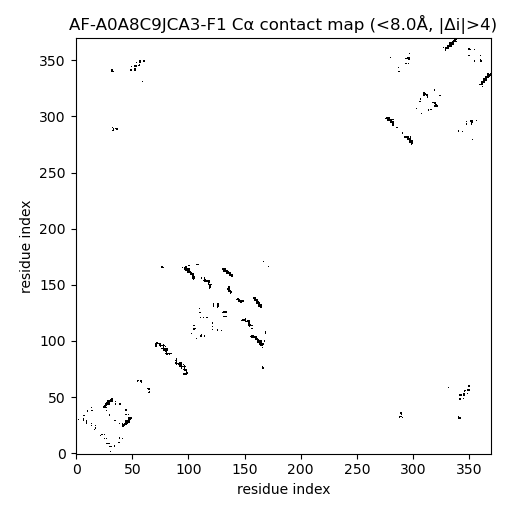64 1.00 28.94 201 ILE A N 1
ATOM 1633 C CA . ILE A 1 201 ? -15.997 38.031 21.277 1.00 28.94 201 ILE A CA 1
ATOM 1634 C C . ILE A 1 201 ? -14.963 39.172 20.998 1.00 28.94 201 ILE A C 1
ATOM 1636 O O . ILE A 1 201 ? -15.176 40.333 21.319 1.00 28.94 201 ILE A O 1
ATOM 1640 N N . ILE A 1 202 ? -13.965 38.795 20.170 1.00 27.39 202 ILE A N 1
ATOM 1641 C CA . ILE A 1 202 ? -13.111 39.554 19.209 1.00 27.39 202 ILE A CA 1
ATOM 1642 C C . ILE A 1 202 ? -11.744 40.090 19.691 1.00 27.39 202 ILE A C 1
ATOM 1644 O O . ILE A 1 202 ? -11.682 41.095 20.386 1.00 27.39 202 ILE A O 1
ATOM 1648 N N . ALA A 1 203 ? -10.663 39.472 19.178 1.00 30.19 203 ALA A N 1
ATOM 1649 C CA . ALA A 1 203 ? -9.449 40.062 18.552 1.00 30.19 203 ALA A CA 1
ATOM 1650 C C . ALA A 1 203 ? -8.395 38.932 18.401 1.00 30.19 203 ALA A C 1
ATOM 1652 O O . ALA A 1 203 ? -8.025 38.307 19.385 1.00 30.19 203 ALA A O 1
ATOM 1653 N N . SER A 1 204 ? -8.093 38.406 17.209 1.00 26.55 204 SER A N 1
ATOM 1654 C CA . SER A 1 204 ? -7.144 38.923 16.204 1.00 26.55 204 SER A CA 1
ATOM 1655 C C . SER A 1 204 ? -5.717 39.180 16.727 1.00 26.55 204 SER A C 1
ATOM 1657 O O . SER A 1 204 ? -5.521 40.071 17.541 1.00 26.55 204 SER A O 1
ATOM 1659 N N . MET A 1 205 ? -4.760 38.443 16.138 1.00 25.78 205 MET A N 1
ATOM 1660 C CA . MET A 1 205 ? -3.336 38.765 15.909 1.00 25.78 205 MET A CA 1
ATOM 1661 C C . MET A 1 205 ? -2.375 38.956 17.102 1.00 25.78 205 MET A C 1
ATOM 1663 O O . MET A 1 205 ? -2.468 39.916 17.854 1.00 25.78 205 MET A O 1
ATOM 1667 N N . GLY A 1 206 ? -1.308 38.144 17.103 1.00 26.50 206 GLY A N 1
ATOM 1668 C CA . GLY A 1 206 ? 0.018 38.545 17.594 1.00 26.50 206 GLY A CA 1
ATOM 1669 C C . GLY A 1 206 ? 0.370 38.166 19.037 1.00 26.50 206 GLY A C 1
ATOM 1670 O O . GLY A 1 206 ? -0.213 38.665 19.983 1.00 26.50 206 GLY A O 1
ATOM 1671 N N . THR A 1 207 ? 1.396 37.319 19.162 1.00 32.22 207 THR A N 1
ATOM 1672 C CA . THR A 1 207 ? 2.398 37.252 20.248 1.00 32.22 207 THR A CA 1
ATOM 1673 C C . THR A 1 207 ? 1.948 37.507 21.692 1.00 32.22 207 THR A C 1
ATOM 1675 O O . THR A 1 207 ? 1.826 38.650 22.114 1.00 32.22 207 THR A O 1
ATOM 1678 N N . VAL A 1 208 ? 1.956 36.455 22.517 1.00 31.20 208 VAL A N 1
ATOM 1679 C CA . VAL A 1 208 ? 2.546 36.557 23.863 1.00 31.20 208 VAL A CA 1
ATOM 1680 C C . VAL A 1 208 ? 3.094 35.204 24.306 1.00 31.20 208 VAL A C 1
ATOM 1682 O O . VAL A 1 208 ? 2.371 34.215 24.408 1.00 31.20 208 VAL A O 1
ATOM 1685 N N . ALA A 1 209 ? 4.404 35.186 24.541 1.00 28.45 209 ALA A N 1
ATOM 1686 C CA . ALA A 1 209 ? 5.102 34.150 25.277 1.00 28.45 209 ALA A CA 1
ATOM 1687 C C . ALA A 1 209 ? 4.634 34.171 26.739 1.00 28.45 209 ALA A C 1
ATOM 1689 O O . ALA A 1 209 ? 4.504 35.242 27.331 1.00 28.45 209 ALA A O 1
ATOM 1690 N N . ILE A 1 210 ? 4.404 32.995 27.319 1.00 37.84 210 ILE A N 1
ATOM 1691 C CA . ILE A 1 210 ? 4.296 32.842 28.770 1.00 37.84 210 ILE A CA 1
ATOM 1692 C C . ILE A 1 210 ? 5.631 32.276 29.238 1.00 37.84 210 ILE A C 1
ATOM 1694 O O . ILE A 1 210 ? 5.909 31.086 29.105 1.00 37.84 210 ILE A O 1
ATOM 1698 N N . ASP A 1 211 ? 6.460 33.192 29.723 1.00 25.06 211 ASP A N 1
ATOM 1699 C CA . ASP A 1 211 ? 7.596 32.927 30.589 1.00 25.06 211 ASP A CA 1
ATOM 1700 C C . ASP A 1 211 ? 7.038 32.590 31.980 1.00 25.06 211 ASP A C 1
ATOM 1702 O O . ASP A 1 211 ? 6.252 33.363 32.536 1.00 25.06 211 ASP A O 1
ATOM 1706 N N . LEU A 1 212 ? 7.382 31.424 32.529 1.00 31.42 212 LEU A N 1
ATOM 1707 C CA . LEU A 1 212 ? 7.123 31.128 33.935 1.00 31.42 212 LEU A CA 1
ATOM 1708 C C . LEU A 1 212 ? 8.447 30.801 34.610 1.00 31.42 212 LEU A C 1
ATOM 1710 O O . LEU A 1 212 ? 9.037 29.737 34.424 1.00 31.42 212 LEU A O 1
ATOM 1714 N N . GLN A 1 213 ? 8.876 31.789 35.381 1.00 31.44 213 GLN A N 1
ATOM 1715 C CA . GLN A 1 213 ? 10.070 31.824 36.197 1.00 31.44 213 GLN A CA 1
ATOM 1716 C C . GLN A 1 213 ? 10.093 30.676 37.213 1.00 31.44 213 GLN A C 1
ATOM 1718 O O . GLN A 1 213 ? 9.176 30.482 38.009 1.00 31.44 213 GLN A O 1
ATOM 1723 N N . ASP A 1 214 ? 11.175 29.915 37.117 1.00 24.36 214 ASP A N 1
ATOM 1724 C CA . ASP A 1 214 ? 12.102 29.546 38.183 1.00 24.36 214 ASP A CA 1
ATOM 1725 C C . ASP A 1 214 ? 11.541 29.397 39.614 1.00 24.36 214 ASP A C 1
ATOM 1727 O O . ASP A 1 214 ? 11.226 30.356 40.317 1.00 24.36 214 ASP A O 1
ATOM 1731 N N . THR A 1 215 ? 11.518 28.152 40.090 1.00 27.61 215 THR A N 1
ATOM 1732 C CA . THR A 1 215 ? 11.502 27.813 41.520 1.00 27.61 215 THR A CA 1
ATOM 1733 C C . THR A 1 215 ? 12.587 26.768 41.784 1.00 27.61 215 THR A C 1
ATOM 1735 O O . THR A 1 215 ? 12.342 25.565 41.833 1.00 27.61 215 THR A O 1
ATOM 1738 N N . SER A 1 216 ? 13.825 27.232 41.958 1.00 25.14 216 SER A N 1
ATOM 1739 C CA . SER A 1 216 ? 14.855 26.519 42.728 1.00 25.14 216 SER A CA 1
ATOM 1740 C C . SER A 1 216 ? 14.534 26.690 44.235 1.00 25.14 216 SER A C 1
ATOM 1742 O O . SER A 1 216 ? 13.890 27.660 44.619 1.00 25.14 216 SER A O 1
ATOM 1744 N N . CYS A 1 217 ? 14.831 25.820 45.201 1.00 26.28 217 CYS A N 1
ATOM 1745 C CA . CYS A 1 217 ? 15.838 24.783 45.401 1.00 26.28 217 CYS A CA 1
ATOM 1746 C C . CYS A 1 217 ? 15.323 23.783 46.465 1.00 26.28 217 CYS A C 1
ATOM 1748 O O . CYS A 1 217 ? 14.577 24.185 47.360 1.00 26.28 217 CYS A O 1
ATOM 1750 N N . ARG A 1 218 ? 15.851 22.547 46.480 1.00 26.17 218 ARG A N 1
ATOM 1751 C CA . ARG A 1 218 ? 16.532 21.931 47.651 1.00 26.17 218 ARG A CA 1
ATOM 1752 C C . ARG A 1 218 ? 17.153 20.583 47.262 1.00 26.17 218 ARG A C 1
ATOM 1754 O O . ARG A 1 218 ? 16.454 19.643 46.905 1.00 26.17 218 ARG A O 1
ATOM 1761 N N . SER A 1 219 ? 18.479 20.523 47.338 1.00 25.22 219 SER A N 1
ATOM 1762 C CA . SER A 1 219 ? 19.311 19.331 47.186 1.00 25.22 219 SER A CA 1
ATOM 1763 C C . SER A 1 219 ? 19.477 18.599 48.523 1.00 25.22 219 SER A C 1
ATOM 1765 O O . SER A 1 219 ? 19.549 19.227 49.579 1.00 25.22 219 SER A O 1
ATOM 1767 N N . ALA A 1 220 ? 19.598 17.272 48.469 1.00 28.58 220 ALA A N 1
ATOM 1768 C CA . ALA A 1 220 ? 20.162 16.456 49.541 1.00 28.58 220 ALA A CA 1
ATOM 1769 C C . ALA A 1 220 ? 20.981 15.300 48.931 1.00 28.58 220 ALA A C 1
ATOM 1771 O O . ALA A 1 220 ? 20.427 14.400 48.310 1.00 28.58 220 ALA A O 1
ATOM 1772 N N . SER A 1 221 ? 22.307 15.424 49.071 1.00 30.66 221 SER A N 1
ATOM 1773 C CA . SER A 1 221 ? 23.351 14.392 49.255 1.00 30.66 221 SER A CA 1
ATOM 1774 C C . SER A 1 221 ? 23.256 13.020 48.549 1.00 30.66 221 SER A C 1
ATOM 1776 O O . SER A 1 221 ? 22.386 12.212 48.863 1.00 30.66 221 SER A O 1
ATOM 1778 N N . GLY A 1 222 ? 24.274 12.717 47.722 1.00 31.45 222 GLY A N 1
ATOM 1779 C CA . GLY A 1 222 ? 24.656 11.361 47.266 1.00 31.45 222 GLY A CA 1
ATOM 1780 C C . GLY A 1 222 ? 25.184 10.448 48.395 1.00 31.45 222 GLY A C 1
ATOM 1781 O O . GLY A 1 222 ? 25.146 10.856 49.557 1.00 31.45 222 GLY A O 1
ATOM 1782 N N . PRO A 1 223 ? 25.663 9.218 48.092 1.00 34.62 223 PRO A N 1
ATOM 1783 C CA . PRO A 1 223 ? 26.906 8.999 47.324 1.00 34.62 223 PRO A CA 1
ATOM 1784 C C . PRO A 1 223 ? 26.775 7.930 46.207 1.00 34.62 223 PRO A C 1
ATOM 1786 O O . PRO A 1 223 ? 26.021 6.973 46.320 1.00 34.62 223 PRO A O 1
ATOM 1789 N N . THR A 1 224 ? 27.338 8.153 45.017 1.00 29.56 224 THR A N 1
ATOM 1790 C CA . THR A 1 224 ? 28.687 7.730 44.565 1.00 29.56 224 THR A CA 1
ATOM 1791 C C . THR A 1 224 ? 28.902 6.212 44.517 1.00 29.56 224 THR A C 1
ATOM 1793 O O . THR A 1 224 ? 29.315 5.617 45.505 1.00 29.56 224 THR A O 1
ATOM 1796 N N . LEU A 1 225 ? 28.755 5.619 43.326 1.00 25.53 225 LEU A N 1
ATOM 1797 C CA . LEU A 1 225 ? 29.529 4.445 42.906 1.00 25.53 225 LEU A CA 1
ATOM 1798 C C . LEU A 1 225 ? 29.965 4.634 41.447 1.00 25.53 225 LEU A C 1
ATOM 1800 O O . LEU A 1 225 ? 29.162 4.602 40.518 1.00 25.53 225 LEU A O 1
ATOM 1804 N N . SER A 1 226 ? 31.255 4.907 41.289 1.00 32.53 226 SER A N 1
ATOM 1805 C CA . SER A 1 226 ? 31.996 5.060 40.040 1.00 32.53 226 SER A CA 1
ATOM 1806 C C . SER A 1 226 ? 32.413 3.707 39.444 1.00 32.53 226 SER A C 1
ATOM 1808 O O . SER A 1 226 ? 32.671 2.754 40.178 1.00 32.53 226 SER A O 1
ATOM 1810 N N . LEU A 1 227 ? 32.523 3.669 38.112 1.00 29.05 227 LEU A N 1
ATOM 1811 C CA . LEU A 1 227 ? 33.032 2.568 37.277 1.00 29.05 227 LEU A CA 1
ATOM 1812 C C . LEU A 1 227 ? 34.491 2.171 37.591 1.00 29.05 227 LEU A C 1
ATOM 1814 O O . LEU A 1 227 ? 35.280 3.049 37.947 1.00 29.05 227 LEU A O 1
ATOM 1818 N N . PRO A 1 228 ? 34.901 0.910 37.344 1.00 32.22 228 PRO A N 1
ATOM 1819 C CA . PRO A 1 228 ? 36.305 0.558 37.177 1.00 32.22 228 PRO A CA 1
ATOM 1820 C C . PRO A 1 228 ? 36.793 0.752 35.730 1.00 32.22 228 PRO A C 1
ATOM 1822 O O . PRO A 1 228 ? 36.062 0.563 34.758 1.00 32.22 228 PRO A O 1
ATOM 1825 N N . THR A 1 229 ? 38.069 1.120 35.653 1.00 31.48 229 THR A N 1
ATOM 1826 C CA . THR A 1 229 ? 38.890 1.527 34.506 1.00 31.48 229 THR A CA 1
ATOM 1827 C C . THR A 1 229 ? 39.330 0.361 33.599 1.00 31.48 229 THR A C 1
ATOM 1829 O O . THR A 1 229 ? 39.384 -0.790 34.021 1.00 31.48 229 THR A O 1
ATOM 1832 N N . GLU A 1 230 ? 39.657 0.707 32.350 1.00 30.56 230 GLU A N 1
ATOM 1833 C CA . GLU A 1 230 ? 40.017 -0.122 31.187 1.00 30.56 230 GLU A CA 1
ATOM 1834 C C . GLU A 1 230 ? 41.120 -1.188 31.357 1.00 30.56 230 GLU A C 1
ATOM 1836 O O . GLU A 1 230 ? 42.094 -1.002 32.085 1.00 30.56 230 GLU A O 1
ATOM 1841 N N . GLY A 1 231 ? 41.049 -2.228 30.509 1.00 26.66 231 GLY A N 1
ATOM 1842 C CA . GLY A 1 231 ? 42.226 -2.999 30.099 1.00 26.66 231 GLY A CA 1
ATOM 1843 C C . GLY A 1 231 ? 41.943 -4.264 29.276 1.00 26.66 231 GLY A C 1
ATOM 1844 O O . GLY A 1 231 ? 41.847 -5.346 29.840 1.00 26.66 231 GLY A O 1
ATOM 1845 N N . SER A 1 232 ? 41.862 -4.138 27.944 1.00 27.06 232 SER A N 1
ATOM 1846 C CA . SER A 1 232 ? 42.507 -5.002 26.920 1.00 27.06 232 SER A CA 1
ATOM 1847 C C . SER A 1 232 ? 41.724 -5.061 25.600 1.00 27.06 232 SER A C 1
ATOM 1849 O O . SER A 1 232 ? 40.501 -5.141 25.548 1.00 27.06 232 SER A O 1
ATOM 1851 N N . LYS A 1 233 ? 42.490 -4.934 24.516 1.00 29.38 233 LYS A N 1
ATOM 1852 C CA . LYS A 1 233 ? 42.077 -4.756 23.124 1.00 29.38 233 LYS A CA 1
ATOM 1853 C C . LYS A 1 233 ? 41.685 -6.098 22.505 1.00 29.38 233 LYS A C 1
ATOM 1855 O O . LYS A 1 233 ? 42.515 -6.994 22.512 1.00 29.38 233 LYS A O 1
ATOM 1860 N N . GLU A 1 234 ? 40.526 -6.169 21.852 1.00 28.03 234 GLU A N 1
ATOM 1861 C CA . GLU A 1 234 ? 40.363 -6.919 20.599 1.00 28.03 234 GLU A CA 1
ATOM 1862 C C . GLU A 1 234 ? 39.138 -6.437 19.796 1.00 28.03 234 GLU A C 1
ATOM 1864 O O . GLU A 1 234 ? 38.164 -5.901 20.319 1.00 28.03 234 GLU A O 1
ATOM 1869 N N . ILE A 1 235 ? 39.271 -6.543 18.479 1.00 37.78 235 ILE A N 1
ATOM 1870 C CA . ILE A 1 235 ? 38.590 -5.799 17.414 1.00 37.78 235 ILE A CA 1
ATOM 1871 C C . ILE A 1 235 ? 37.085 -6.118 17.313 1.00 37.78 235 ILE A C 1
ATOM 1873 O O . ILE A 1 235 ? 36.701 -7.240 16.990 1.00 37.78 235 ILE A O 1
ATOM 1877 N N . ARG A 1 236 ? 36.218 -5.102 17.446 1.00 31.25 236 ARG A N 1
ATOM 1878 C CA . ARG A 1 236 ? 34.842 -5.120 16.907 1.00 31.25 236 ARG A CA 1
ATOM 1879 C C . ARG A 1 236 ? 34.556 -3.834 16.129 1.00 31.25 236 ARG A C 1
ATOM 1881 O O . ARG A 1 236 ? 34.642 -2.735 16.663 1.00 31.25 236 ARG A O 1
ATOM 1888 N N . ARG A 1 237 ? 34.242 -4.001 14.841 1.00 36.19 237 ARG A N 1
ATOM 1889 C CA . ARG A 1 237 ? 33.862 -2.942 13.893 1.00 36.19 237 ARG A CA 1
ATOM 1890 C C . ARG A 1 237 ? 32.554 -2.261 14.339 1.00 36.19 237 ARG A C 1
ATOM 1892 O O . ARG A 1 237 ? 31.589 -2.986 14.579 1.00 36.19 237 ARG A O 1
ATOM 1899 N N . PRO A 1 238 ? 32.459 -0.922 14.376 1.00 30.48 238 PRO A N 1
ATOM 1900 C CA . PRO A 1 238 ? 31.172 -0.244 14.436 1.00 30.48 238 PRO A CA 1
ATOM 1901 C C . PRO A 1 238 ? 30.521 -0.215 13.043 1.00 30.48 238 PRO A C 1
ATOM 1903 O O . PRO A 1 238 ? 31.127 0.195 12.057 1.00 30.48 238 PRO A O 1
ATOM 1906 N N . SER A 1 239 ? 29.280 -0.697 12.980 1.00 33.09 239 SER A N 1
ATOM 1907 C CA . SER A 1 239 ? 28.436 -0.808 11.787 1.00 33.09 239 SER A CA 1
ATOM 1908 C C . SER A 1 239 ? 27.476 0.380 11.691 1.00 33.09 239 SER A C 1
ATOM 1910 O O . SER A 1 239 ? 26.273 0.181 11.796 1.00 33.09 239 SER A O 1
ATOM 1912 N N . ILE A 1 240 ? 27.988 1.601 11.526 1.00 40.09 240 ILE A N 1
ATOM 1913 C CA . ILE A 1 240 ? 27.219 2.782 11.091 1.00 40.09 240 ILE A CA 1
ATOM 1914 C C . ILE A 1 240 ? 28.218 3.782 10.488 1.00 40.09 240 ILE A C 1
ATOM 1916 O O . ILE A 1 240 ? 29.219 4.124 11.118 1.00 40.09 240 ILE A O 1
ATOM 1920 N N . ALA A 1 241 ? 27.960 4.222 9.256 1.00 33.53 241 ALA A N 1
ATOM 1921 C CA . ALA A 1 241 ? 28.695 5.305 8.606 1.00 33.53 241 ALA A CA 1
ATOM 1922 C C . ALA A 1 241 ? 28.223 6.673 9.146 1.00 33.53 241 ALA A C 1
ATOM 1924 O O . ALA A 1 241 ? 27.054 6.797 9.521 1.00 33.53 241 ALA A O 1
ATOM 1925 N N . PRO A 1 242 ? 29.093 7.698 9.190 1.00 31.44 242 PRO A N 1
ATOM 1926 C CA . PRO A 1 242 ? 28.730 9.015 9.698 1.00 31.44 242 PRO A CA 1
ATOM 1927 C C . PRO A 1 242 ? 27.707 9.702 8.782 1.00 31.44 242 PRO A C 1
ATOM 1929 O O . PRO A 1 242 ? 27.830 9.690 7.557 1.00 31.44 242 PRO A O 1
ATOM 1932 N N . VAL A 1 243 ? 26.690 10.288 9.411 1.00 35.81 243 VAL A N 1
ATOM 1933 C CA . VAL A 1 243 ? 25.625 11.077 8.784 1.00 35.81 243 VAL A CA 1
ATOM 1934 C C . VAL A 1 243 ? 26.218 12.399 8.296 1.00 35.81 243 VAL A C 1
ATOM 1936 O O . VAL A 1 243 ? 26.813 13.135 9.078 1.00 35.81 243 VAL A O 1
ATOM 1939 N N . LEU A 1 244 ? 26.069 12.686 7.001 1.00 31.53 244 LEU A N 1
ATOM 1940 C CA . LEU A 1 244 ? 26.405 13.982 6.412 1.00 31.53 244 LEU A CA 1
ATOM 1941 C C . LEU A 1 244 ? 25.470 15.065 6.964 1.00 31.53 244 LEU A C 1
ATOM 1943 O O . LEU A 1 244 ? 24.247 14.936 6.890 1.00 31.53 244 LEU A O 1
ATOM 1947 N N . GLU A 1 245 ? 26.071 16.124 7.502 1.00 32.25 245 GLU A N 1
ATOM 1948 C CA . GLU A 1 245 ? 25.397 17.337 7.960 1.00 32.25 245 GLU A CA 1
ATOM 1949 C C . GLU A 1 245 ? 24.700 18.042 6.786 1.00 32.25 245 GLU A C 1
ATOM 1951 O O . GLU A 1 245 ? 25.300 18.291 5.737 1.00 32.25 245 GLU A O 1
ATOM 1956 N N . VAL A 1 246 ? 23.413 18.353 6.958 1.00 36.16 246 VAL A N 1
ATOM 1957 C CA . VAL A 1 246 ? 22.629 19.154 6.013 1.00 36.16 246 VAL A CA 1
ATOM 1958 C C . VAL A 1 246 ? 22.753 20.616 6.424 1.00 36.16 246 VAL A C 1
ATOM 1960 O O . VAL A 1 246 ? 22.355 20.987 7.526 1.00 36.16 246 VAL A O 1
ATOM 1963 N N . ALA A 1 247 ? 23.299 21.430 5.523 1.00 28.97 247 ALA A N 1
ATOM 1964 C CA . ALA A 1 247 ? 23.361 22.875 5.664 1.00 28.97 247 ALA A CA 1
ATOM 1965 C C . ALA A 1 247 ? 21.991 23.529 5.398 1.00 28.97 247 ALA A C 1
ATOM 1967 O O . ALA A 1 247 ? 21.337 23.258 4.392 1.00 28.97 247 ALA A O 1
ATOM 1968 N N . ASP A 1 248 ? 21.628 24.391 6.342 1.00 25.92 248 ASP A N 1
ATOM 1969 C CA . ASP A 1 248 ? 20.844 25.623 6.296 1.00 25.92 248 ASP A CA 1
ATOM 1970 C C . ASP A 1 248 ? 19.508 25.720 5.538 1.00 25.92 248 ASP A C 1
ATOM 1972 O O . ASP A 1 248 ? 19.367 25.719 4.316 1.00 25.92 248 ASP A O 1
ATOM 1976 N N . THR A 1 249 ? 18.513 25.985 6.378 1.00 31.56 249 THR A N 1
ATOM 1977 C CA . THR A 1 249 ? 17.183 26.529 6.142 1.00 31.56 249 THR A CA 1
ATOM 1978 C C . THR A 1 249 ? 17.208 27.914 5.482 1.00 31.56 249 THR A C 1
ATOM 1980 O O . THR A 1 249 ? 17.659 28.876 6.097 1.00 31.56 249 THR A O 1
ATOM 1983 N N . SER A 1 250 ? 16.621 28.058 4.289 1.00 30.16 250 SER A N 1
ATOM 1984 C CA . SER A 1 250 ? 15.890 29.275 3.871 1.00 30.16 250 SER A CA 1
ATOM 1985 C C . SER A 1 250 ? 15.214 29.102 2.501 1.00 30.16 250 SER A C 1
ATOM 1987 O O . SER A 1 250 ? 15.791 29.372 1.455 1.00 30.16 250 SER A O 1
ATOM 1989 N N . SER A 1 251 ? 13.962 28.637 2.495 1.00 31.91 251 SER A N 1
ATOM 1990 C CA . SER A 1 251 ? 12.949 28.949 1.459 1.00 31.91 251 SER A CA 1
ATOM 1991 C C . SER A 1 251 ? 11.623 28.255 1.788 1.00 31.91 251 SER A C 1
ATOM 1993 O O . SER A 1 251 ? 11.090 27.459 1.024 1.00 31.91 251 SER A O 1
ATOM 1995 N N . ILE A 1 252 ? 11.067 28.559 2.963 1.00 32.75 252 ILE A N 1
ATOM 1996 C CA . ILE A 1 252 ? 9.651 28.286 3.221 1.00 32.75 252 ILE A CA 1
ATOM 1997 C C . ILE A 1 252 ? 8.886 29.474 2.637 1.00 32.75 252 ILE A C 1
ATOM 1999 O O . ILE A 1 252 ? 8.739 30.503 3.292 1.00 32.75 252 ILE A O 1
ATOM 2003 N N . GLN A 1 253 ? 8.454 29.357 1.381 1.00 31.55 253 GLN A N 1
ATOM 2004 C CA . GLN A 1 253 ? 7.366 30.188 0.877 1.00 31.55 253 GLN A CA 1
ATOM 2005 C C . GLN A 1 253 ? 6.046 29.534 1.285 1.00 31.55 253 GLN A C 1
ATOM 2007 O O . GLN A 1 253 ? 5.786 28.361 1.029 1.00 31.55 253 GLN A O 1
ATOM 2012 N N . THR A 1 254 ? 5.259 30.324 1.998 1.00 29.61 254 THR A N 1
ATOM 2013 C CA . THR A 1 254 ? 3.904 30.076 2.477 1.00 29.61 254 THR A CA 1
ATOM 2014 C C . THR A 1 254 ? 2.974 29.671 1.332 1.00 29.61 254 THR A C 1
ATOM 2016 O O . THR A 1 254 ? 2.655 30.501 0.483 1.00 29.61 254 THR A O 1
ATOM 2019 N N . CYS A 1 255 ? 2.519 28.416 1.317 1.00 34.34 255 CYS A N 1
ATOM 2020 C CA . CYS A 1 255 ? 1.394 27.999 0.483 1.00 34.34 255 CYS A CA 1
ATOM 2021 C C . CYS A 1 255 ? 0.086 28.308 1.215 1.00 34.34 255 CYS A C 1
ATOM 2023 O O . CYS A 1 255 ? -0.172 27.778 2.297 1.00 34.34 255 CYS A O 1
ATOM 2025 N N . ASP A 1 256 ? -0.709 29.181 0.604 1.00 25.95 256 ASP A N 1
ATOM 2026 C CA . ASP A 1 256 ? -2.053 29.554 1.024 1.00 25.95 256 ASP A CA 1
ATOM 2027 C C . ASP A 1 256 ? -2.972 28.324 0.970 1.00 25.95 256 ASP A C 1
ATOM 2029 O O . ASP A 1 256 ? -3.226 27.741 -0.086 1.00 25.95 256 ASP A O 1
ATOM 2033 N N . LEU A 1 257 ? -3.437 27.893 2.139 1.00 37.41 257 LEU A N 1
ATOM 2034 C CA . LEU A 1 257 ? -4.283 26.721 2.335 1.00 37.41 257 LEU A CA 1
ATOM 2035 C C . LEU A 1 257 ? -5.758 27.074 2.130 1.00 37.41 257 LEU A C 1
ATOM 2037 O O . LEU A 1 257 ? -6.503 26.957 3.087 1.00 37.41 257 LEU A O 1
ATOM 2041 N N . LEU A 1 258 ? -6.194 27.493 0.938 1.00 36.50 258 LEU A N 1
ATOM 2042 C CA . LEU A 1 258 ? -7.616 27.497 0.539 1.00 36.50 258 LEU A CA 1
ATOM 2043 C C . LEU A 1 258 ? -7.756 27.622 -0.991 1.00 36.50 258 LEU A C 1
ATOM 2045 O O . LEU A 1 258 ? -8.023 28.700 -1.515 1.00 36.50 258 LEU A O 1
ATOM 2049 N N . SER A 1 259 ? -7.616 26.521 -1.727 1.00 30.39 259 SER A N 1
ATOM 2050 C CA . SER A 1 259 ? -8.193 26.378 -3.076 1.00 30.39 259 SER A CA 1
ATOM 2051 C C . SER A 1 259 ? -8.433 24.902 -3.360 1.00 30.39 259 SER A C 1
ATOM 2053 O O . SER A 1 259 ? -7.622 24.202 -3.956 1.00 30.39 259 SER A O 1
ATOM 2055 N N . ASP A 1 260 ? -9.560 24.434 -2.840 1.00 42.97 260 ASP A N 1
ATOM 2056 C CA . ASP A 1 260 ? -10.186 23.172 -3.203 1.00 42.97 260 ASP A CA 1
ATOM 2057 C C . ASP A 1 260 ? -10.973 23.421 -4.498 1.00 42.97 260 ASP A C 1
ATOM 2059 O O . ASP A 1 260 ? -12.092 23.932 -4.465 1.00 42.97 260 ASP A O 1
ATOM 2063 N N . GLN A 1 261 ? -10.350 23.164 -5.651 1.00 33.56 261 GLN A N 1
ATOM 2064 C CA . GLN A 1 261 ? -11.041 23.104 -6.937 1.00 33.56 261 GLN A CA 1
ATOM 2065 C C . GLN A 1 261 ? -10.531 21.897 -7.720 1.00 33.56 261 GLN A C 1
ATOM 2067 O O . GLN A 1 261 ? -9.427 21.869 -8.260 1.00 33.56 261 GLN A O 1
ATOM 2072 N N . SER A 1 262 ? -11.368 20.866 -7.749 1.00 43.69 262 SER A N 1
ATOM 2073 C CA . SER A 1 262 ? -11.344 19.835 -8.771 1.00 43.69 262 SER A CA 1
ATOM 2074 C C . SER A 1 262 ? -11.657 20.477 -10.125 1.00 43.69 262 SER A C 1
ATOM 2076 O O . SER A 1 262 ? -12.828 20.661 -10.456 1.00 43.69 262 SER A O 1
ATOM 2078 N N . GLU A 1 263 ? -10.630 20.810 -10.898 1.00 37.16 263 GLU A N 1
ATOM 2079 C CA . GLU A 1 263 ? -10.774 21.124 -12.320 1.00 37.16 263 GLU A CA 1
ATOM 2080 C C . GLU A 1 263 ? -10.169 19.980 -13.136 1.00 37.16 263 GLU A C 1
ATOM 2082 O O . GLU A 1 263 ? -8.970 19.913 -13.403 1.00 37.16 263 GLU A O 1
ATOM 2087 N N . ASP A 1 264 ? -11.037 19.023 -13.462 1.00 43.91 264 ASP A N 1
ATOM 2088 C CA . ASP A 1 264 ? -10.870 18.153 -14.621 1.00 43.91 264 ASP A CA 1
ATOM 2089 C C . ASP A 1 264 ? -11.452 18.927 -15.814 1.00 43.91 264 ASP A C 1
ATOM 2091 O O . ASP A 1 264 ? -12.561 19.451 -15.718 1.00 43.91 264 ASP A O 1
ATOM 2095 N N . GLU A 1 265 ? -10.687 18.985 -16.907 1.00 49.25 265 GLU A N 1
ATOM 2096 C CA . GLU A 1 265 ? -11.083 19.480 -18.234 1.00 49.25 265 GLU A CA 1
ATOM 2097 C C . GLU A 1 265 ? -11.446 20.979 -18.338 1.00 49.25 265 GLU A C 1
ATOM 2099 O O . GLU A 1 265 ? -12.611 21.342 -18.281 1.00 49.25 265 GLU A O 1
ATOM 2104 N N . THR A 1 266 ? -10.438 21.841 -18.548 1.00 41.84 266 THR A N 1
ATOM 2105 C CA . THR A 1 266 ? -10.373 22.903 -19.590 1.00 41.84 266 THR A CA 1
ATOM 2106 C C . THR A 1 266 ? -9.348 23.975 -19.207 1.00 41.84 266 THR A C 1
ATOM 2108 O O . THR A 1 266 ? -9.689 25.033 -18.689 1.00 41.84 266 THR A O 1
ATOM 2111 N N . THR A 1 267 ? -8.074 23.750 -19.518 1.00 31.02 267 THR A N 1
ATOM 2112 C CA . THR A 1 267 ? -7.157 24.868 -19.789 1.00 31.02 267 THR A CA 1
ATOM 2113 C C . THR A 1 267 ? -6.529 24.600 -21.154 1.00 31.02 267 THR A C 1
ATOM 2115 O O . THR A 1 267 ? -5.980 23.514 -21.343 1.00 31.02 267 THR A O 1
ATOM 2118 N N . PRO A 1 268 ? -6.680 25.496 -22.147 1.00 37.34 268 PRO A N 1
ATOM 2119 C CA . PRO A 1 268 ? -5.987 25.334 -23.413 1.00 37.34 268 PRO A CA 1
ATOM 2120 C C . PRO A 1 268 ? -4.492 25.517 -23.151 1.00 37.34 268 PRO A C 1
ATOM 2122 O O . PRO A 1 268 ? -4.079 26.510 -22.553 1.00 37.34 268 PRO A O 1
ATOM 2125 N N . ASP A 1 269 ? -3.712 24.513 -23.545 1.00 37.34 269 ASP A N 1
ATOM 2126 C CA . ASP A 1 269 ? -2.260 24.495 -23.425 1.00 37.34 269 ASP A CA 1
ATOM 2127 C C . ASP A 1 269 ? -1.656 25.756 -24.065 1.00 37.34 269 ASP A C 1
ATOM 2129 O O . ASP A 1 269 ? -1.638 25.903 -25.288 1.00 37.34 269 ASP A O 1
ATOM 2133 N N . GLU A 1 270 ? -1.107 26.651 -23.241 1.00 40.34 270 GLU A N 1
ATOM 2134 C CA . GLU A 1 270 ? -0.090 27.587 -23.710 1.00 40.34 270 GLU A CA 1
ATOM 2135 C C . GLU A 1 270 ? 1.203 26.801 -23.959 1.00 40.34 270 GLU A C 1
ATOM 2137 O O . GLU A 1 270 ? 1.973 26.472 -23.058 1.00 40.34 270 GLU A O 1
ATOM 2142 N N . GLU A 1 271 ? 1.322 26.402 -25.221 1.00 46.19 271 GLU A N 1
ATOM 2143 C CA . GLU A 1 271 ? 2.510 26.206 -26.041 1.00 46.19 271 GLU A CA 1
ATOM 2144 C C . GLU A 1 271 ? 3.860 25.851 -25.374 1.00 46.19 271 GLU A C 1
ATOM 2146 O O . GLU A 1 271 ? 4.505 26.620 -24.666 1.00 46.19 271 GLU A O 1
ATOM 2151 N N . ILE A 1 272 ? 4.362 24.705 -25.858 1.00 44.66 272 ILE A N 1
ATOM 2152 C CA . ILE A 1 272 ? 5.769 24.289 -25.982 1.00 44.66 272 ILE A CA 1
ATOM 2153 C C . ILE A 1 272 ? 6.299 23.426 -24.829 1.00 44.66 272 ILE A C 1
ATOM 2155 O O . ILE A 1 272 ? 7.103 23.824 -23.987 1.00 44.66 272 ILE A O 1
ATOM 2159 N N . SER A 1 273 ? 5.988 22.129 -24.933 1.00 39.59 273 SER A N 1
ATOM 2160 C CA . SER A 1 273 ? 7.038 21.105 -24.896 1.00 39.59 273 SER A CA 1
ATOM 2161 C C . SER A 1 273 ? 6.575 19.762 -25.453 1.00 39.59 273 SER A C 1
ATOM 2163 O O . SER A 1 273 ? 5.669 19.162 -24.886 1.00 39.59 273 SER A O 1
ATOM 2165 N N . SER A 1 274 ? 7.249 19.288 -26.504 1.00 44.88 274 SER A N 1
ATOM 2166 C CA . SER A 1 274 ? 7.317 17.888 -26.963 1.00 44.88 274 SER A CA 1
ATOM 2167 C C . SER A 1 274 ? 6.042 17.050 -26.758 1.00 44.88 274 SER A C 1
ATOM 2169 O O . SER A 1 274 ? 5.850 16.456 -25.697 1.00 44.88 274 SER A O 1
ATOM 2171 N N . ASN A 1 275 ? 5.235 16.981 -27.820 1.00 47.25 275 ASN A N 1
ATOM 2172 C CA . ASN A 1 275 ? 4.013 16.193 -28.017 1.00 47.25 275 ASN A CA 1
ATOM 2173 C C . ASN A 1 275 ? 4.151 14.695 -27.666 1.00 47.25 275 ASN A C 1
ATOM 2175 O O . ASN A 1 275 ? 4.152 13.842 -28.549 1.00 47.25 275 ASN A O 1
ATOM 2179 N N . LEU A 1 276 ? 4.248 14.349 -26.385 1.00 60.16 276 LEU A N 1
ATOM 2180 C CA . LEU A 1 276 ? 3.885 13.020 -25.905 1.00 60.16 276 LEU A CA 1
ATOM 2181 C C . LEU A 1 276 ? 2.548 13.153 -25.190 1.00 60.16 276 LEU A C 1
ATOM 2183 O O . LEU A 1 276 ? 2.466 13.366 -23.980 1.00 60.16 276 LEU A O 1
ATOM 2187 N N . GLU A 1 277 ? 1.483 13.071 -25.978 1.00 80.75 277 GLU A N 1
ATOM 2188 C CA . GLU A 1 277 ? 0.147 12.952 -25.430 1.00 80.75 277 GLU A CA 1
ATOM 2189 C C . GLU A 1 277 ? 0.039 11.577 -24.755 1.00 80.75 277 GLU A C 1
ATOM 2191 O O . GLU A 1 277 ? 0.315 10.541 -25.365 1.00 80.75 277 GLU A O 1
ATOM 2196 N N . TYR A 1 278 ? -0.291 11.558 -23.465 1.00 86.19 278 TYR A N 1
ATOM 2197 C CA . TYR A 1 278 ? -0.545 10.322 -22.727 1.00 86.19 278 TYR A CA 1
ATOM 2198 C C . TYR A 1 278 ? -2.032 9.984 -22.785 1.00 86.19 278 TYR A C 1
ATOM 2200 O O . TYR A 1 278 ? -2.864 10.824 -22.423 1.00 86.19 278 TYR A O 1
ATOM 2208 N N . ALA A 1 279 ? -2.347 8.742 -23.144 1.00 90.31 279 ALA A N 1
ATOM 2209 C CA . ALA A 1 279 ? -3.680 8.172 -23.022 1.00 90.31 279 ALA A CA 1
ATOM 2210 C C . ALA A 1 279 ? -3.873 7.614 -21.606 1.00 90.31 279 ALA A C 1
ATOM 2212 O O . ALA A 1 279 ? -3.006 6.911 -21.086 1.00 90.31 279 ALA A O 1
ATOM 2213 N N . LYS A 1 280 ? -5.009 7.891 -20.963 1.00 92.25 280 LYS A N 1
ATOM 2214 C CA . LYS A 1 280 ? -5.342 7.251 -19.682 1.00 92.25 280 LYS A CA 1
ATOM 2215 C C . LYS A 1 280 ? -5.963 5.876 -19.974 1.00 92.25 280 LYS A C 1
ATOM 2217 O O . LYS A 1 280 ? -6.930 5.792 -20.727 1.00 92.25 280 LYS A O 1
ATOM 2222 N N . GLY A 1 281 ? -5.415 4.802 -19.411 1.00 93.06 281 GLY A N 1
ATOM 2223 C CA . GLY A 1 281 ? -5.858 3.440 -19.721 1.00 93.06 281 GLY A CA 1
ATOM 2224 C C . GLY A 1 281 ? -5.324 2.382 -18.761 1.00 93.06 281 GLY A C 1
ATOM 2225 O O . GLY A 1 281 ? -4.445 2.646 -17.940 1.00 93.06 281 GLY A O 1
ATOM 2226 N N . TYR A 1 282 ? -5.840 1.159 -18.872 1.00 92.62 282 TYR A N 1
ATOM 2227 C CA . TYR A 1 282 ? -5.261 0.004 -18.185 1.00 92.62 282 TYR A CA 1
ATOM 2228 C C . TYR A 1 282 ? -4.107 -0.570 -19.015 1.00 92.62 282 TYR A C 1
ATOM 2230 O O . TYR A 1 282 ? -4.287 -0.760 -20.221 1.00 92.62 282 TYR A O 1
ATOM 2238 N N . PRO A 1 283 ? -2.936 -0.856 -18.413 1.00 91.75 283 PRO A N 1
ATOM 2239 C CA . PRO A 1 283 ? -1.851 -1.522 -19.120 1.00 91.75 283 PRO A CA 1
ATOM 2240 C C . PRO A 1 283 ? -2.356 -2.811 -19.795 1.00 91.75 283 PRO A C 1
ATOM 2242 O O . PRO A 1 283 ? -2.957 -3.646 -19.118 1.00 91.75 283 PRO A O 1
ATOM 2245 N N . PRO A 1 284 ? -2.126 -3.000 -21.108 1.00 87.38 284 PRO A N 1
ATOM 2246 C CA . PRO A 1 284 ? -2.720 -4.112 -21.854 1.00 87.38 284 PRO A CA 1
ATOM 2247 C C . PRO A 1 284 ? -2.130 -5.479 -21.483 1.00 87.38 284 PRO A C 1
ATOM 2249 O O . PRO A 1 284 ? -2.750 -6.505 -21.749 1.00 87.38 284 PRO A O 1
ATOM 2252 N N . TYR A 1 285 ? -0.941 -5.502 -20.872 1.00 86.06 285 TYR A N 1
ATOM 2253 C CA . TYR A 1 285 ? -0.253 -6.721 -20.459 1.00 86.06 285 TYR A CA 1
ATOM 2254 C C . TYR A 1 285 ? 0.018 -6.687 -18.957 1.00 86.06 285 TYR A C 1
ATOM 2256 O O . TYR A 1 285 ? 0.788 -5.854 -18.478 1.00 86.06 285 TYR A O 1
ATOM 2264 N N . SER A 1 286 ? -0.587 -7.621 -18.227 1.00 86.06 286 SER A N 1
ATOM 2265 C CA . SER A 1 286 ? -0.244 -7.913 -16.837 1.00 86.06 286 SER A CA 1
ATOM 2266 C C . SER A 1 286 ? 0.857 -8.980 -16.793 1.00 86.06 286 SER A C 1
ATOM 2268 O O . SER A 1 286 ? 0.663 -10.047 -17.380 1.00 86.06 286 SER A O 1
ATOM 2270 N N . PRO A 1 287 ? 1.981 -8.751 -16.094 1.00 86.25 287 PRO A N 1
ATOM 2271 C CA . PRO A 1 287 ? 3.101 -9.695 -16.086 1.00 86.25 287 PRO A CA 1
ATOM 2272 C C . PRO A 1 287 ? 2.809 -11.011 -15.355 1.00 86.25 287 PRO A C 1
ATOM 2274 O O . PRO A 1 287 ? 3.490 -12.006 -15.586 1.00 86.25 287 PRO A O 1
ATOM 2277 N N . TYR A 1 288 ? 1.800 -11.031 -14.482 1.00 88.50 288 TYR A N 1
ATOM 2278 C CA . TYR A 1 288 ? 1.400 -12.210 -13.725 1.00 88.50 288 TYR A CA 1
ATOM 2279 C C . TYR A 1 288 ? -0.109 -12.237 -13.462 1.00 88.50 288 TYR A C 1
ATOM 2281 O O . TYR A 1 288 ? -0.789 -11.209 -13.489 1.00 88.50 288 TYR A O 1
ATOM 2289 N N . ILE A 1 289 ? -0.638 -13.431 -13.186 1.00 86.25 289 ILE A N 1
ATOM 2290 C CA . ILE A 1 289 ? -2.060 -13.639 -12.901 1.00 86.25 289 ILE A CA 1
ATOM 2291 C C . ILE A 1 289 ? -2.375 -13.141 -11.487 1.00 86.25 289 ILE A C 1
ATOM 2293 O O . ILE A 1 289 ? -1.698 -13.493 -10.526 1.00 86.25 289 ILE A O 1
ATOM 2297 N N . GLY A 1 290 ? -3.446 -12.357 -11.347 1.00 78.38 290 GLY A N 1
ATOM 2298 C CA . GLY A 1 290 ? -3.869 -11.812 -10.053 1.00 78.38 290 GLY A CA 1
ATOM 2299 C C . GLY A 1 290 ? -3.291 -10.435 -9.721 1.00 78.38 290 GLY A C 1
ATOM 2300 O O . GLY A 1 290 ? -3.497 -9.961 -8.604 1.00 78.38 290 GLY A O 1
ATOM 2301 N N . SER A 1 291 ? -2.625 -9.773 -10.673 1.00 83.56 291 SER A N 1
ATOM 2302 C CA . SER A 1 291 ? -2.287 -8.352 -10.560 1.00 83.56 291 SER A CA 1
ATOM 2303 C C . SER A 1 291 ? -3.557 -7.498 -10.496 1.00 83.56 291 SER A C 1
ATOM 2305 O O . SER A 1 291 ? -4.481 -7.705 -11.289 1.00 83.56 291 SER A O 1
ATOM 2307 N N . SER A 1 292 ? -3.599 -6.507 -9.609 1.00 80.25 292 SER A N 1
ATOM 2308 C CA . SER A 1 292 ? -4.685 -5.523 -9.586 1.00 80.25 292 SER A CA 1
ATOM 2309 C C . SER A 1 292 ? -4.531 -4.537 -10.752 1.00 80.25 292 SER A C 1
ATOM 2311 O O . SER A 1 292 ? -3.488 -3.882 -10.840 1.00 80.25 292 SER A O 1
ATOM 2313 N N . PRO A 1 293 ? -5.527 -4.402 -11.647 1.00 85.00 293 PRO A N 1
ATOM 2314 C CA . PRO A 1 293 ? -5.458 -3.438 -12.736 1.00 85.00 293 PRO A CA 1
ATOM 2315 C C . PRO A 1 293 ? -5.569 -2.017 -12.178 1.00 85.00 293 PRO A C 1
ATOM 2317 O O . PRO A 1 293 ? -6.564 -1.657 -11.550 1.00 85.00 293 PRO A O 1
ATOM 2320 N N . THR A 1 294 ? -4.558 -1.197 -12.445 1.00 88.06 294 THR A N 1
ATOM 2321 C CA . THR A 1 294 ? -4.544 0.222 -12.078 1.00 88.06 294 THR A CA 1
ATOM 2322 C C . THR A 1 294 ? -4.613 1.057 -13.346 1.00 88.06 294 THR A C 1
ATOM 2324 O O . THR A 1 294 ? -3.952 0.750 -14.338 1.00 88.06 294 THR A O 1
ATOM 2327 N N . PHE A 1 295 ? -5.436 2.101 -13.322 1.00 92.44 295 PHE A N 1
ATOM 2328 C CA . PHE A 1 295 ? -5.551 3.044 -14.427 1.00 92.44 295 PHE A CA 1
ATOM 2329 C C . PHE A 1 295 ? -4.306 3.941 -14.443 1.00 92.44 295 PHE A C 1
ATOM 2331 O O . PHE A 1 295 ? -3.984 4.568 -13.430 1.00 92.44 295 PHE A O 1
ATOM 2338 N N . CYS A 1 296 ? -3.588 3.975 -15.563 1.00 94.69 296 CYS A N 1
ATOM 2339 C CA . CYS A 1 296 ? -2.270 4.596 -15.691 1.00 94.69 296 CYS A CA 1
ATOM 2340 C C . CYS A 1 296 ? -2.202 5.535 -16.900 1.00 94.69 296 CYS A C 1
ATOM 2342 O O . CYS A 1 296 ? -3.017 5.457 -17.820 1.00 94.69 296 CYS A O 1
ATOM 2344 N N . HIS A 1 297 ? -1.186 6.397 -16.911 1.00 94.25 297 HIS A N 1
ATOM 2345 C CA . HIS A 1 297 ? -0.801 7.171 -18.092 1.00 94.25 297 HIS A CA 1
ATOM 2346 C C . HIS A 1 297 ? 0.009 6.279 -19.039 1.00 94.25 297 HIS A C 1
ATOM 2348 O O . HIS A 1 297 ? 1.134 5.886 -18.727 1.00 94.25 297 HIS A O 1
ATOM 2354 N N . LEU A 1 298 ? -0.582 5.936 -20.179 1.00 94.00 298 LEU A N 1
ATOM 2355 C CA . LEU A 1 298 ? -0.015 5.082 -21.217 1.00 94.00 298 LEU A CA 1
ATOM 2356 C C . LEU A 1 298 ? 0.396 5.908 -22.435 1.00 94.00 298 LEU A C 1
ATOM 2358 O O . LEU A 1 298 ? -0.125 6.994 -22.691 1.00 94.00 298 LEU A O 1
ATOM 2362 N N . LEU A 1 299 ? 1.331 5.366 -23.207 1.00 91.62 299 LEU A N 1
ATOM 2363 C CA . LEU A 1 299 ? 1.667 5.897 -24.523 1.00 91.62 299 LEU A CA 1
ATOM 2364 C C . LEU A 1 299 ? 0.651 5.394 -25.550 1.00 91.62 299 LEU A C 1
ATOM 2366 O O . LEU A 1 299 ? 0.198 4.253 -25.459 1.00 91.62 299 LEU A O 1
ATOM 2370 N N . HIS A 1 300 ? 0.318 6.242 -26.524 1.00 88.50 300 HIS A N 1
ATOM 2371 C CA . HIS A 1 300 ? -0.578 5.885 -27.628 1.00 88.50 300 HIS A CA 1
ATOM 2372 C C . HIS A 1 300 ? -0.010 4.743 -28.476 1.00 88.50 300 HIS A C 1
ATOM 2374 O O . HIS A 1 300 ? -0.728 3.812 -28.835 1.00 88.50 300 HIS A O 1
ATOM 2380 N N . GLU A 1 301 ? 1.295 4.790 -28.747 1.00 88.88 301 GLU A N 1
ATOM 2381 C CA . GLU A 1 301 ? 2.001 3.766 -29.507 1.00 88.88 301 GLU A CA 1
ATOM 2382 C C . GLU A 1 301 ? 2.940 2.957 -28.614 1.00 88.88 301 GLU A C 1
ATOM 2384 O O . GLU A 1 301 ? 3.579 3.467 -27.686 1.00 88.88 301 GLU A O 1
ATOM 2389 N N . LYS A 1 302 ? 3.041 1.659 -28.910 1.00 90.25 302 LYS A N 1
ATOM 2390 C CA . LYS A 1 302 ? 3.946 0.760 -28.199 1.00 90.25 302 LYS A CA 1
ATOM 2391 C C . LYS A 1 302 ? 5.391 1.100 -28.560 1.00 90.25 302 LYS A C 1
ATOM 2393 O O . LYS A 1 302 ? 5.813 0.920 -29.698 1.00 90.25 302 LYS A O 1
ATOM 2398 N N . VAL A 1 303 ? 6.168 1.497 -27.556 1.00 90.31 303 VAL A N 1
ATOM 2399 C CA . VAL A 1 303 ? 7.603 1.757 -27.713 1.00 90.31 303 VAL A CA 1
ATOM 2400 C C . VAL A 1 303 ? 8.343 0.447 -28.024 1.00 90.31 303 VAL A C 1
ATOM 2402 O O . VAL A 1 303 ? 8.148 -0.547 -27.313 1.00 90.31 303 VAL A O 1
ATOM 2405 N N . PRO A 1 304 ? 9.192 0.408 -29.066 1.00 91.38 304 PRO A N 1
ATOM 2406 C CA . PRO A 1 304 ? 9.975 -0.777 -29.389 1.00 91.38 304 PRO A CA 1
ATOM 2407 C C . PRO A 1 304 ? 11.064 -1.021 -28.335 1.00 91.38 304 PRO A C 1
ATOM 2409 O O . PRO A 1 304 ? 11.618 -0.084 -27.761 1.00 91.38 304 PRO A O 1
ATOM 2412 N N . PHE A 1 305 ? 11.421 -2.290 -28.112 1.00 89.44 305 PHE A N 1
ATOM 2413 C CA . PHE A 1 305 ? 12.367 -2.682 -27.056 1.00 89.44 305 PHE A CA 1
ATOM 2414 C C . PHE A 1 305 ? 13.739 -2.002 -27.164 1.00 89.44 305 PHE A C 1
ATOM 2416 O O . PHE A 1 305 ? 14.360 -1.718 -26.144 1.00 89.44 305 PHE A O 1
ATOM 2423 N N . CYS A 1 306 ? 14.199 -1.689 -28.379 1.00 89.56 306 CYS A N 1
ATOM 2424 C CA . CYS A 1 306 ? 15.465 -0.988 -28.586 1.00 89.56 306 CYS A CA 1
ATOM 2425 C C . CYS A 1 306 ? 15.489 0.412 -27.951 1.00 89.56 306 CYS A C 1
ATOM 2427 O O . CYS A 1 306 ? 16.543 0.830 -27.495 1.00 89.56 306 CYS A O 1
ATOM 2429 N N . CYS A 1 307 ? 14.347 1.106 -27.871 1.00 88.56 307 CYS A N 1
ATOM 2430 C CA . CYS A 1 307 ? 14.249 2.452 -27.296 1.00 88.56 307 CYS A CA 1
ATOM 2431 C C . CYS A 1 307 ? 14.159 2.460 -25.767 1.00 88.56 307 CYS A C 1
ATOM 2433 O O . CYS A 1 307 ? 14.241 3.523 -25.161 1.00 88.56 307 CYS A O 1
ATOM 2435 N N . LEU A 1 308 ? 13.947 1.298 -25.141 1.00 89.81 308 LEU A N 1
ATOM 2436 C CA . LEU A 1 308 ? 13.945 1.171 -23.682 1.00 89.81 308 LEU A CA 1
ATOM 2437 C C . LEU A 1 308 ? 15.369 1.090 -23.117 1.00 89.81 308 LEU A C 1
ATOM 2439 O O . LEU A 1 308 ? 15.584 1.385 -21.943 1.00 89.81 308 LEU A O 1
ATOM 2443 N N . ARG A 1 309 ? 16.344 0.683 -23.940 1.00 89.31 309 ARG A N 1
ATOM 2444 C CA . ARG A 1 309 ? 17.754 0.600 -23.558 1.00 89.31 309 ARG A CA 1
ATOM 2445 C C . ARG A 1 309 ? 18.424 1.950 -23.79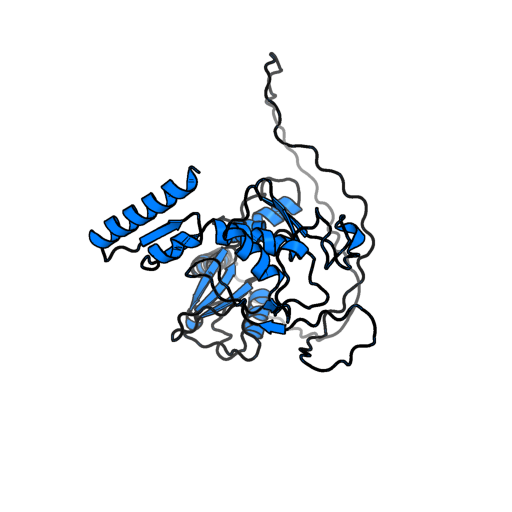1 1.00 89.31 309 ARG A C 1
ATOM 2447 O O . ARG A 1 309 ? 18.381 2.469 -24.897 1.00 89.31 309 ARG A O 1
ATOM 2454 N N . LEU A 1 310 ? 19.078 2.475 -22.758 1.00 87.75 310 LEU A N 1
ATOM 2455 C CA . LEU A 1 310 ? 19.806 3.747 -22.845 1.00 87.75 310 LEU A CA 1
ATOM 2456 C C . LEU A 1 310 ? 21.246 3.559 -23.346 1.00 87.75 310 LEU A C 1
ATOM 2458 O O . LEU A 1 310 ? 21.708 4.337 -24.160 1.00 87.75 310 LEU A O 1
ATOM 2462 N N . ASP A 1 311 ? 21.906 2.473 -22.937 1.00 85.44 311 ASP A N 1
ATOM 2463 C CA . ASP A 1 311 ? 23.318 2.161 -23.234 1.00 85.44 311 ASP A CA 1
ATOM 2464 C C . ASP A 1 311 ? 23.669 2.039 -24.732 1.00 85.44 311 ASP A C 1
ATOM 2466 O O . ASP A 1 311 ? 24.834 2.103 -25.106 1.00 85.44 311 ASP A O 1
ATOM 2470 N N . LYS A 1 312 ? 22.684 1.830 -25.613 1.00 83.94 312 LYS A N 1
ATOM 2471 C CA . LYS A 1 312 ? 22.926 1.706 -27.056 1.00 83.94 312 LYS A CA 1
ATOM 2472 C C . LYS A 1 312 ? 21.981 2.603 -27.828 1.00 83.94 312 LYS A C 1
ATOM 2474 O O . LYS A 1 312 ? 20.766 2.473 -27.690 1.00 83.94 312 LYS A O 1
ATOM 2479 N N . SER A 1 313 ? 22.546 3.427 -28.705 1.00 85.12 313 SER A N 1
ATOM 2480 C CA . SER A 1 313 ? 21.775 4.157 -29.704 1.00 85.12 313 SER A CA 1
ATOM 2481 C C . SER A 1 313 ? 21.057 3.184 -30.653 1.00 85.12 313 SER A C 1
ATOM 2483 O O . SER A 1 313 ? 21.524 2.078 -30.947 1.00 85.12 313 SER A O 1
ATOM 2485 N N . CYS A 1 314 ? 19.873 3.574 -31.117 1.00 87.69 314 CYS A N 1
ATOM 2486 C CA . CYS A 1 314 ? 19.077 2.815 -32.077 1.00 87.69 314 CYS A CA 1
ATOM 2487 C C . CYS A 1 314 ? 18.603 3.727 -33.213 1.00 87.69 314 CYS A C 1
ATOM 2489 O O . CYS A 1 314 ? 18.742 4.944 -33.148 1.00 87.69 314 CYS A O 1
ATOM 2491 N N . GLN A 1 315 ? 18.001 3.153 -34.257 1.00 86.56 315 GLN A N 1
ATOM 2492 C CA . GLN A 1 315 ? 17.519 3.930 -35.410 1.00 86.56 315 GLN A CA 1
ATOM 2493 C C . GLN A 1 315 ? 16.436 4.962 -35.048 1.00 86.56 315 GLN A C 1
ATOM 2495 O O . GLN A 1 315 ? 16.227 5.905 -35.800 1.00 86.56 315 GLN A O 1
ATOM 2500 N N . HIS A 1 316 ? 15.761 4.793 -33.907 1.00 84.69 316 HIS A N 1
ATOM 2501 C CA . HIS A 1 316 ? 14.728 5.715 -33.437 1.00 84.69 316 HIS A CA 1
ATOM 2502 C C . HIS A 1 316 ? 15.276 6.824 -32.525 1.00 84.69 316 HIS A C 1
ATOM 2504 O O . HIS A 1 316 ? 14.689 7.896 -32.476 1.00 84.69 316 HIS A O 1
ATOM 2510 N N . ASN A 1 317 ? 16.364 6.564 -31.788 1.00 82.50 317 ASN A N 1
ATOM 2511 C CA . ASN A 1 317 ? 16.968 7.490 -30.826 1.00 82.50 317 ASN A CA 1
ATOM 2512 C C . ASN A 1 317 ? 18.491 7.323 -30.821 1.00 82.50 317 ASN A C 1
ATOM 2514 O O . ASN A 1 317 ? 19.005 6.254 -30.485 1.00 82.50 317 ASN A O 1
ATOM 2518 N N . TYR A 1 318 ? 19.206 8.404 -31.131 1.00 84.88 318 TYR A N 1
ATOM 2519 C CA . TYR A 1 318 ? 20.671 8.428 -31.238 1.00 84.88 318 TYR A CA 1
ATOM 2520 C C . TYR A 1 318 ? 21.391 8.750 -29.917 1.00 84.88 318 TYR A C 1
ATOM 2522 O O . TYR A 1 318 ? 22.600 8.955 -29.905 1.00 84.88 318 TYR A O 1
ATOM 2530 N N . TYR A 1 319 ? 20.660 8.823 -28.805 1.00 85.31 319 TYR A N 1
ATOM 2531 C CA . TYR A 1 319 ? 21.202 9.182 -27.496 1.00 85.31 319 TYR A CA 1
ATOM 2532 C C . TYR A 1 319 ? 21.720 7.950 -26.746 1.00 85.31 319 TYR A C 1
ATOM 2534 O O . TYR A 1 319 ? 20.970 6.995 -26.555 1.00 85.31 319 TYR A O 1
ATOM 2542 N N . GLU A 1 320 ? 22.970 8.008 -26.284 1.00 82.44 320 GLU A N 1
ATOM 2543 C CA . GLU A 1 320 ? 23.621 6.940 -25.498 1.00 82.44 320 GLU A CA 1
ATOM 2544 C C . GLU A 1 320 ? 23.597 7.226 -23.987 1.00 82.44 320 GLU A C 1
ATOM 2546 O O . GLU A 1 320 ? 23.562 6.318 -23.161 1.00 82.44 320 GLU A O 1
ATOM 2551 N N . ASP A 1 321 ? 23.535 8.505 -23.610 1.00 84.75 321 ASP A N 1
ATOM 2552 C CA . ASP A 1 321 ? 23.485 8.925 -22.214 1.00 84.75 321 ASP A CA 1
ATOM 2553 C C . ASP A 1 321 ? 22.079 9.356 -21.805 1.00 84.75 321 ASP A C 1
ATOM 2555 O O . ASP A 1 321 ? 21.432 10.157 -22.482 1.00 84.75 321 ASP A O 1
ATOM 2559 N N . ALA A 1 322 ? 21.654 8.959 -20.602 1.00 85.50 322 ALA A N 1
ATOM 2560 C CA . ALA A 1 322 ? 20.404 9.426 -19.994 1.00 85.50 322 ALA A CA 1
ATOM 2561 C C . ALA A 1 322 ? 20.321 10.965 -19.901 1.00 85.50 322 ALA A C 1
ATOM 2563 O O . ALA A 1 322 ? 19.235 11.536 -19.944 1.00 85.50 322 ALA A O 1
ATOM 2564 N N . LYS A 1 323 ? 21.468 11.651 -19.797 1.00 86.38 323 LYS A N 1
ATOM 2565 C CA . LYS A 1 323 ? 21.540 13.121 -19.778 1.00 86.38 323 LYS A CA 1
ATOM 2566 C C . LYS A 1 323 ? 21.135 13.745 -21.115 1.00 86.38 323 LYS A C 1
ATOM 2568 O O . LYS A 1 323 ? 20.533 14.814 -21.117 1.00 86.38 323 LYS A O 1
ATOM 2573 N N . ALA A 1 324 ? 21.432 13.081 -22.231 1.00 87.19 324 ALA A N 1
ATOM 2574 C CA . ALA A 1 324 ? 21.136 13.591 -23.567 1.00 87.19 324 ALA A CA 1
ATOM 2575 C C . ALA A 1 324 ? 19.628 13.598 -23.880 1.00 87.19 324 ALA A C 1
ATOM 2577 O O . ALA A 1 324 ? 19.184 14.384 -24.710 1.00 87.19 324 ALA A O 1
ATOM 2578 N N . TYR A 1 325 ? 18.831 12.805 -23.152 1.00 85.25 325 TYR A N 1
ATOM 2579 C CA . TYR A 1 325 ? 17.367 12.819 -23.240 1.00 85.25 325 TYR A CA 1
ATOM 2580 C C . TYR A 1 325 ? 16.727 14.096 -22.668 1.00 85.25 325 TYR A C 1
ATOM 2582 O O . TYR A 1 325 ? 15.538 14.318 -22.881 1.00 85.25 325 TYR A O 1
ATOM 2590 N N . GLY A 1 326 ? 17.476 14.935 -21.939 1.00 86.62 326 GLY A N 1
ATOM 2591 C CA . GLY A 1 326 ? 16.981 16.237 -21.479 1.00 86.62 326 GLY A CA 1
ATOM 2592 C C . GLY A 1 326 ? 15.745 16.145 -20.578 1.00 86.62 326 GLY A C 1
ATOM 2593 O O . GLY A 1 326 ? 14.826 16.954 -20.699 1.00 86.62 326 GLY A O 1
ATOM 2594 N N . PHE A 1 327 ? 15.687 15.137 -19.701 1.00 88.81 327 PHE A N 1
ATOM 2595 C CA . PHE A 1 327 ? 14.550 14.938 -18.807 1.00 88.81 327 PHE A CA 1
ATOM 2596 C C . PHE A 1 327 ? 14.259 16.187 -17.964 1.00 88.81 327 PHE A C 1
ATOM 2598 O O . PHE A 1 327 ? 15.137 16.698 -17.272 1.00 88.81 327 PHE A O 1
ATOM 2605 N N . LYS A 1 328 ? 13.001 16.642 -17.982 1.00 88.12 328 LYS A N 1
ATOM 2606 C CA . LYS A 1 328 ? 12.572 17.834 -17.236 1.00 88.12 328 LYS A CA 1
ATOM 2607 C C . LYS A 1 328 ? 12.570 17.634 -15.721 1.00 88.12 328 LYS A C 1
ATOM 2609 O O . LYS A 1 328 ? 13.014 18.500 -14.975 1.00 88.12 328 LYS A O 1
ATOM 2614 N N . ASN A 1 329 ? 12.036 16.497 -15.279 1.00 91.75 329 ASN A N 1
ATOM 2615 C CA . ASN A 1 329 ? 11.869 16.168 -13.868 1.00 91.75 329 ASN A CA 1
ATOM 2616 C C . ASN A 1 329 ? 13.041 15.327 -13.355 1.00 91.75 329 ASN A C 1
ATOM 2618 O O . ASN A 1 329 ? 13.740 14.667 -14.129 1.00 91.75 329 ASN A O 1
ATOM 2622 N N . LYS A 1 330 ? 13.225 15.312 -12.030 1.00 93.12 330 LYS A N 1
ATOM 2623 C CA . LYS A 1 330 ? 14.262 14.506 -11.372 1.00 93.12 330 LYS A CA 1
ATOM 2624 C C . LYS A 1 330 ? 14.086 13.024 -11.716 1.00 93.12 330 LYS A C 1
ATOM 2626 O O . LYS A 1 330 ? 12.976 12.495 -11.662 1.00 93.12 330 LYS A O 1
ATOM 2631 N N . LEU A 1 331 ? 15.190 12.359 -12.046 1.00 94.00 331 LEU A N 1
ATOM 2632 C CA . LEU A 1 331 ? 15.189 10.937 -12.370 1.00 94.00 331 LEU A CA 1
ATOM 2633 C C . LEU A 1 331 ? 15.092 10.084 -11.101 1.00 94.00 331 LEU A C 1
ATOM 2635 O O . LEU A 1 331 ? 15.731 10.377 -10.091 1.00 94.00 331 LEU A O 1
ATOM 2639 N N . ILE A 1 332 ? 14.350 8.986 -11.200 1.00 96.31 332 ILE A N 1
ATOM 2640 C CA . ILE A 1 332 ? 14.347 7.891 -10.231 1.00 96.31 332 ILE A CA 1
ATOM 2641 C C . ILE A 1 332 ? 15.188 6.759 -10.821 1.00 96.31 332 ILE A C 1
ATOM 2643 O O . ILE A 1 332 ? 14.904 6.293 -11.924 1.00 96.31 332 ILE A O 1
ATOM 2647 N N . ILE A 1 333 ? 16.211 6.311 -10.097 1.00 95.31 333 ILE A N 1
ATOM 2648 C CA . ILE A 1 333 ? 17.062 5.190 -10.510 1.00 95.31 333 ILE A CA 1
ATOM 2649 C C . ILE A 1 333 ? 16.811 4.023 -9.559 1.00 95.31 333 ILE A C 1
ATOM 2651 O O . ILE A 1 333 ? 16.897 4.186 -8.343 1.00 95.31 333 ILE A O 1
ATOM 2655 N N . VAL A 1 334 ? 16.504 2.852 -10.115 1.00 96.00 334 VAL A N 1
ATOM 2656 C CA . VAL A 1 334 ? 16.280 1.616 -9.357 1.00 96.00 334 VAL A CA 1
ATOM 2657 C C . VAL A 1 334 ? 17.330 0.600 -9.763 1.00 96.00 334 VAL A C 1
ATOM 2659 O O . VAL A 1 334 ? 17.414 0.256 -10.937 1.00 96.00 334 VAL A O 1
ATOM 2662 N N . ALA A 1 335 ? 18.101 0.110 -8.797 1.00 95.38 335 ALA A N 1
ATOM 2663 C CA . ALA A 1 335 ? 19.048 -0.978 -9.005 1.00 95.38 335 ALA A CA 1
ATOM 2664 C C . ALA A 1 335 ? 18.424 -2.316 -8.579 1.00 95.38 335 ALA A C 1
ATOM 2666 O O . ALA A 1 335 ? 17.869 -2.417 -7.481 1.00 95.38 335 ALA A O 1
ATOM 2667 N N . ALA A 1 336 ? 18.505 -3.332 -9.437 1.00 93.75 336 ALA A N 1
ATOM 2668 C CA . ALA A 1 336 ? 18.031 -4.683 -9.149 1.00 93.75 336 ALA A CA 1
ATOM 2669 C C . ALA A 1 336 ? 18.866 -5.741 -9.889 1.00 93.75 336 ALA A C 1
ATOM 2671 O O . ALA A 1 336 ? 19.391 -5.489 -10.965 1.00 93.75 336 ALA A O 1
ATOM 2672 N N . GLU A 1 337 ? 18.940 -6.954 -9.339 1.00 90.88 337 GLU A N 1
ATOM 2673 C CA . GLU A 1 337 ? 19.714 -8.051 -9.942 1.00 90.88 337 GLU A CA 1
ATOM 2674 C C . GLU A 1 337 ? 19.110 -8.533 -11.277 1.00 90.88 337 GLU A C 1
ATOM 2676 O O . GLU A 1 337 ? 19.835 -8.878 -12.207 1.00 90.88 337 GLU A O 1
ATOM 2681 N N . THR A 1 338 ? 17.776 -8.582 -11.376 1.00 89.12 338 THR A N 1
ATOM 2682 C CA . THR A 1 338 ? 17.029 -9.046 -12.560 1.00 89.12 338 THR A CA 1
ATOM 2683 C C . THR A 1 338 ? 15.739 -8.246 -12.738 1.00 89.12 338 THR A C 1
ATOM 2685 O O . THR A 1 338 ? 15.168 -7.740 -11.766 1.00 89.12 338 THR A O 1
ATOM 2688 N N . ALA A 1 339 ? 15.241 -8.170 -13.976 1.00 88.62 339 ALA A N 1
ATOM 2689 C CA . ALA A 1 339 ? 13.928 -7.604 -14.286 1.00 88.62 339 ALA A CA 1
ATOM 2690 C C . ALA A 1 339 ? 12.783 -8.554 -13.875 1.00 88.62 339 ALA A C 1
ATOM 2692 O O . ALA A 1 339 ? 12.157 -9.198 -14.714 1.00 88.62 339 ALA A O 1
ATOM 2693 N N . GLY A 1 340 ? 12.527 -8.677 -12.571 1.00 87.62 340 GLY A N 1
ATOM 2694 C CA . GLY A 1 340 ? 11.444 -9.508 -12.041 1.00 87.62 340 GLY A CA 1
ATOM 2695 C C . GLY A 1 340 ? 10.061 -8.858 -12.147 1.00 87.62 340 GLY A C 1
ATOM 2696 O O . GLY A 1 340 ? 9.926 -7.632 -12.175 1.00 87.62 340 GLY A O 1
ATOM 2697 N N . ASN A 1 341 ? 9.012 -9.682 -12.101 1.00 90.00 341 ASN A N 1
ATOM 2698 C CA . ASN A 1 341 ? 7.618 -9.227 -12.115 1.00 90.00 341 ASN A CA 1
ATOM 2699 C C . ASN A 1 341 ? 7.257 -8.301 -10.940 1.00 90.00 341 ASN A C 1
ATOM 2701 O O . ASN A 1 341 ? 6.353 -7.477 -11.067 1.00 90.00 341 ASN A O 1
ATOM 2705 N N . GLY A 1 342 ? 7.996 -8.354 -9.827 1.00 89.06 342 GLY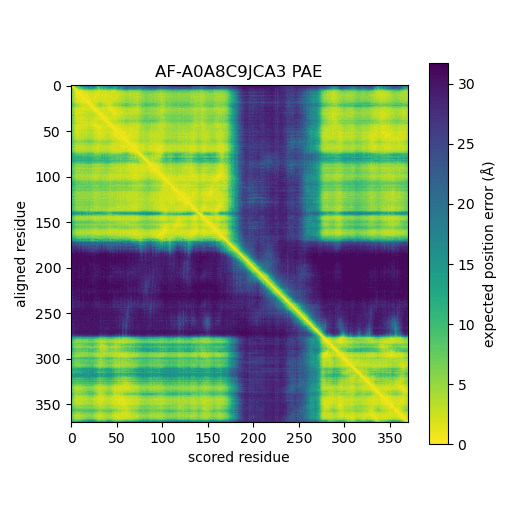 A N 1
ATOM 2706 C CA . GLY A 1 342 ? 7.870 -7.392 -8.732 1.00 89.06 342 GLY A CA 1
ATOM 2707 C C . GLY A 1 342 ? 8.124 -5.933 -9.145 1.00 89.06 342 GLY A C 1
ATOM 2708 O O . GLY A 1 342 ? 7.435 -5.040 -8.655 1.00 89.06 342 GLY A O 1
ATOM 2709 N N . LEU A 1 343 ? 9.025 -5.666 -10.104 1.00 93.25 343 LEU A N 1
ATOM 2710 C CA . LEU A 1 343 ? 9.308 -4.299 -10.576 1.00 93.25 343 LEU A CA 1
ATOM 2711 C C . LEU A 1 343 ? 8.116 -3.657 -11.292 1.00 93.25 343 LEU A C 1
ATOM 2713 O O . LEU A 1 343 ? 7.988 -2.434 -11.300 1.00 93.25 343 LEU A O 1
ATOM 2717 N N . TYR A 1 344 ? 7.201 -4.453 -11.846 1.00 93.00 344 TYR A N 1
ATOM 2718 C CA . TYR A 1 344 ? 5.944 -3.920 -12.368 1.00 93.00 344 TYR A CA 1
ATOM 2719 C C . TYR A 1 344 ? 5.152 -3.195 -11.270 1.00 93.00 344 TYR A C 1
ATOM 2721 O O . TYR A 1 344 ? 4.673 -2.081 -11.482 1.00 93.00 344 TYR A O 1
ATOM 2729 N N . ASN A 1 345 ? 5.118 -3.762 -10.060 1.00 92.50 345 ASN A N 1
ATOM 2730 C CA . ASN A 1 345 ? 4.456 -3.164 -8.897 1.00 92.50 345 ASN A CA 1
ATOM 2731 C C . ASN A 1 345 ? 5.182 -1.929 -8.350 1.00 92.50 345 ASN A C 1
ATOM 2733 O O . ASN A 1 345 ? 4.573 -1.136 -7.637 1.00 92.50 345 ASN A O 1
ATOM 2737 N N . PHE A 1 346 ? 6.451 -1.725 -8.716 1.00 95.44 346 PHE A N 1
ATOM 2738 C CA . PHE A 1 346 ? 7.152 -0.466 -8.469 1.00 95.44 346 PHE A CA 1
ATOM 2739 C C . PHE A 1 346 ? 6.680 0.637 -9.434 1.00 95.44 346 PHE A C 1
ATOM 2741 O O . PHE A 1 346 ? 6.447 1.775 -9.036 1.00 95.44 346 PHE A O 1
ATOM 2748 N N . ILE A 1 347 ? 6.517 0.312 -10.719 1.00 95.19 347 ILE A N 1
ATOM 2749 C CA . ILE A 1 347 ? 6.214 1.302 -11.766 1.00 95.19 347 ILE A CA 1
ATOM 2750 C C . ILE A 1 347 ? 4.754 1.764 -11.709 1.00 95.19 347 ILE A C 1
ATOM 2752 O O . ILE A 1 347 ? 4.480 2.954 -11.872 1.00 95.19 347 ILE A O 1
ATOM 2756 N N . VAL A 1 348 ? 3.815 0.843 -11.479 1.00 93.69 348 VAL A N 1
ATOM 2757 C CA . VAL A 1 348 ? 2.368 1.116 -11.499 1.00 93.69 348 VAL A CA 1
ATOM 2758 C C . VAL A 1 348 ? 1.952 2.316 -10.628 1.00 93.69 348 VAL A C 1
ATOM 2760 O O . VAL A 1 348 ? 1.359 3.247 -11.178 1.00 93.69 348 VAL A O 1
ATOM 2763 N N . PRO A 1 349 ? 2.266 2.382 -9.318 1.00 93.69 349 PRO A N 1
ATOM 2764 C CA . PRO A 1 349 ? 1.861 3.517 -8.480 1.00 93.69 349 PRO A CA 1
ATOM 2765 C C . PRO A 1 349 ? 2.506 4.848 -8.903 1.00 93.69 349 PRO A C 1
ATOM 2767 O O . PRO A 1 349 ? 1.910 5.906 -8.704 1.00 93.69 349 PRO A O 1
ATOM 2770 N N . LEU A 1 350 ? 3.688 4.816 -9.534 1.00 95.38 350 LEU A N 1
ATOM 2771 C CA . LEU A 1 350 ? 4.378 6.010 -10.047 1.00 95.38 350 LEU A CA 1
ATOM 2772 C C . LEU A 1 350 ? 3.754 6.561 -11.339 1.00 95.38 350 LEU A C 1
ATOM 2774 O O . LEU A 1 350 ? 3.982 7.721 -11.686 1.00 95.38 350 LEU A O 1
ATOM 2778 N N . ARG A 1 351 ? 2.984 5.738 -12.062 1.00 95.06 351 ARG A N 1
ATOM 2779 C CA . ARG A 1 351 ? 2.346 6.072 -13.349 1.00 95.06 351 ARG A CA 1
ATOM 2780 C C . ARG A 1 351 ? 0.820 6.133 -13.285 1.00 95.06 351 ARG A C 1
ATOM 2782 O O . ARG A 1 351 ? 0.180 6.283 -14.324 1.00 95.06 351 ARG A O 1
ATOM 2789 N N . ALA A 1 352 ? 0.244 6.024 -12.092 1.00 94.44 352 ALA A N 1
ATOM 2790 C CA . ALA A 1 352 ? -1.197 5.994 -11.891 1.00 94.44 352 ALA A CA 1
ATOM 2791 C C . ALA A 1 352 ? -1.896 7.294 -12.334 1.00 94.44 352 ALA A C 1
ATOM 2793 O O . ALA A 1 352 ? -1.322 8.380 -12.277 1.00 94.44 352 ALA A O 1
ATOM 2794 N N . TYR A 1 353 ? -3.163 7.190 -12.738 1.00 93.56 353 TYR A N 1
ATOM 2795 C CA . TYR A 1 353 ? -3.935 8.293 -13.322 1.00 93.56 353 TYR A CA 1
ATOM 2796 C C . TYR A 1 353 ? -4.134 9.491 -12.386 1.00 93.56 353 TYR A C 1
ATOM 2798 O O . TYR A 1 353 ? -4.206 10.623 -12.855 1.00 93.56 353 TYR A O 1
ATOM 2806 N N . TYR A 1 354 ? -4.215 9.242 -11.074 1.00 90.94 354 TYR A N 1
ATOM 2807 C CA . TYR A 1 354 ? -4.385 10.275 -10.049 1.00 90.94 354 TYR A CA 1
ATOM 2808 C C . TYR A 1 354 ? -3.120 11.126 -9.859 1.00 90.94 354 TYR A C 1
ATOM 2810 O O . TYR A 1 354 ? -3.119 12.071 -9.076 1.00 90.94 354 TYR A O 1
ATOM 2818 N N . ARG A 1 355 ? -2.024 10.792 -10.552 1.00 92.75 355 ARG A N 1
ATOM 2819 C CA . ARG A 1 355 ? -0.794 11.582 -10.587 1.00 92.75 355 ARG A CA 1
ATOM 2820 C C . ARG A 1 355 ? -0.897 12.651 -11.679 1.00 92.75 355 ARG A C 1
ATOM 2822 O O . ARG A 1 355 ? -1.187 12.296 -12.827 1.00 92.75 355 ARG A O 1
ATOM 2829 N N . PRO A 1 356 ? -0.591 13.924 -11.387 1.00 91.44 356 PRO A N 1
ATOM 2830 C CA . PRO A 1 356 ? -0.509 14.957 -12.413 1.00 91.44 356 PRO A CA 1
ATOM 2831 C C . PRO A 1 356 ? 0.563 14.627 -13.460 1.00 91.44 356 PRO A C 1
ATOM 2833 O O . PRO A 1 356 ? 1.683 14.247 -13.116 1.00 91.44 356 PRO A O 1
ATOM 2836 N N . LYS A 1 357 ? 0.257 14.833 -14.750 1.00 90.06 357 LYS A N 1
ATOM 2837 C CA . LYS A 1 357 ? 1.194 14.567 -15.864 1.00 90.06 357 LYS A CA 1
ATOM 2838 C C . LYS A 1 357 ? 2.514 15.341 -15.717 1.00 90.06 357 LYS A C 1
ATOM 2840 O O . LYS A 1 357 ? 3.577 14.821 -16.046 1.00 90.06 357 LYS A O 1
ATOM 2845 N N . LYS A 1 358 ? 2.447 16.565 -15.181 1.00 89.25 358 LYS A N 1
ATOM 2846 C CA . LYS A 1 358 ? 3.603 17.452 -14.965 1.00 89.25 358 LYS A CA 1
ATOM 2847 C C . LYS A 1 358 ? 4.567 16.932 -13.887 1.00 89.25 358 LYS A C 1
ATOM 2849 O O . LYS A 1 358 ? 5.750 17.238 -13.951 1.00 89.25 358 LYS A O 1
ATOM 2854 N N . GLU A 1 359 ? 4.099 16.098 -12.958 1.00 90.44 359 GLU A N 1
ATOM 2855 C CA . GLU A 1 359 ? 4.886 15.543 -11.840 1.00 90.44 359 GLU A CA 1
ATOM 2856 C C . GLU A 1 359 ? 5.420 14.127 -12.111 1.00 90.44 359 GLU A C 1
ATOM 2858 O O . GLU A 1 359 ? 5.913 13.433 -11.215 1.00 90.44 359 GLU A O 1
ATOM 2863 N N . LEU A 1 360 ? 5.287 13.643 -13.347 1.00 93.06 360 LEU A N 1
ATOM 2864 C CA . LEU A 1 360 ? 5.781 12.327 -13.719 1.00 93.06 360 LEU A CA 1
ATOM 2865 C C . LEU A 1 360 ? 7.311 12.346 -13.799 1.00 93.06 360 LEU A C 1
ATOM 2867 O O . LEU A 1 360 ? 7.905 12.972 -14.675 1.00 93.06 360 LEU A O 1
ATOM 2871 N N . ASN A 1 361 ? 7.951 11.610 -12.895 1.00 93.62 361 ASN A N 1
ATOM 2872 C CA . ASN A 1 361 ? 9.403 11.457 -12.875 1.00 93.62 361 ASN A CA 1
ATOM 2873 C C . ASN A 1 361 ? 9.837 10.352 -13.855 1.00 93.62 361 ASN A C 1
ATOM 2875 O O . ASN A 1 361 ? 9.190 9.300 -13.905 1.00 93.62 361 ASN A O 1
ATOM 2879 N N . PRO A 1 362 ? 10.902 10.533 -14.652 1.00 94.50 362 PRO A N 1
ATOM 2880 C CA . PRO A 1 362 ? 11.506 9.447 -15.421 1.00 94.50 362 PRO A CA 1
ATOM 2881 C C . PRO A 1 362 ? 12.041 8.354 -14.491 1.00 94.50 362 PRO A C 1
ATOM 2883 O O . PRO A 1 362 ? 12.534 8.653 -13.404 1.00 94.50 362 PRO A O 1
ATOM 2886 N N . ILE A 1 363 ? 11.950 7.093 -14.919 1.00 96.00 363 ILE A N 1
ATOM 2887 C CA . ILE A 1 363 ? 12.434 5.936 -14.154 1.00 96.00 363 ILE A CA 1
ATOM 2888 C C . ILE A 1 363 ? 13.480 5.220 -15.003 1.00 96.00 363 ILE A C 1
ATOM 2890 O O . ILE A 1 363 ? 13.194 4.862 -16.144 1.00 96.00 363 ILE A O 1
ATOM 2894 N N . VAL A 1 364 ? 14.665 5.002 -14.441 1.00 94.75 364 VAL A N 1
ATOM 2895 C CA . VAL A 1 364 ? 15.752 4.235 -15.055 1.00 94.75 364 VAL A CA 1
ATOM 2896 C C . VAL A 1 364 ? 15.985 2.982 -14.222 1.00 94.75 364 VAL A C 1
ATOM 2898 O O . VAL A 1 364 ? 16.220 3.065 -13.017 1.00 94.75 364 VAL A O 1
ATOM 2901 N N . LEU A 1 365 ? 15.909 1.820 -14.867 1.00 95.00 365 LEU A N 1
ATOM 2902 C CA . LEU A 1 365 ? 16.189 0.534 -14.238 1.00 95.00 365 LEU A CA 1
ATOM 2903 C C . LEU A 1 365 ? 17.633 0.140 -14.555 1.00 95.00 365 LEU A C 1
ATOM 2905 O O . LEU A 1 365 ? 17.976 -0.070 -15.717 1.00 95.00 365 LEU A O 1
ATOM 2909 N N . LEU A 1 366 ? 18.470 0.068 -13.524 1.00 94.19 366 LEU A N 1
ATOM 2910 C CA . LEU A 1 366 ? 19.831 -0.446 -13.598 1.00 94.19 366 LEU A CA 1
ATOM 2911 C C . LEU A 1 366 ? 19.797 -1.926 -13.209 1.00 94.19 366 LEU A C 1
ATOM 2913 O O . LEU A 1 366 ? 19.472 -2.260 -12.069 1.00 94.19 366 LEU A O 1
ATOM 2917 N N . LEU A 1 367 ? 20.081 -2.796 -14.174 1.00 93.56 367 LEU A N 1
ATOM 2918 C CA . LEU A 1 367 ? 19.963 -4.242 -14.019 1.00 93.56 367 LEU A CA 1
ATOM 2919 C C . LEU A 1 367 ? 21.330 -4.902 -14.176 1.00 93.56 367 LEU A C 1
ATOM 2921 O O . LEU A 1 367 ? 22.022 -4.630 -15.157 1.00 93.56 367 LEU A O 1
ATOM 2925 N N . ASP A 1 368 ? 21.691 -5.776 -13.236 1.00 90.81 368 ASP A N 1
ATOM 2926 C CA . ASP A 1 368 ? 22.939 -6.548 -13.327 1.00 90.81 368 ASP A CA 1
ATOM 2927 C C . ASP A 1 368 ? 22.847 -7.612 -14.426 1.00 90.81 368 ASP A C 1
ATOM 2929 O O . ASP A 1 368 ? 23.791 -7.821 -15.188 1.00 90.81 368 ASP A O 1
ATOM 2933 N N . ASN A 1 369 ? 21.685 -8.263 -14.529 1.00 85.62 369 ASN A N 1
ATOM 2934 C CA . ASN A 1 369 ? 21.392 -9.238 -15.569 1.00 85.62 369 ASN A CA 1
ATOM 2935 C C . ASN A 1 369 ? 20.344 -8.677 -16.548 1.00 85.62 369 ASN A C 1
ATOM 2937 O O . ASN A 1 369 ? 19.301 -8.193 -16.091 1.00 85.62 369 ASN A O 1
ATOM 2941 N N . PRO A 1 370 ? 20.613 -8.736 -17.866 1.00 71.44 370 PRO A N 1
ATOM 2942 C CA . PRO A 1 370 ? 19.745 -8.181 -18.903 1.00 71.44 370 PRO A CA 1
ATOM 2943 C C . PRO A 1 370 ? 18.423 -8.931 -19.086 1.00 71.44 370 PRO A C 1
ATOM 2945 O O . PRO A 1 370 ? 18.374 -10.154 -18.812 1.00 71.44 370 PRO A O 1
#

Nearest PDB structures (foldseek):
  8hkf-assembly1_A  TM=9.513E-01  e=3.001E-40  Homo sapiens
  8hkq-assembly1_A  TM=9.501E-01  e=2.656E-40  Homo sapiens
  5u70-assembly1_A  TM=9.872E-01  e=3.118E-38  Gallus gallus
  5u76-assembly1_A  TM=9.819E-01  e=1.987E-36  Gallus gallus
  5a6f-assembly1_C  TM=9.760E-01  e=1.885E-26  Gallus gallus

Mean predicted aligned error: 15.26 Å

Organism: NCBI:txid591936